Protein AF-A0A7K3Y3Z5-F1 (afdb_monomer)

Mean predicted aligned error: 15.61 Å

Radius of gyration: 26.0 Å; Cα contacts (8 Å, |Δi|>4): 1078; chains: 1; bounding box: 61×81×60 Å

Sequence (522 aa):
MKEMPNILWLEEIKKEDIISVGGKGASLGEMTSLGLPVPKAFVVTAQAFRKFLIEKGIEDTVFRRLERLDVDDNDALESVSREVQDIVLSVDIPDHIKEDIIDAYARMGANGEVVAVRSSATAEDLPEASFAGQQETFLNVLGDDDLLEAVHRCWASLYGARAIYYRAKQGFDDRGVNIAVVVQDLIRSEKSGVLFTSHPVTGEPLTIVEGSWGLGEAVVSGSVSPDNYVFDLRSGRVVDRLIAEKEIMIVPEGERGVKTVNLSSEERIAPVLSDDEVARLATFGEIAEEHYGVPQDIEWAIVGDEIFILQSRPITTIRQPDIPRAGAKPESTLGEVLLEGQGASPGIASGRVVIVRDVRDTSTIKEGDILVTRMTNPDMVPAMRRVRAIVTDEGGMTCHAAIVSRELGTPAVVGTKKATKTLQDGQVISVDGEKGIIYEGAVETPAPAAQATTVAAAAPIITGTLVKVNVSLPEAAKRAADTGADGVGLLRIEHLILGLAKTPGWYVEHGEEETFINELYT

Secondary structure (DSSP, 8-state):
-PPPPSEEEGGG--GGGHHHHHHHHHHHHHHHHTT--PPPEEEE-HHHHHHHHHHTT-HHHHHHHHTT--TT-HHHHHHHHHHHHHHHHTSPPPHHHHHHHHHHHHHHSSS---EEEEEEETTTT-TT---TT-S-EEEEE-SHHHHHHHHHHHHHHTT-HHHHHHHHHTT--TTT--EEEEEEE----SEEEEEESS-TTT--S-EEEEEEEB-THHHHTTSS--EEEEEETTTTEEEEEE-----EEEEE-TTSSEEEEEPPTTGGGS-S--HHHHHHHHHHHHHHHHHHSS-EEEEEEEETTEEEEEEEEE-TT-PPP----S----------EEEE-EEEE--EEEEEEEEESSGGGGGG--TT-EEEESS--GGGHHHHTT-SEEEESS--TTSHHHHHHHHTT--EEE--SSHHHHS-TT-EEEEETTTTEEEES----------------PPP---SS---EEE-STTHHHHHHHTT-SSEEEE-THHHHHTSSS-HHHHHHTT-HHHHHHHHH-

pLDDT: mean 82.13, std 15.96, range [25.42, 97.12]

Nearest PDB structures (foldseek):
  5hv3-assembly1_A  TM=8.903E-01  e=6.003E-35  Listeria monocytogenes
  5hv1-assembly1_A  TM=6.778E-01  e=1.125E-35  Listeria monocytogenes
  5hv6-assembly1_A  TM=9.388E-01  e=3.485E-28  Listeria monocytogenes
  5hv6-assembly2_B  TM=9.452E-01  e=1.467E-26  Listeria monocytogenes
  2e28-assembly1_A  TM=6.508E-01  e=7.944E-11  Geobacillus stearothermophilus

Foldseek 3Di:
DPDDDQKDWLCRAECVCCLWQADFSNQSSVCVVLVAFAFTKMKRTLVLLVCQCVVQVPVVVLQVLLVPDDLVPPVSLQVSLVVSLCSLLVDDRPPVSLVVQVVVVCVSDNFDFFKKKWKHKSCCFDLLHPCQPQFDIWGLAGDSVSVRNSQSNRQSSCSHSVNSSVCVVVVHRSSSMTMMMMIGGHDQFQKWEKWWCADLAARHRKIKTWMDGTDHCCALQLVFRTKIWIADPVVLWTPDIDFAQGQWYWGDDDNGGIDIDGDDPDRRRDHRDDGVRVSVVSVSQVSVCVVVVAIKMWIWGDDPHDIHTHGIDHSSLHDPDPDDDDDDDPPFPFAAWQFFAALQAADKAKAFEDEDEDLVSLVVAAAAHEYEYQADDPSCLVSLLRYQEYEHCTHDNNHPRSVSCSSSNHTYAYNRNDCSPRDDGGFMWMGGSNRRTIHHHDRDDPDPPPPPPPPPDPDPPDDPDFFADEAEDPVCVVVRVVVVGPYHPHYHLVSLQVPDPDHPVVCVVVVNNVVVVVSSVD

Solvent-accessible surface area (backbone atoms only — not comparable to full-atom values): 28387 Å² total; per-residue (Å²): 128,83,82,78,61,49,62,47,43,34,91,73,45,42,82,85,40,26,76,37,28,3,41,58,40,24,41,51,4,49,42,43,74,73,67,48,51,48,62,62,42,38,24,41,15,18,58,39,50,50,49,44,32,56,81,69,65,44,47,70,61,47,52,59,54,57,79,70,56,56,63,88,39,63,69,59,29,47,51,52,20,50,53,44,26,49,55,53,66,73,50,79,76,51,66,73,59,50,50,53,50,48,56,50,51,45,67,77,40,75,85,81,59,41,24,27,40,33,57,10,37,46,67,44,68,46,98,90,39,84,63,79,90,70,66,55,68,46,52,39,33,48,59,68,67,50,43,53,50,48,52,49,48,35,61,26,39,64,41,33,44,70,50,46,39,50,35,58,76,73,68,50,57,75,90,77,60,47,46,8,36,33,42,27,54,49,74,84,20,57,31,15,26,42,34,26,42,25,34,62,64,76,50,45,82,33,27,37,38,36,33,37,52,18,37,40,63,35,44,62,66,20,79,30,38,43,26,38,36,34,32,34,74,90,78,71,42,74,78,46,75,46,77,33,72,28,63,57,29,29,40,78,30,92,71,57,35,69,41,81,43,76,47,51,84,64,63,18,65,44,71,78,71,54,71,65,58,52,50,55,52,46,53,55,36,49,56,51,24,66,71,70,72,46,48,31,40,31,34,36,33,27,48,92,93,47,66,34,47,76,46,65,44,74,55,81,62,44,56,85,70,80,81,78,76,90,85,77,86,78,87,67,85,68,47,61,77,73,48,57,35,45,41,34,11,56,47,75,31,50,28,35,30,42,71,37,90,48,76,80,50,47,75,74,66,50,78,48,22,22,43,30,21,54,65,68,58,79,86,43,48,77,48,59,74,40,32,41,27,41,39,22,17,43,17,44,78,66,6,58,53,20,50,54,24,46,77,69,64,27,13,16,28,25,37,37,70,43,47,70,77,72,57,52,73,67,39,49,28,21,39,30,4,57,80,7,39,30,25,48,36,70,57,78,72,74,71,81,71,81,73,78,80,77,70,76,76,67,77,79,83,82,64,98,59,86,54,54,40,79,44,48,52,78,84,51,49,62,63,53,58,73,69,70,45,79,44,78,70,42,76,45,62,66,55,47,55,69,70,46,98,60,57,74,68,58,30,59,78,69,74,36,54,68,57,54,55,51,64,68,75,108

Structure (mmCIF, N/CA/C/O backbone):
data_AF-A0A7K3Y3Z5-F1
#
_entry.id   AF-A0A7K3Y3Z5-F1
#
loop_
_atom_site.group_PDB
_atom_site.id
_atom_site.type_symbol
_atom_site.label_atom_id
_atom_site.label_alt_id
_atom_site.label_comp_id
_atom_site.label_asym_id
_atom_site.label_entity_id
_atom_site.label_seq_id
_atom_site.pdbx_PDB_ins_code
_atom_site.Cartn_x
_atom_site.Cartn_y
_atom_site.Cartn_z
_atom_site.occupancy
_atom_site.B_iso_or_equiv
_atom_site.auth_seq_id
_atom_site.auth_comp_id
_atom_site.auth_asym_id
_atom_site.auth_atom_id
_atom_site.pdbx_PDB_model_num
ATOM 1 N N . MET A 1 1 ? 32.419 -0.011 -11.436 1.00 40.53 1 MET A N 1
ATOM 2 C CA . MET A 1 1 ? 31.194 -0.361 -10.689 1.00 40.53 1 MET A CA 1
ATOM 3 C C . MET A 1 1 ? 30.955 -1.836 -10.928 1.00 40.53 1 MET A C 1
ATOM 5 O O . MET A 1 1 ? 31.061 -2.236 -12.080 1.00 40.53 1 MET A O 1
ATOM 9 N N . LYS A 1 2 ? 30.769 -2.654 -9.881 1.00 46.44 2 LYS A N 1
ATOM 10 C CA . LYS A 1 2 ? 30.321 -4.039 -10.091 1.00 46.44 2 LYS A CA 1
ATOM 11 C C . LYS A 1 2 ? 29.000 -3.969 -10.853 1.00 46.44 2 LYS A C 1
ATOM 13 O O . LYS A 1 2 ? 28.164 -3.134 -10.522 1.00 46.44 2 LYS A O 1
ATOM 18 N N . GLU A 1 3 ? 28.880 -4.767 -11.901 1.00 69.50 3 GLU A N 1
ATOM 19 C CA . GLU A 1 3 ? 27.640 -4.895 -12.652 1.00 69.50 3 GLU A CA 1
ATOM 20 C C . GLU A 1 3 ? 26.548 -5.363 -11.685 1.00 69.50 3 GLU A C 1
ATOM 22 O O . GLU A 1 3 ? 26.745 -6.333 -10.950 1.00 69.50 3 GLU A O 1
ATOM 27 N N . MET A 1 4 ? 25.463 -4.600 -11.592 1.00 79.62 4 MET A N 1
ATOM 28 C CA . MET A 1 4 ? 24.382 -4.895 -10.659 1.00 79.62 4 MET A CA 1
ATOM 29 C C . MET A 1 4 ? 23.554 -6.060 -11.216 1.00 79.62 4 MET A C 1
ATOM 31 O O . MET A 1 4 ? 23.251 -6.045 -12.417 1.00 79.62 4 MET A O 1
ATOM 35 N N . PRO A 1 5 ? 23.229 -7.077 -10.399 1.00 91.06 5 PRO A N 1
ATOM 36 C CA . PRO A 1 5 ? 22.509 -8.247 -10.881 1.00 91.06 5 PRO A CA 1
ATOM 37 C C . PRO A 1 5 ? 21.067 -7.894 -11.263 1.00 91.06 5 PRO A C 1
ATOM 39 O O . PRO A 1 5 ? 20.498 -6.897 -10.806 1.00 91.06 5 PRO A O 1
ATOM 42 N N . ASN A 1 6 ? 20.472 -8.727 -12.116 1.00 93.88 6 ASN A N 1
ATOM 43 C CA . ASN A 1 6 ? 19.072 -8.580 -12.510 1.00 93.88 6 ASN A CA 1
ATOM 44 C C . ASN A 1 6 ? 18.117 -8.957 -11.365 1.00 93.88 6 ASN A C 1
ATOM 46 O O . ASN A 1 6 ? 17.006 -8.437 -11.311 1.00 93.88 6 ASN A O 1
ATOM 50 N N . ILE A 1 7 ? 18.578 -9.809 -10.442 1.00 96.38 7 ILE A N 1
ATOM 51 C CA . ILE A 1 7 ? 17.827 -10.326 -9.298 1.00 96.38 7 ILE A CA 1
ATOM 52 C C . ILE A 1 7 ? 18.596 -10.064 -8.001 1.00 96.38 7 ILE A C 1
ATOM 54 O O . ILE A 1 7 ? 19.816 -10.231 -7.964 1.00 96.38 7 ILE A O 1
ATOM 58 N N . LEU A 1 8 ? 17.874 -9.693 -6.944 1.00 95.38 8 LEU A N 1
ATOM 59 C CA . LEU A 1 8 ? 18.365 -9.642 -5.565 1.00 95.38 8 LEU A CA 1
ATOM 60 C C . LEU A 1 8 ? 17.370 -10.328 -4.628 1.00 95.38 8 LEU A C 1
ATOM 62 O O . LEU A 1 8 ? 16.170 -10.074 -4.720 1.00 95.38 8 LEU A O 1
ATOM 66 N N . TRP A 1 9 ? 17.857 -11.172 -3.723 1.00 95.31 9 TRP A N 1
ATOM 67 C CA . TRP A 1 9 ? 17.035 -11.783 -2.674 1.00 95.31 9 TRP A CA 1
ATOM 68 C C . TRP A 1 9 ? 16.887 -10.851 -1.469 1.00 95.31 9 TRP A C 1
ATOM 70 O O . TRP A 1 9 ? 17.751 -10.003 -1.238 1.00 95.31 9 TRP A O 1
ATOM 80 N N . LEU A 1 10 ? 15.812 -10.999 -0.684 1.00 92.62 10 LEU A N 1
ATOM 81 C CA . LEU A 1 10 ? 15.581 -10.143 0.491 1.00 92.62 10 LEU A CA 1
ATOM 82 C C . LEU A 1 10 ? 16.759 -10.161 1.473 1.00 92.62 10 LEU A C 1
ATOM 84 O O . LEU A 1 10 ? 17.111 -9.123 2.023 1.00 92.62 10 LEU A O 1
ATOM 88 N N . GLU A 1 11 ? 17.413 -11.309 1.641 1.00 90.25 11 GLU A N 1
ATOM 89 C CA . GLU A 1 11 ? 18.563 -11.486 2.530 1.00 90.25 11 GLU A CA 1
ATOM 90 C C . GLU A 1 11 ? 19.835 -10.779 2.029 1.00 90.25 11 GLU A C 1
ATOM 92 O O . GLU A 1 11 ? 20.787 -10.586 2.789 1.00 90.25 11 GLU A O 1
ATOM 97 N N . GLU A 1 12 ? 19.873 -10.409 0.748 1.00 89.94 12 GLU A N 1
ATOM 98 C CA . GLU A 1 12 ? 20.991 -9.706 0.114 1.00 89.94 12 GLU A CA 1
ATOM 99 C C . GLU A 1 12 ? 20.794 -8.184 0.098 1.00 89.94 12 GLU A C 1
ATOM 101 O O . GLU A 1 12 ? 21.771 -7.448 -0.071 1.00 89.94 12 GLU A O 1
ATOM 106 N N . ILE A 1 13 ? 19.552 -7.722 0.275 1.00 90.50 13 ILE A N 1
ATOM 107 C CA . ILE A 1 13 ? 19.155 -6.318 0.165 1.00 90.50 13 ILE A CA 1
ATOM 108 C C . ILE A 1 13 ? 19.544 -5.542 1.420 1.00 90.50 13 ILE A C 1
ATOM 110 O O . ILE A 1 13 ? 19.286 -5.952 2.553 1.00 90.50 13 ILE A O 1
ATOM 114 N N . LYS A 1 14 ? 20.133 -4.366 1.207 1.00 82.69 14 LYS A N 1
ATOM 115 C CA . LYS A 1 14 ? 20.442 -3.395 2.254 1.00 82.69 14 LYS A CA 1
ATOM 116 C C . LYS A 1 14 ? 19.724 -2.080 2.004 1.00 82.69 14 LYS A C 1
ATOM 118 O O . LYS A 1 14 ? 19.235 -1.799 0.912 1.00 82.69 14 LYS A O 1
ATOM 123 N N . LYS A 1 15 ? 19.735 -1.216 3.018 1.00 72.88 15 LYS A N 1
ATOM 124 C CA . LYS A 1 15 ? 19.145 0.126 2.954 1.00 72.88 15 LYS A CA 1
ATOM 125 C C . LYS A 1 15 ? 19.702 0.980 1.810 1.00 72.88 15 LYS A C 1
ATOM 127 O O . LYS A 1 15 ? 19.000 1.830 1.272 1.00 72.88 15 LYS A O 1
ATOM 132 N N . GLU A 1 16 ? 20.954 0.762 1.410 1.00 79.75 16 GLU A N 1
ATOM 133 C CA . GLU A 1 16 ? 21.573 1.504 0.306 1.00 79.75 16 GLU A CA 1
ATOM 134 C C . GLU A 1 16 ? 21.054 1.079 -1.080 1.00 79.75 16 GLU A C 1
ATOM 136 O O . GLU A 1 16 ? 21.259 1.804 -2.056 1.00 79.75 16 GLU A O 1
ATOM 141 N N . ASP A 1 17 ? 20.354 -0.055 -1.177 1.00 86.06 17 ASP A N 1
ATOM 142 C CA . ASP A 1 17 ? 19.892 -0.632 -2.440 1.00 86.06 17 ASP A CA 1
ATOM 143 C C . ASP A 1 17 ? 18.532 -0.083 -2.906 1.00 86.06 17 ASP A C 1
ATOM 145 O O . ASP A 1 17 ? 18.028 -0.526 -3.935 1.00 86.06 17 ASP A O 1
ATOM 149 N N . ILE A 1 18 ? 17.945 0.917 -2.227 1.00 84.62 18 ILE A N 1
ATOM 150 C CA . ILE A 1 18 ? 16.648 1.537 -2.594 1.00 84.62 18 ILE A CA 1
ATOM 151 C C . ILE A 1 18 ? 16.590 1.939 -4.078 1.00 84.62 18 ILE A C 1
ATOM 153 O O . ILE A 1 18 ? 15.575 1.745 -4.744 1.00 84.62 18 ILE A O 1
ATOM 157 N N . ILE A 1 19 ? 17.689 2.456 -4.635 1.00 86.00 19 ILE A N 1
ATOM 158 C CA . ILE A 1 19 ? 17.768 2.854 -6.055 1.00 86.00 19 ILE A CA 1
ATOM 159 C C . ILE A 1 19 ? 17.611 1.641 -6.993 1.00 86.00 19 ILE A C 1
ATOM 161 O O . ILE A 1 19 ? 17.181 1.776 -8.136 1.00 86.00 19 ILE A O 1
ATOM 165 N N . SER A 1 20 ? 17.951 0.451 -6.509 1.00 87.88 20 SER A N 1
ATOM 166 C CA . SER A 1 20 ? 17.990 -0.803 -7.256 1.00 87.88 20 SER A CA 1
ATOM 167 C C . SER A 1 20 ? 16.730 -1.639 -7.068 1.00 87.88 20 SER A C 1
ATOM 169 O O . SER A 1 20 ? 16.312 -2.310 -8.008 1.00 87.88 20 SER A O 1
ATOM 171 N N . VAL A 1 21 ? 16.133 -1.617 -5.874 1.00 90.12 21 VAL A N 1
ATOM 172 C CA . VAL A 1 21 ? 14.992 -2.478 -5.505 1.00 90.12 21 VAL A CA 1
ATOM 173 C C . VAL A 1 21 ? 13.699 -1.710 -5.235 1.00 90.12 21 VAL A C 1
ATOM 175 O O . VAL A 1 21 ? 12.656 -2.315 -4.981 1.00 90.12 21 VAL A O 1
ATOM 178 N N . GLY A 1 22 ? 13.744 -0.382 -5.331 1.00 87.56 22 GLY A N 1
ATOM 179 C CA . GLY A 1 22 ? 12.636 0.497 -4.988 1.00 87.56 22 GLY A CA 1
ATOM 180 C C . GLY A 1 22 ? 12.328 0.508 -3.493 1.00 87.56 22 GLY A C 1
ATOM 181 O O . GLY A 1 22 ? 12.960 -0.188 -2.694 1.00 87.56 22 GLY A O 1
ATOM 182 N N . GLY A 1 23 ? 11.341 1.321 -3.129 1.00 83.44 23 GLY A N 1
ATOM 183 C CA . GLY A 1 23 ? 10.942 1.523 -1.741 1.00 83.44 23 GLY A CA 1
ATOM 184 C C . GLY A 1 23 ? 10.484 0.246 -1.030 1.00 83.44 23 GLY A C 1
ATOM 185 O O . GLY A 1 23 ? 11.060 -0.176 -0.023 1.00 83.44 23 GLY A O 1
ATOM 186 N N . LYS A 1 24 ? 9.520 -0.464 -1.634 1.00 85.50 24 LYS A N 1
ATOM 187 C CA . LYS A 1 24 ? 8.970 -1.711 -1.077 1.00 85.50 24 LYS A CA 1
ATOM 188 C C . LYS A 1 24 ? 10.012 -2.816 -0.962 1.00 85.50 24 LYS A C 1
ATOM 190 O O . LYS A 1 24 ? 10.077 -3.487 0.063 1.00 85.50 24 LYS A O 1
ATOM 195 N N . GLY A 1 25 ? 10.824 -3.006 -2.003 1.00 89.38 25 GLY A N 1
ATOM 196 C CA . GLY A 1 25 ? 11.882 -4.017 -2.004 1.00 89.38 25 GLY A CA 1
ATOM 197 C C . GLY A 1 25 ? 12.906 -3.777 -0.893 1.00 89.38 25 GLY A C 1
ATOM 198 O O . GLY A 1 25 ? 13.289 -4.717 -0.200 1.00 89.38 25 GLY A O 1
A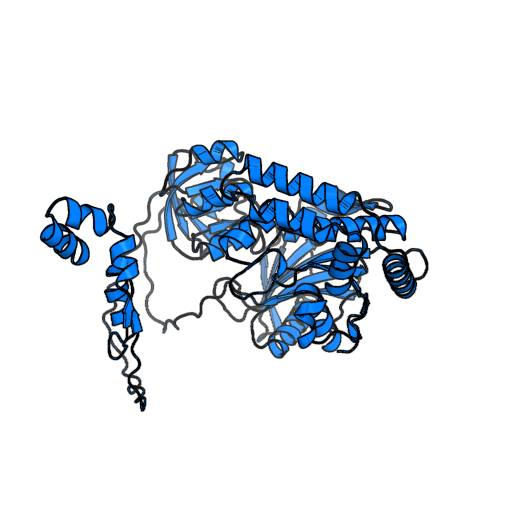TOM 199 N N . ALA A 1 26 ? 13.293 -2.516 -0.672 1.00 89.00 26 ALA A N 1
ATOM 200 C CA . ALA A 1 26 ? 14.202 -2.145 0.407 1.00 89.00 26 ALA A CA 1
ATOM 201 C C . ALA A 1 26 ? 13.580 -2.364 1.793 1.00 89.00 26 ALA A C 1
ATOM 203 O O . ALA A 1 26 ? 14.219 -2.975 2.646 1.00 89.00 26 ALA A O 1
ATOM 204 N N . SER A 1 27 ? 12.325 -1.941 1.990 1.00 87.81 27 SER A N 1
ATOM 205 C CA . SER A 1 27 ? 11.586 -2.165 3.241 1.00 87.81 27 SER A CA 1
ATOM 206 C C . SER A 1 27 ? 11.460 -3.659 3.572 1.00 87.81 27 SER A C 1
ATOM 208 O O . SER A 1 27 ? 11.724 -4.076 4.699 1.00 87.81 27 SER A O 1
ATOM 210 N N . LEU A 1 28 ? 11.143 -4.503 2.583 1.00 91.31 28 LEU A N 1
ATOM 211 C CA . LEU A 1 28 ? 11.063 -5.958 2.757 1.00 91.31 28 LEU A CA 1
ATOM 212 C C . LEU A 1 28 ? 12.411 -6.588 3.128 1.00 91.31 28 LEU A C 1
ATOM 214 O O . LEU A 1 28 ? 12.461 -7.438 4.021 1.00 91.31 28 LEU A O 1
ATOM 218 N N . GLY A 1 29 ? 13.498 -6.172 2.473 1.00 91.62 29 GLY A N 1
ATOM 219 C CA . GLY A 1 29 ? 14.848 -6.631 2.807 1.00 91.62 29 GLY A CA 1
ATOM 220 C C . GLY A 1 29 ? 15.256 -6.229 4.226 1.00 91.62 29 GLY A C 1
ATOM 221 O O . GLY A 1 29 ? 15.732 -7.057 5.003 1.00 91.62 29 GLY A O 1
ATOM 222 N N . GLU A 1 30 ? 14.974 -4.980 4.610 1.00 90.19 30 GLU A N 1
ATOM 223 C CA . GLU A 1 30 ? 15.243 -4.464 5.953 1.00 90.19 30 GLU A CA 1
ATOM 224 C C . GLU A 1 30 ? 14.453 -5.247 7.013 1.00 90.19 30 GLU A C 1
ATOM 226 O O . GLU A 1 30 ? 15.060 -5.788 7.935 1.00 90.19 30 GLU A O 1
ATOM 231 N N . MET A 1 31 ? 13.144 -5.451 6.831 1.00 91.00 31 MET A N 1
ATOM 232 C CA . MET A 1 31 ? 12.326 -6.282 7.730 1.00 91.00 31 MET A CA 1
ATOM 233 C C . MET A 1 31 ? 12.827 -7.729 7.842 1.00 91.00 31 MET A C 1
ATOM 235 O O . MET A 1 31 ? 12.863 -8.286 8.941 1.00 91.00 31 MET A O 1
ATOM 239 N N . THR A 1 32 ? 13.254 -8.331 6.729 1.00 91.56 32 THR A N 1
ATOM 240 C CA . THR A 1 32 ? 13.816 -9.692 6.719 1.00 91.56 32 THR A CA 1
ATOM 241 C C . THR A 1 32 ? 15.101 -9.754 7.543 1.00 91.56 32 THR A C 1
ATOM 243 O O . THR A 1 32 ? 15.286 -10.668 8.347 1.00 91.56 32 THR A O 1
ATOM 246 N N . SER A 1 33 ? 15.966 -8.744 7.418 1.00 89.19 33 SER A N 1
ATOM 247 C CA . SER A 1 33 ? 17.207 -8.650 8.196 1.00 89.19 33 SER A CA 1
ATOM 248 C C . SER A 1 33 ? 16.979 -8.488 9.707 1.00 89.19 33 SER A C 1
ATOM 250 O O . SER A 1 33 ? 17.830 -8.898 10.498 1.00 89.19 33 SER A O 1
ATOM 252 N N . LEU A 1 34 ? 15.817 -7.956 10.112 1.00 89.44 34 LEU A N 1
ATOM 253 C CA . LEU A 1 34 ? 15.389 -7.861 11.515 1.00 89.44 34 LEU A CA 1
ATOM 254 C C . LEU A 1 34 ? 14.869 -9.180 12.086 1.00 89.44 34 LEU A C 1
ATOM 256 O O . LEU A 1 34 ? 14.665 -9.284 13.295 1.00 89.44 34 LEU A O 1
ATOM 260 N N . GLY A 1 35 ? 14.646 -10.187 11.240 1.00 88.94 35 GLY A N 1
ATOM 261 C CA . GLY A 1 35 ? 14.027 -11.446 11.638 1.00 88.94 35 GLY A CA 1
ATOM 262 C C . GLY A 1 35 ? 12.509 -11.358 11.805 1.00 88.94 35 GLY A C 1
ATOM 263 O O . GLY A 1 35 ? 11.926 -12.229 12.452 1.00 88.94 35 GLY A O 1
ATOM 264 N N . LEU A 1 36 ? 11.859 -10.333 11.234 1.00 93.06 36 LEU A N 1
ATOM 265 C CA . LEU A 1 36 ? 10.403 -10.331 11.099 1.00 93.06 36 LEU A CA 1
ATOM 266 C C . LEU A 1 36 ? 9.977 -11.460 10.142 1.00 93.06 36 LEU A C 1
ATOM 268 O O . LEU A 1 36 ? 10.719 -11.778 9.209 1.00 93.06 36 LEU A O 1
ATOM 272 N N . PRO A 1 37 ? 8.797 -12.075 10.344 1.00 93.81 37 PRO A N 1
ATOM 273 C CA . PRO A 1 37 ? 8.328 -13.184 9.519 1.00 93.81 37 PRO A CA 1
ATOM 274 C C . PRO A 1 37 ? 7.830 -12.678 8.159 1.00 93.81 37 PRO A C 1
ATOM 276 O O . PRO A 1 37 ? 6.632 -12.591 7.898 1.00 93.81 37 PRO A O 1
ATOM 279 N N . VAL A 1 38 ? 8.757 -12.292 7.290 1.00 94.38 38 VAL A N 1
ATOM 280 C CA . VAL A 1 38 ? 8.464 -11.839 5.929 1.00 94.38 38 VAL A CA 1
ATOM 281 C C . VAL A 1 38 ? 8.408 -13.063 5.004 1.00 94.38 38 VAL A C 1
ATOM 283 O O . VAL A 1 38 ? 9.315 -13.898 5.059 1.00 94.38 38 VAL A O 1
ATOM 286 N N . PRO A 1 39 ? 7.369 -13.214 4.157 1.00 93.06 39 PRO A N 1
ATOM 287 C CA . PRO A 1 39 ? 7.334 -14.268 3.143 1.00 93.06 39 PRO A CA 1
ATOM 288 C C . PRO A 1 39 ? 8.540 -14.169 2.209 1.00 93.06 39 PRO A C 1
ATOM 290 O O . PRO A 1 39 ? 8.984 -13.056 1.906 1.00 93.06 39 PRO A O 1
ATOM 293 N N . LYS A 1 40 ? 9.049 -15.307 1.721 1.00 92.62 40 LYS A N 1
ATOM 294 C CA . LYS A 1 40 ? 10.221 -15.293 0.839 1.00 92.62 40 LYS A CA 1
ATOM 295 C C . LYS A 1 40 ? 9.918 -14.451 -0.390 1.00 92.62 40 LYS A C 1
ATOM 297 O O . LYS A 1 40 ? 8.814 -14.494 -0.936 1.00 92.62 40 LYS A O 1
ATOM 302 N N . ALA A 1 41 ? 10.910 -13.693 -0.831 1.00 94.31 41 ALA A N 1
ATOM 303 C CA . ALA A 1 41 ? 10.794 -12.903 -2.038 1.00 94.31 41 ALA A CA 1
ATOM 304 C C . ALA A 1 41 ? 12.151 -12.719 -2.709 1.00 94.31 41 ALA A C 1
ATOM 306 O O . ALA A 1 41 ? 13.207 -12.789 -2.076 1.00 94.31 41 ALA A O 1
ATOM 307 N N . PHE A 1 42 ? 12.097 -12.399 -3.993 1.00 95.62 42 PHE A N 1
ATOM 308 C CA . PHE A 1 42 ? 13.203 -11.790 -4.710 1.00 95.62 42 PHE A CA 1
ATOM 309 C C . PHE A 1 42 ? 12.714 -10.539 -5.435 1.00 95.62 42 PHE A C 1
ATOM 311 O O . PHE A 1 42 ? 11.519 -10.336 -5.658 1.00 95.62 42 PHE A O 1
ATOM 318 N N . VAL A 1 43 ? 13.651 -9.677 -5.806 1.00 96.44 43 VAL A N 1
ATOM 319 C CA . VAL A 1 43 ? 13.377 -8.434 -6.514 1.00 96.44 43 VAL A CA 1
ATOM 320 C C . VAL A 1 43 ? 14.043 -8.466 -7.878 1.00 96.44 43 VAL A C 1
ATOM 322 O O . VAL A 1 43 ? 15.263 -8.594 -7.980 1.00 96.44 43 VAL A O 1
ATOM 325 N N . VAL A 1 44 ? 13.240 -8.293 -8.925 1.00 97.06 44 VAL A N 1
ATOM 326 C CA . VAL A 1 44 ? 13.715 -7.936 -10.261 1.00 97.06 44 VAL A CA 1
ATOM 327 C C . VAL A 1 44 ? 14.115 -6.468 -10.226 1.00 97.06 44 VAL A C 1
ATOM 329 O O . VAL A 1 44 ? 13.280 -5.588 -10.005 1.00 97.06 44 VAL A O 1
ATOM 332 N N . THR A 1 45 ? 15.405 -6.197 -10.383 1.00 95.94 45 THR A N 1
ATOM 333 C CA . THR A 1 45 ? 15.964 -4.878 -10.084 1.00 95.94 45 THR A CA 1
ATOM 334 C C . THR A 1 45 ? 15.556 -3.823 -11.113 1.00 95.94 45 THR A C 1
ATOM 336 O O . THR A 1 45 ? 15.332 -4.103 -12.293 1.00 95.94 45 THR A O 1
ATOM 339 N N . ALA A 1 46 ? 15.561 -2.560 -10.690 1.00 92.88 46 ALA A N 1
ATOM 340 C CA . ALA A 1 46 ? 15.424 -1.395 -11.560 1.00 92.88 46 ALA A CA 1
ATOM 341 C C . ALA A 1 46 ? 16.472 -1.378 -12.692 1.00 92.88 46 ALA A C 1
ATOM 343 O O . ALA A 1 46 ? 16.223 -0.864 -13.783 1.00 92.88 46 ALA A O 1
ATOM 344 N N . GLN A 1 47 ? 17.643 -1.984 -12.463 1.00 91.75 47 GLN A N 1
ATOM 345 C CA . GLN A 1 47 ? 18.664 -2.148 -13.494 1.00 91.75 47 GLN A CA 1
ATOM 346 C C . GLN A 1 47 ? 18.246 -3.157 -14.572 1.00 91.75 47 GLN A C 1
ATOM 348 O O . GLN A 1 47 ? 18.573 -2.945 -15.741 1.00 91.75 47 GLN A O 1
ATOM 353 N N . ALA A 1 48 ? 17.525 -4.223 -14.213 1.00 94.94 48 ALA A N 1
ATOM 354 C CA . ALA A 1 48 ? 16.987 -5.179 -15.179 1.00 94.94 48 ALA A CA 1
ATOM 355 C C . ALA A 1 48 ? 15.972 -4.495 -16.110 1.00 94.94 48 ALA A C 1
ATOM 357 O O . ALA A 1 48 ? 16.057 -4.637 -17.330 1.00 94.94 48 ALA A O 1
ATOM 358 N N . PHE A 1 49 ? 15.096 -3.652 -15.550 1.00 94.56 49 PHE A N 1
ATOM 359 C CA . PHE A 1 49 ? 14.176 -2.814 -16.326 1.00 94.56 49 PHE A CA 1
ATOM 360 C C . PHE A 1 49 ? 14.918 -1.864 -17.284 1.00 94.56 49 PHE A C 1
ATOM 362 O O . PHE A 1 49 ? 14.576 -1.754 -18.462 1.00 94.56 49 PHE A O 1
ATOM 369 N N . ARG A 1 50 ? 15.9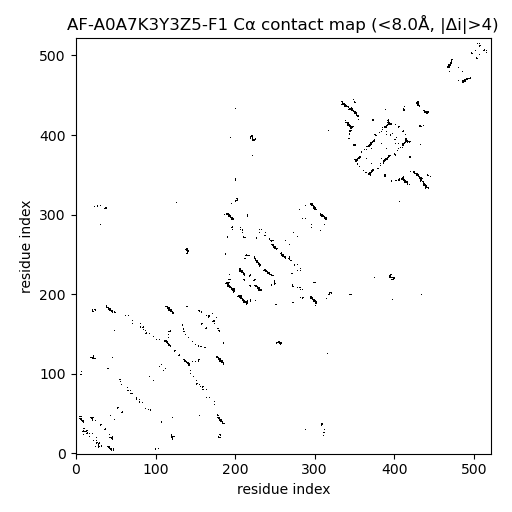97 -1.221 -16.823 1.00 91.88 50 ARG A N 1
ATOM 370 C CA . ARG A 1 50 ? 16.839 -0.369 -17.680 1.00 91.88 50 ARG A CA 1
ATOM 371 C C . ARG A 1 50 ? 17.488 -1.125 -18.830 1.00 91.88 50 ARG A C 1
ATOM 373 O O . ARG A 1 50 ? 17.454 -0.649 -19.963 1.00 91.88 50 ARG A O 1
ATOM 380 N N . LYS A 1 51 ? 18.069 -2.295 -18.552 1.00 93.31 51 LYS A N 1
ATOM 381 C CA . LYS A 1 51 ? 18.647 -3.167 -19.585 1.00 93.31 51 LYS A CA 1
ATOM 382 C C . LYS A 1 51 ? 17.591 -3.550 -20.618 1.00 93.31 51 LYS A C 1
ATOM 384 O O . LYS A 1 51 ? 17.852 -3.422 -21.809 1.00 93.31 51 LYS A O 1
ATOM 389 N N . PHE A 1 52 ? 16.385 -3.906 -20.170 1.00 95.31 52 PHE A N 1
ATOM 390 C CA . PHE A 1 52 ? 15.246 -4.180 -21.044 1.00 95.31 52 PHE A CA 1
ATOM 391 C C . PHE A 1 52 ? 14.958 -3.015 -22.009 1.00 95.31 52 PHE A C 1
ATOM 393 O O . PHE A 1 52 ? 14.943 -3.235 -23.220 1.00 95.31 52 PHE A O 1
ATOM 400 N N . LEU A 1 53 ? 14.815 -1.776 -21.516 1.00 93.56 53 LEU A N 1
ATOM 401 C CA . LEU A 1 53 ? 14.536 -0.612 -22.372 1.00 93.56 53 LEU A CA 1
ATOM 402 C C . LEU A 1 53 ? 15.637 -0.355 -23.419 1.00 93.56 53 LEU A C 1
ATOM 404 O O . LEU A 1 53 ? 15.331 -0.018 -24.569 1.00 93.56 53 LEU A O 1
ATOM 408 N N . ILE A 1 54 ? 16.905 -0.511 -23.019 1.00 92.75 54 ILE A N 1
ATOM 409 C CA . ILE A 1 54 ? 18.085 -0.228 -23.850 1.00 92.75 54 ILE A CA 1
ATOM 410 C C . ILE A 1 54 ? 18.302 -1.325 -24.897 1.00 92.75 54 ILE A C 1
ATOM 412 O O . ILE A 1 54 ? 18.403 -1.027 -26.086 1.00 92.75 54 ILE A O 1
ATOM 416 N N . GLU A 1 55 ? 18.356 -2.594 -24.487 1.00 94.62 55 GLU A N 1
ATOM 417 C CA . GLU A 1 55 ? 18.635 -3.731 -25.379 1.00 94.62 55 GLU A CA 1
ATOM 418 C C . GLU A 1 55 ? 17.547 -3.921 -26.433 1.00 94.62 55 GLU A C 1
ATOM 420 O O . GLU A 1 55 ? 17.818 -4.357 -27.553 1.00 94.62 55 GLU A O 1
ATOM 425 N N . LYS A 1 56 ? 16.311 -3.560 -26.084 1.00 95.38 56 LYS A N 1
ATOM 426 C CA . LYS A 1 56 ? 15.169 -3.598 -26.994 1.00 95.38 56 LYS A CA 1
ATOM 427 C C . LYS A 1 56 ? 14.976 -2.310 -27.792 1.00 95.38 56 LYS A C 1
ATOM 429 O O . LYS A 1 56 ? 14.121 -2.272 -28.672 1.00 95.38 56 LYS A O 1
ATOM 434 N N . GLY A 1 57 ? 15.786 -1.279 -27.541 1.00 92.94 57 GLY A N 1
ATOM 435 C CA . GLY A 1 57 ? 15.797 -0.039 -28.319 1.00 92.94 57 GLY A CA 1
ATOM 436 C C . GLY A 1 57 ? 14.519 0.795 -28.202 1.00 92.94 57 GLY A C 1
ATOM 437 O O . GLY A 1 57 ? 14.219 1.586 -29.098 1.00 92.94 57 GLY A O 1
ATOM 438 N N . ILE A 1 58 ? 13.752 0.620 -27.122 1.00 93.62 58 ILE A N 1
ATOM 439 C CA . ILE A 1 58 ? 12.485 1.334 -26.903 1.00 93.62 58 ILE A CA 1
ATOM 440 C C . ILE A 1 58 ? 12.642 2.590 -26.041 1.00 93.62 58 ILE A C 1
ATOM 442 O O . ILE A 1 58 ? 11.768 3.454 -26.086 1.00 93.62 58 ILE A O 1
ATOM 446 N N . GLU A 1 59 ? 13.768 2.735 -25.334 1.00 91.69 59 GLU A N 1
ATOM 447 C CA . GLU A 1 59 ? 14.041 3.838 -24.403 1.00 91.69 59 GLU A CA 1
ATOM 448 C C . GLU A 1 59 ? 13.749 5.230 -25.004 1.00 91.69 59 GLU A C 1
ATOM 450 O O . GLU A 1 59 ? 12.877 5.960 -24.529 1.00 91.69 59 GLU A O 1
ATOM 455 N N . ASP A 1 60 ? 14.415 5.579 -26.108 1.00 90.88 60 ASP A N 1
ATOM 456 C CA . ASP A 1 60 ? 14.257 6.887 -26.761 1.00 90.88 60 ASP A CA 1
ATOM 457 C C . ASP A 1 60 ? 12.847 7.119 -27.321 1.00 90.88 60 ASP A C 1
ATOM 459 O O . ASP A 1 60 ? 12.393 8.262 -27.432 1.00 90.88 60 ASP A O 1
ATOM 463 N N . THR A 1 61 ? 12.161 6.049 -27.725 1.00 90.75 61 THR A N 1
ATOM 464 C CA . THR A 1 61 ? 10.810 6.139 -28.292 1.00 90.75 61 THR A CA 1
ATOM 465 C C . THR A 1 61 ? 9.802 6.480 -27.203 1.00 90.75 61 THR A C 1
ATOM 467 O O . THR A 1 61 ? 8.985 7.382 -27.401 1.00 90.75 61 THR A O 1
ATOM 470 N N . VAL A 1 62 ? 9.907 5.807 -26.053 1.00 90.81 62 VAL A N 1
ATOM 471 C CA . VAL A 1 62 ? 9.076 6.047 -24.870 1.00 90.81 62 VAL A CA 1
ATOM 472 C C . VAL A 1 62 ? 9.280 7.471 -24.355 1.00 90.81 62 VAL A C 1
ATOM 474 O O . VAL A 1 62 ? 8.325 8.244 -24.289 1.00 90.81 62 VAL A O 1
ATOM 477 N N . PHE A 1 63 ? 10.522 7.878 -24.079 1.00 89.94 63 PHE A N 1
ATOM 478 C CA . PHE A 1 63 ? 10.770 9.191 -23.474 1.00 89.94 63 PHE A CA 1
ATOM 479 C C . PHE A 1 63 ? 10.412 10.362 -24.391 1.00 89.94 63 PHE A C 1
ATOM 481 O O . PHE A 1 63 ? 9.879 11.364 -23.926 1.00 89.94 63 PHE A O 1
ATOM 488 N N . ARG A 1 64 ? 10.584 10.230 -25.712 1.00 89.88 64 ARG A N 1
ATOM 489 C CA . ARG A 1 64 ? 10.172 11.278 -26.662 1.00 89.88 64 ARG A CA 1
ATOM 490 C C . ARG A 1 64 ? 8.657 11.503 -26.691 1.00 89.88 64 ARG A C 1
ATOM 492 O O . ARG A 1 64 ? 8.216 12.593 -27.057 1.00 89.88 64 ARG A O 1
ATOM 499 N N . ARG A 1 65 ? 7.859 10.472 -26.392 1.00 89.38 65 ARG A N 1
ATOM 500 C CA . ARG A 1 65 ? 6.398 10.601 -26.274 1.00 89.38 65 ARG A CA 1
ATOM 501 C C . ARG A 1 65 ? 6.022 11.362 -25.005 1.00 89.38 65 ARG A C 1
ATOM 503 O O . ARG A 1 65 ? 5.191 12.258 -25.088 1.00 89.38 65 ARG A O 1
ATOM 510 N N . LEU A 1 66 ? 6.691 11.067 -23.892 1.00 88.38 66 LEU A N 1
ATOM 511 C CA . LEU A 1 66 ? 6.458 11.721 -22.602 1.00 88.38 66 LEU A CA 1
ATOM 512 C C . LEU A 1 66 ? 6.918 13.191 -22.590 1.00 88.38 66 LEU A C 1
ATOM 514 O O . LEU A 1 66 ? 6.175 14.052 -22.145 1.00 88.38 66 LEU A O 1
ATOM 518 N N . GLU A 1 67 ? 8.076 13.517 -23.179 1.00 86.31 67 GLU A N 1
ATOM 519 C CA . GLU A 1 67 ? 8.619 14.894 -23.229 1.00 86.31 67 GLU A CA 1
ATOM 520 C C . GLU A 1 67 ? 7.695 15.915 -23.923 1.00 86.31 67 GLU A C 1
ATOM 522 O O . GLU A 1 67 ? 7.832 17.121 -23.727 1.00 86.31 67 GLU A O 1
ATOM 527 N N . ARG A 1 68 ? 6.788 15.451 -24.789 1.00 78.31 68 ARG A N 1
ATOM 528 C CA . ARG A 1 68 ? 5.877 16.302 -25.577 1.00 78.31 68 ARG A CA 1
ATOM 529 C C . ARG A 1 68 ? 4.464 16.357 -25.012 1.00 78.31 68 ARG A C 1
ATOM 531 O O . ARG A 1 68 ? 3.608 16.999 -25.618 1.00 78.31 68 ARG A O 1
ATOM 538 N N . LEU A 1 69 ? 4.217 15.637 -23.926 1.00 86.88 69 LEU A N 1
ATOM 539 C CA . LEU A 1 69 ? 2.896 15.480 -23.361 1.00 86.88 69 LEU A CA 1
ATOM 540 C C . LEU A 1 69 ? 2.547 16.686 -22.489 1.00 86.88 69 LEU A C 1
ATOM 542 O O . LEU A 1 69 ? 3.267 17.010 -21.546 1.00 86.88 69 LEU A O 1
ATOM 546 N N . ASP A 1 70 ? 1.412 17.314 -22.784 1.00 86.50 70 ASP A N 1
ATOM 547 C CA . ASP A 1 70 ? 0.746 18.179 -21.819 1.00 86.50 70 ASP A CA 1
ATOM 548 C C . ASP A 1 70 ? -0.041 17.297 -20.846 1.00 86.50 70 ASP A C 1
ATOM 550 O O . ASP A 1 70 ? -1.034 16.675 -21.216 1.00 86.50 70 ASP A O 1
ATOM 554 N N . VAL A 1 71 ? 0.437 17.202 -19.608 1.00 85.75 71 VAL A N 1
ATOM 555 C CA . VAL A 1 71 ? -0.183 16.356 -18.580 1.00 85.75 71 VAL A CA 1
ATOM 556 C C . VAL A 1 71 ? -1.493 16.926 -18.037 1.00 85.75 71 VAL A C 1
ATOM 558 O O . VAL A 1 71 ? -2.212 16.202 -17.357 1.00 85.75 71 VAL A O 1
ATOM 561 N N . ASP A 1 72 ? -1.816 18.192 -18.317 1.00 82.75 72 ASP A N 1
ATOM 562 C CA . ASP A 1 72 ? -3.106 18.789 -17.946 1.00 82.75 72 ASP A CA 1
ATOM 563 C C . ASP A 1 72 ? -4.216 18.499 -18.975 1.00 82.75 72 ASP A C 1
ATOM 565 O O . ASP A 1 72 ? -5.395 18.737 -18.696 1.00 82.75 72 ASP A O 1
ATOM 569 N N . ASP A 1 73 ? -3.866 17.938 -20.137 1.00 86.44 73 ASP A N 1
ATOM 570 C CA . ASP A 1 73 ? -4.815 17.388 -21.103 1.00 86.44 73 ASP A CA 1
ATOM 571 C C . ASP A 1 73 ? -5.061 15.900 -20.807 1.00 86.44 73 ASP A C 1
ATOM 573 O O . ASP A 1 73 ? -4.253 15.028 -21.133 1.00 86.44 73 ASP A O 1
ATOM 577 N N . ASN A 1 74 ? -6.209 15.606 -20.189 1.00 82.06 74 ASN A N 1
ATOM 578 C CA . ASN A 1 74 ? -6.586 14.246 -19.801 1.00 82.06 74 ASN A CA 1
ATOM 579 C C . ASN A 1 74 ? -6.661 13.274 -20.990 1.00 82.06 74 ASN A C 1
ATOM 581 O O . ASN A 1 74 ? -6.262 12.118 -20.848 1.00 82.06 74 ASN A O 1
ATOM 585 N N . ASP A 1 75 ? -7.160 13.716 -22.149 1.00 84.94 75 ASP A N 1
ATOM 586 C CA . ASP A 1 75 ? -7.319 12.839 -23.313 1.00 84.94 75 ASP A CA 1
ATOM 587 C C . ASP A 1 75 ? -5.949 12.519 -23.926 1.00 84.94 75 ASP A C 1
ATOM 589 O O . ASP A 1 75 ? -5.665 11.367 -24.277 1.00 84.94 75 ASP A O 1
ATOM 593 N N . ALA A 1 76 ? -5.066 13.520 -24.005 1.00 87.00 76 ALA A N 1
ATOM 594 C CA . ALA A 1 76 ? -3.690 13.326 -24.451 1.00 87.00 76 ALA A CA 1
ATOM 595 C C . ALA A 1 76 ? -2.898 12.430 -23.487 1.00 87.00 76 ALA A C 1
ATOM 597 O O . ALA A 1 76 ? -2.183 11.531 -23.936 1.00 87.00 76 ALA A O 1
ATOM 598 N N . LEU A 1 77 ? -3.050 12.637 -22.175 1.00 86.19 77 LEU A N 1
ATOM 599 C CA . LEU A 1 77 ? -2.396 11.850 -21.129 1.00 86.19 77 LEU A CA 1
ATOM 600 C C . LEU A 1 77 ? -2.796 10.376 -21.196 1.00 86.19 77 LEU A C 1
ATOM 602 O O . LEU A 1 77 ? -1.924 9.507 -21.208 1.00 86.19 77 LEU A O 1
ATOM 606 N N . GLU A 1 78 ? -4.094 10.090 -21.280 1.00 87.75 78 GLU A N 1
ATOM 607 C CA . GLU A 1 78 ? -4.616 8.728 -21.420 1.00 87.75 78 GLU A CA 1
ATOM 608 C C . GLU A 1 78 ? -4.128 8.062 -22.711 1.00 87.75 78 GLU A C 1
ATOM 610 O O . GLU A 1 78 ? -3.680 6.914 -22.691 1.00 87.75 78 GLU A O 1
ATOM 615 N N . SER A 1 79 ? -4.169 8.782 -23.837 1.00 91.25 79 SER A N 1
ATOM 616 C CA . SER A 1 79 ? -3.716 8.251 -25.126 1.00 91.25 79 SER A CA 1
ATOM 617 C C . SER A 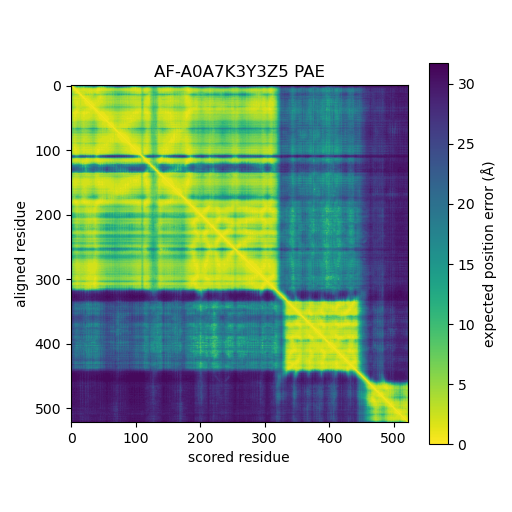1 79 ? -2.223 7.925 -25.111 1.00 91.25 79 SER A C 1
ATOM 619 O O . SER A 1 79 ? -1.830 6.819 -25.478 1.00 91.25 79 SER A O 1
ATOM 621 N N . VAL A 1 80 ? -1.382 8.862 -24.661 1.00 93.00 80 VAL A N 1
ATOM 622 C CA . VAL A 1 80 ? 0.074 8.670 -24.612 1.00 93.00 80 VAL A CA 1
ATOM 623 C C . VAL A 1 80 ? 0.455 7.603 -23.591 1.00 93.00 80 VAL A C 1
ATOM 625 O O . VAL A 1 80 ? 1.343 6.800 -23.869 1.00 93.00 80 VAL A O 1
ATOM 628 N N . SER A 1 81 ? -0.227 7.550 -22.443 1.00 91.75 81 SER A N 1
ATOM 629 C CA . SER A 1 81 ? -0.039 6.487 -21.454 1.00 91.75 81 SER A CA 1
ATOM 630 C C . SER A 1 81 ? -0.255 5.110 -22.081 1.00 91.75 81 SER A C 1
ATOM 632 O O . SER A 1 81 ? 0.654 4.282 -22.034 1.00 91.75 81 SER A O 1
ATOM 634 N N . ARG A 1 82 ? -1.390 4.892 -22.760 1.00 93.31 82 ARG A N 1
ATOM 635 C CA . ARG A 1 82 ? -1.683 3.615 -23.433 1.00 93.31 82 ARG A CA 1
ATOM 636 C C . ARG A 1 82 ? -0.672 3.289 -24.523 1.00 93.31 82 ARG A C 1
ATOM 638 O O . ARG A 1 82 ? -0.164 2.177 -24.549 1.00 93.31 82 ARG A O 1
ATOM 645 N N . GLU A 1 83 ? -0.320 4.258 -25.369 1.00 94.19 83 GLU A N 1
ATOM 646 C CA . GLU A 1 83 ? 0.699 4.058 -26.408 1.00 94.19 83 GLU A CA 1
ATOM 647 C C . GLU A 1 83 ? 2.039 3.598 -25.819 1.00 94.19 83 GLU A C 1
ATOM 649 O O . GLU A 1 83 ? 2.672 2.684 -26.344 1.00 94.19 83 GLU A O 1
ATOM 654 N N . VAL A 1 84 ? 2.488 4.227 -24.731 1.00 93.88 84 VAL A N 1
ATOM 655 C CA . VAL A 1 84 ? 3.753 3.876 -24.077 1.00 93.88 84 VAL A CA 1
ATOM 656 C C . VAL A 1 84 ? 3.670 2.500 -23.416 1.00 93.88 84 VAL A C 1
ATOM 658 O O . VAL A 1 84 ? 4.608 1.712 -23.544 1.00 93.88 84 VAL A O 1
ATOM 661 N N . GLN A 1 85 ? 2.559 2.188 -22.748 1.00 93.94 85 GLN A N 1
ATOM 662 C CA . GLN A 1 85 ? 2.330 0.867 -22.162 1.00 93.94 85 GLN A CA 1
ATOM 663 C C . GLN A 1 85 ? 2.327 -0.228 -23.233 1.00 93.94 85 GLN A C 1
ATOM 665 O O . GLN A 1 85 ? 3.015 -1.235 -23.069 1.00 93.94 85 GLN A O 1
ATOM 670 N N . ASP A 1 86 ? 1.652 0.001 -24.359 1.00 95.06 86 ASP A N 1
ATOM 671 C CA . ASP A 1 86 ? 1.621 -0.922 -25.495 1.00 95.06 86 ASP A CA 1
ATOM 672 C C . ASP A 1 86 ? 3.016 -1.125 -26.096 1.00 95.06 86 ASP A C 1
ATOM 674 O O . ASP A 1 86 ? 3.392 -2.254 -26.407 1.00 95.06 86 ASP A O 1
ATOM 678 N N . ILE A 1 87 ? 3.827 -0.064 -26.217 1.00 94.88 87 ILE A N 1
ATOM 679 C CA . ILE A 1 87 ? 5.224 -0.182 -26.666 1.00 94.88 87 ILE A CA 1
ATOM 680 C C . ILE A 1 87 ? 6.003 -1.104 -25.730 1.00 94.88 87 ILE A C 1
ATOM 682 O O . ILE A 1 87 ? 6.666 -2.024 -26.208 1.00 94.88 87 ILE A O 1
ATOM 686 N N . VAL A 1 88 ? 5.910 -0.882 -24.416 1.00 94.31 88 VAL A N 1
ATOM 687 C CA . VAL A 1 88 ? 6.602 -1.705 -23.416 1.00 94.31 88 VAL A CA 1
ATOM 688 C C . VAL A 1 88 ? 6.151 -3.161 -23.517 1.00 94.31 88 VAL A C 1
ATOM 690 O O . VAL A 1 88 ? 7.007 -4.037 -23.602 1.00 94.31 88 VAL A O 1
ATOM 693 N N . LEU A 1 89 ? 4.844 -3.422 -23.577 1.00 94.75 89 LEU A N 1
ATOM 694 C CA . LEU A 1 89 ? 4.270 -4.771 -23.645 1.00 94.75 89 LEU A CA 1
ATOM 695 C C . LEU A 1 89 ? 4.521 -5.481 -24.984 1.00 94.75 89 LEU A C 1
ATOM 697 O O . LEU A 1 89 ? 4.571 -6.706 -25.031 1.00 94.75 89 LEU A O 1
ATOM 701 N N . SER A 1 90 ? 4.709 -4.736 -26.076 1.00 94.25 90 SER A N 1
ATOM 702 C CA . SER A 1 90 ? 4.915 -5.307 -27.415 1.00 94.25 90 SER A CA 1
ATOM 703 C C . SER A 1 90 ? 6.282 -5.958 -27.622 1.00 94.25 90 SER A C 1
ATOM 705 O O . SER A 1 90 ? 6.481 -6.645 -28.627 1.00 94.25 90 SER A O 1
ATOM 707 N N . VAL A 1 91 ? 7.234 -5.731 -26.710 1.00 94.50 91 VAL A N 1
ATOM 708 C CA . VAL A 1 91 ? 8.598 -6.234 -26.852 1.00 94.50 91 VAL A CA 1
ATOM 709 C C . VAL A 1 91 ? 8.931 -7.267 -25.790 1.00 94.50 91 VAL A C 1
ATOM 711 O O . VAL A 1 91 ? 8.774 -7.025 -24.599 1.00 94.50 91 VAL A O 1
ATOM 714 N N . ASP A 1 92 ? 9.468 -8.403 -26.228 1.00 93.94 92 ASP A N 1
ATOM 715 C CA . ASP A 1 92 ? 9.864 -9.488 -25.337 1.00 93.94 92 ASP A CA 1
ATOM 716 C C . ASP A 1 92 ? 10.962 -9.075 -24.355 1.00 93.94 92 ASP A C 1
ATOM 718 O O . ASP A 1 92 ? 11.947 -8.440 -24.744 1.00 93.94 92 ASP A O 1
ATOM 722 N N . ILE A 1 93 ? 10.872 -9.561 -23.117 1.00 94.62 93 ILE A N 1
ATOM 723 C CA . ILE A 1 93 ? 11.967 -9.499 -22.140 1.00 94.62 93 ILE A CA 1
ATOM 724 C C . ILE A 1 93 ? 13.212 -10.227 -22.713 1.00 94.62 93 ILE A C 1
ATOM 726 O O . ILE A 1 93 ? 13.058 -11.315 -23.275 1.00 94.62 93 ILE A O 1
ATOM 730 N N . PRO A 1 94 ? 14.436 -9.658 -22.641 1.00 96.25 94 PRO A N 1
ATOM 731 C CA . PRO A 1 94 ? 15.667 -10.340 -23.042 1.00 96.25 94 PRO A CA 1
ATOM 732 C C . PRO A 1 94 ? 15.835 -11.713 -22.382 1.00 96.25 94 PRO A C 1
ATOM 734 O O . PRO A 1 94 ? 15.629 -11.834 -21.175 1.00 96.25 94 PRO A O 1
ATOM 737 N N . ASP A 1 95 ? 16.281 -12.714 -23.146 1.00 95.12 95 ASP A N 1
ATOM 738 C CA . ASP A 1 95 ? 16.332 -14.118 -22.702 1.00 95.12 95 ASP A CA 1
ATOM 739 C C . ASP A 1 95 ? 17.124 -14.298 -21.403 1.00 95.12 95 ASP A C 1
ATOM 741 O O . ASP A 1 95 ? 16.634 -14.930 -20.479 1.00 95.12 95 ASP A O 1
ATOM 745 N N . HIS A 1 96 ? 18.271 -13.629 -21.260 1.00 94.62 96 HIS A N 1
ATOM 746 C CA . HIS A 1 96 ? 19.068 -13.702 -20.030 1.00 94.62 96 HIS A CA 1
ATOM 747 C C . HIS A 1 96 ? 18.345 -13.170 -18.772 1.00 94.62 96 HIS A C 1
ATOM 749 O O . HIS A 1 96 ? 18.570 -13.674 -17.680 1.00 94.62 96 HIS A O 1
ATOM 755 N N . ILE A 1 97 ? 17.448 -12.180 -18.905 1.00 96.00 97 ILE A N 1
ATOM 756 C CA . ILE A 1 97 ? 16.651 -11.667 -17.779 1.00 96.00 97 ILE A CA 1
ATOM 757 C C . ILE A 1 97 ? 15.502 -12.636 -17.493 1.00 96.00 97 ILE A C 1
ATOM 759 O O . ILE A 1 97 ? 15.188 -12.868 -16.330 1.00 96.00 97 ILE A O 1
ATOM 763 N N . LYS A 1 98 ? 14.887 -13.221 -18.534 1.00 95.69 98 LYS A N 1
ATOM 764 C CA . LYS A 1 98 ? 13.863 -14.264 -18.366 1.00 95.69 98 LYS A CA 1
ATOM 765 C C . LYS A 1 98 ? 14.430 -15.470 -17.619 1.00 95.69 98 LYS A C 1
ATOM 767 O O . LYS A 1 98 ? 13.816 -15.920 -16.661 1.00 95.69 98 LYS A O 1
ATOM 772 N N . GLU A 1 99 ? 15.601 -15.950 -18.036 1.00 95.38 99 GLU A N 1
ATOM 773 C CA . GLU A 1 99 ? 16.316 -17.056 -17.394 1.00 95.38 99 GLU A CA 1
ATOM 774 C C . GLU A 1 99 ? 16.616 -16.739 -15.925 1.00 95.38 99 GLU A C 1
ATOM 776 O O . GLU A 1 99 ? 16.264 -17.534 -15.061 1.00 95.38 99 GLU A O 1
ATOM 781 N N . ASP A 1 100 ? 17.151 -15.550 -15.623 1.00 96.12 100 ASP A N 1
ATOM 782 C CA . ASP A 1 100 ? 17.411 -15.129 -14.240 1.00 96.12 100 ASP A CA 1
ATOM 783 C C . ASP A 1 100 ? 16.131 -15.111 -13.372 1.00 96.12 100 ASP A C 1
ATOM 785 O O . ASP A 1 100 ? 16.168 -15.524 -12.211 1.00 96.12 100 ASP A O 1
ATOM 789 N N . ILE A 1 101 ? 14.997 -14.644 -13.917 1.00 95.38 101 ILE A N 1
ATOM 790 C CA . ILE A 1 101 ? 13.701 -14.613 -13.212 1.00 95.38 101 ILE A CA 1
ATOM 791 C C . ILE A 1 101 ? 13.181 -16.033 -12.962 1.00 95.38 101 ILE A C 1
ATOM 793 O O . ILE A 1 101 ? 12.765 -16.336 -11.844 1.00 95.38 101 ILE A O 1
ATOM 797 N N . ILE A 1 102 ? 13.209 -16.902 -13.976 1.00 94.38 102 ILE A N 1
ATOM 798 C CA . ILE A 1 102 ? 12.737 -18.292 -13.869 1.00 94.38 102 ILE A CA 1
ATOM 799 C C . ILE A 1 102 ? 13.610 -19.075 -12.885 1.00 94.38 102 ILE A C 1
ATOM 801 O O . ILE A 1 102 ? 13.089 -19.771 -12.015 1.00 94.38 102 ILE A O 1
ATOM 805 N N . ASP A 1 103 ? 14.932 -18.916 -12.957 1.00 93.62 103 ASP A N 1
ATOM 806 C CA . ASP A 1 103 ? 15.864 -19.557 -12.030 1.00 93.62 103 ASP A CA 1
ATOM 807 C C . ASP A 1 103 ? 15.637 -19.090 -10.587 1.00 93.62 103 ASP A C 1
ATOM 809 O O . ASP A 1 103 ? 15.746 -19.889 -9.653 1.00 93.62 103 ASP A O 1
ATOM 813 N N . ALA A 1 104 ? 15.326 -17.806 -10.379 1.00 93.94 104 ALA A N 1
ATOM 814 C CA . ALA A 1 104 ? 14.987 -17.280 -9.062 1.00 93.94 104 ALA A CA 1
ATOM 815 C C . ALA A 1 104 ? 13.647 -17.834 -8.555 1.00 93.94 104 ALA A C 1
ATOM 817 O O . ALA A 1 104 ? 13.571 -18.299 -7.418 1.00 93.94 104 ALA A O 1
ATOM 818 N N . TYR A 1 105 ? 12.625 -17.872 -9.409 1.00 92.81 105 TYR A N 1
ATOM 819 C CA . TYR A 1 105 ? 11.314 -18.429 -9.084 1.00 92.81 105 TYR A CA 1
ATOM 820 C C . TYR A 1 105 ? 11.387 -19.919 -8.732 1.00 92.81 105 TYR A C 1
ATOM 822 O O . TYR A 1 105 ? 10.888 -20.337 -7.689 1.00 92.81 105 TYR A O 1
ATOM 830 N N . ALA A 1 106 ? 12.127 -20.713 -9.509 1.00 90.50 106 ALA A N 1
ATOM 831 C CA . ALA A 1 106 ? 12.343 -22.130 -9.229 1.00 90.50 106 ALA A CA 1
ATOM 832 C C . ALA A 1 106 ? 13.054 -22.381 -7.883 1.00 90.50 106 ALA A C 1
ATOM 834 O O . ALA A 1 106 ? 12.861 -23.434 -7.266 1.00 90.50 106 ALA A O 1
ATOM 835 N N . ARG A 1 107 ? 13.878 -21.432 -7.411 1.00 89.88 107 ARG A N 1
ATOM 836 C CA . ARG A 1 107 ? 14.529 -21.496 -6.089 1.00 89.88 107 ARG A CA 1
ATOM 837 C C . ARG A 1 107 ? 13.588 -21.166 -4.931 1.00 89.88 107 ARG A C 1
ATOM 839 O O . ARG A 1 107 ? 13.879 -21.616 -3.823 1.00 89.88 107 ARG A O 1
ATOM 846 N N . MET A 1 108 ? 12.507 -20.412 -5.155 1.00 86.00 108 MET A N 1
ATOM 847 C CA . MET A 1 108 ? 11.489 -20.161 -4.121 1.00 86.00 108 MET A CA 1
ATOM 848 C C . MET A 1 108 ? 10.806 -21.478 -3.734 1.00 86.00 108 MET A C 1
ATOM 850 O O . MET A 1 108 ? 10.824 -21.861 -2.557 1.00 86.00 108 MET A O 1
ATOM 854 N N . GLY A 1 109 ? 10.408 -22.238 -4.760 1.00 75.00 109 GLY A N 1
ATOM 855 C CA . GLY A 1 109 ? 9.880 -23.592 -4.664 1.00 75.00 109 GLY A CA 1
ATOM 856 C C . GLY A 1 109 ? 9.705 -24.201 -6.057 1.00 75.00 109 GLY A C 1
ATOM 857 O O . GLY A 1 109 ? 9.212 -23.557 -6.979 1.00 75.00 109 GLY A O 1
ATOM 858 N N . ALA A 1 110 ? 10.125 -25.455 -6.244 1.00 48.75 110 ALA A N 1
ATOM 859 C CA . ALA A 1 110 ? 10.066 -26.106 -7.552 1.00 48.75 110 ALA A CA 1
ATOM 860 C C . ALA A 1 110 ? 8.605 -26.322 -8.004 1.00 48.75 110 ALA A C 1
ATOM 862 O O . ALA A 1 110 ? 7.911 -27.165 -7.439 1.00 48.75 110 ALA A O 1
ATOM 863 N N . ASN A 1 111 ? 8.178 -25.599 -9.047 1.00 51.56 111 ASN A N 1
ATOM 864 C CA . ASN A 1 111 ? 6.944 -25.787 -9.824 1.00 51.56 111 ASN A CA 1
ATOM 865 C C . ASN A 1 111 ? 5.662 -25.968 -8.988 1.00 51.56 111 ASN A C 1
ATOM 867 O O . ASN A 1 111 ? 5.147 -27.082 -8.859 1.00 51.56 111 ASN A O 1
ATOM 871 N N . GLY A 1 112 ? 5.108 -24.869 -8.470 1.00 59.16 112 GLY A N 1
ATOM 872 C CA . GLY A 1 112 ? 3.794 -24.892 -7.812 1.00 59.16 112 GLY A CA 1
ATOM 873 C C . GLY A 1 112 ? 3.549 -23.802 -6.771 1.00 59.16 112 GLY A C 1
ATOM 874 O O . GLY A 1 112 ? 2.460 -23.759 -6.194 1.00 59.16 112 GLY A O 1
ATOM 875 N N . GLU A 1 113 ? 4.542 -22.954 -6.499 1.00 74.12 113 GLU A N 1
ATOM 876 C CA . GLU A 1 113 ? 4.411 -21.886 -5.514 1.00 74.12 113 GLU A CA 1
ATOM 877 C C . GLU A 1 113 ? 3.709 -20.682 -6.133 1.00 74.12 113 GLU A C 1
ATOM 879 O O . GLU A 1 113 ? 4.106 -20.151 -7.170 1.00 74.12 113 GLU A O 1
ATOM 884 N N . VAL A 1 114 ? 2.603 -20.296 -5.514 1.00 86.38 114 VAL A N 1
ATOM 885 C CA . VAL A 1 114 ? 1.815 -19.158 -5.956 1.00 86.38 114 VAL A CA 1
ATOM 886 C C . VAL A 1 114 ? 2.443 -17.900 -5.385 1.00 86.38 114 VAL A C 1
ATOM 888 O O . VAL A 1 114 ? 2.649 -17.815 -4.177 1.00 86.38 114 VAL A O 1
ATOM 891 N N . VAL A 1 115 ? 2.692 -16.914 -6.241 1.00 91.00 115 VAL A N 1
ATOM 892 C CA . VAL A 1 115 ? 3.354 -15.663 -5.862 1.00 91.00 115 VAL A CA 1
ATOM 893 C C . VAL A 1 115 ? 2.450 -14.449 -6.063 1.00 91.00 115 VAL A C 1
ATOM 895 O O . VAL A 1 115 ? 1.481 -14.465 -6.827 1.00 91.00 115 VAL A O 1
ATOM 898 N N . ALA A 1 116 ? 2.765 -13.391 -5.328 1.00 90.81 116 ALA A N 1
ATOM 899 C CA . ALA A 1 116 ? 2.326 -12.032 -5.566 1.00 90.81 116 ALA A CA 1
ATOM 900 C C . ALA A 1 116 ? 3.447 -11.266 -6.279 1.00 90.81 116 ALA A C 1
ATOM 902 O O . ALA A 1 116 ? 4.600 -11.281 -5.845 1.00 90.81 116 ALA A O 1
ATOM 903 N N . VAL A 1 117 ? 3.100 -10.564 -7.354 1.00 92.81 117 VAL A N 1
ATOM 904 C CA . VAL A 1 117 ? 4.024 -9.724 -8.120 1.00 92.81 117 VAL A CA 1
ATOM 905 C C . VAL A 1 117 ? 3.628 -8.271 -7.889 1.00 92.81 117 VAL A C 1
ATOM 907 O O . VAL A 1 117 ? 2.533 -7.847 -8.262 1.00 92.81 117 VAL A O 1
ATOM 910 N N . ARG A 1 118 ? 4.491 -7.521 -7.201 1.00 90.88 118 ARG A N 1
ATOM 911 C CA . ARG A 1 118 ? 4.224 -6.160 -6.719 1.00 90.88 118 ARG A CA 1
ATOM 912 C C . ARG A 1 118 ? 5.239 -5.201 -7.320 1.00 90.88 118 ARG A C 1
ATOM 914 O O . ARG A 1 118 ? 6.447 -5.415 -7.234 1.00 90.88 118 ARG A O 1
ATOM 921 N N . SER A 1 119 ? 4.767 -4.107 -7.892 1.00 89.00 119 SER A N 1
ATOM 922 C CA . SER A 1 119 ? 5.641 -3.022 -8.325 1.00 89.00 119 SER A CA 1
ATOM 923 C C . SER A 1 119 ? 6.288 -2.300 -7.132 1.00 89.00 119 SER A C 1
ATOM 925 O O . SER A 1 119 ? 5.661 -2.086 -6.088 1.00 89.00 119 SER A O 1
ATOM 927 N N . SER A 1 120 ? 7.551 -1.914 -7.299 1.00 87.06 120 SER A N 1
ATOM 928 C CA . SER A 1 120 ? 8.356 -1.192 -6.312 1.00 87.06 120 SER A CA 1
ATOM 929 C C . SER A 1 120 ? 9.122 -0.080 -7.025 1.00 87.06 120 SER A C 1
ATOM 931 O O . SER A 1 120 ? 10.192 -0.303 -7.599 1.00 87.06 120 SER A O 1
ATOM 933 N N . ALA A 1 121 ? 8.552 1.125 -7.070 1.00 81.38 121 ALA A N 1
ATOM 934 C CA . ALA A 1 121 ? 9.180 2.228 -7.797 1.00 81.38 121 ALA A CA 1
ATOM 935 C C . ALA A 1 121 ? 10.310 2.868 -6.976 1.00 81.38 121 ALA A C 1
ATOM 937 O O . ALA A 1 121 ? 10.253 2.961 -5.750 1.00 81.38 121 ALA A O 1
ATOM 938 N N . THR A 1 122 ? 11.346 3.372 -7.653 1.00 74.31 122 THR A N 1
ATOM 939 C CA . THR A 1 122 ? 12.513 3.986 -6.987 1.00 74.31 122 THR A CA 1
ATOM 940 C C . THR A 1 122 ? 12.226 5.361 -6.384 1.00 74.31 122 THR A C 1
ATOM 942 O O . THR A 1 122 ? 13.044 5.881 -5.633 1.00 74.31 122 THR A O 1
ATOM 945 N N . ALA A 1 123 ? 11.085 5.961 -6.724 1.00 64.25 123 ALA A N 1
ATOM 946 C CA . ALA A 1 123 ? 10.642 7.264 -6.225 1.00 64.25 123 ALA A CA 1
ATOM 947 C C . ALA A 1 123 ? 9.452 7.164 -5.247 1.00 64.25 123 ALA A C 1
ATOM 949 O O . ALA A 1 123 ? 8.908 8.194 -4.865 1.00 64.25 123 ALA A O 1
ATOM 950 N N . GLU A 1 124 ? 9.041 5.945 -4.870 1.00 54.06 124 GLU A N 1
ATOM 951 C CA . GLU A 1 124 ? 7.797 5.654 -4.136 1.00 54.06 124 GLU A CA 1
ATOM 952 C C . GLU A 1 124 ? 7.781 6.150 -2.683 1.00 54.06 124 GLU A C 1
ATOM 954 O O . GLU A 1 124 ? 6.718 6.506 -2.189 1.00 54.06 124 GLU A O 1
ATOM 959 N N . ASP A 1 125 ? 8.951 6.221 -2.039 1.00 49.34 125 ASP A N 1
ATOM 960 C CA . ASP A 1 125 ? 9.093 6.484 -0.598 1.00 49.34 125 ASP A CA 1
ATOM 961 C C . ASP A 1 125 ? 9.733 7.847 -0.286 1.00 49.34 125 ASP A C 1
ATOM 963 O O . ASP A 1 125 ? 10.334 8.050 0.774 1.00 49.34 125 ASP A O 1
ATOM 967 N N . LEU A 1 126 ? 9.649 8.814 -1.206 1.00 49.62 126 LEU A N 1
ATOM 968 C CA . LEU A 1 126 ? 10.058 10.175 -0.860 1.00 49.62 126 LEU A CA 1
ATOM 969 C C . LEU A 1 126 ? 9.101 10.727 0.218 1.00 49.62 126 LEU A C 1
ATOM 971 O O . LEU A 1 126 ? 7.892 10.568 0.073 1.00 49.62 126 LEU A O 1
ATOM 975 N N . PRO A 1 127 ? 9.598 11.405 1.277 1.00 39.28 127 PRO A N 1
ATOM 976 C CA . PRO A 1 127 ? 8.786 11.848 2.423 1.00 39.28 127 PRO A CA 1
ATOM 977 C C . PRO A 1 127 ? 7.544 12.689 2.081 1.00 39.28 127 PRO A C 1
ATOM 979 O O . PRO A 1 127 ? 6.634 12.805 2.897 1.00 39.28 127 PRO A O 1
ATOM 982 N N . GLU A 1 128 ? 7.509 13.283 0.887 1.00 35.34 128 GLU A N 1
ATOM 983 C CA . GLU A 1 128 ? 6.427 14.134 0.381 1.00 35.34 128 GLU A CA 1
ATOM 984 C C . GLU A 1 128 ? 5.528 13.428 -0.662 1.00 35.34 128 GLU A C 1
ATOM 986 O O . GLU A 1 128 ? 4.589 14.033 -1.183 1.00 35.34 128 GLU A O 1
ATOM 991 N N . ALA A 1 129 ? 5.793 12.154 -0.983 1.00 43.69 129 ALA A N 1
ATOM 992 C CA . ALA A 1 129 ? 5.173 11.430 -2.087 1.00 43.69 129 ALA A CA 1
ATOM 993 C C . ALA A 1 129 ? 4.584 10.079 -1.657 1.00 43.69 129 ALA A C 1
ATOM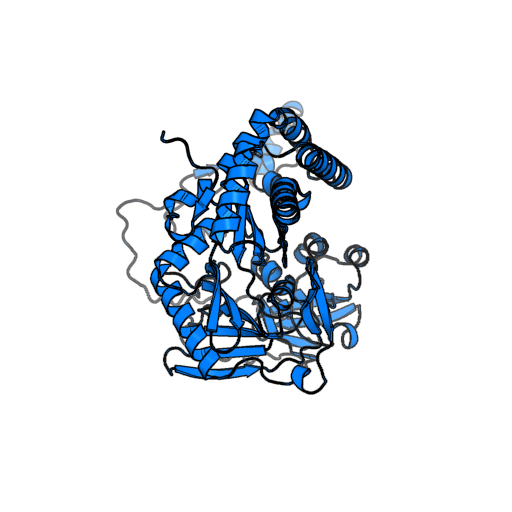 995 O O . ALA A 1 129 ? 5.230 9.046 -1.745 1.00 43.69 129 ALA A O 1
ATOM 996 N N . SER A 1 130 ? 3.320 10.069 -1.234 1.00 42.25 130 SER A N 1
ATOM 997 C CA . SER A 1 130 ? 2.568 8.832 -1.002 1.00 42.25 130 SER A CA 1
ATOM 998 C C . SER A 1 130 ? 1.925 8.372 -2.317 1.00 42.25 130 SER A C 1
ATOM 1000 O O . SER A 1 130 ? 0.898 8.895 -2.748 1.00 42.25 130 SER A O 1
ATOM 1002 N N . PHE A 1 131 ? 2.521 7.386 -2.994 1.00 50.66 131 PHE A N 1
ATOM 1003 C CA . PHE A 1 131 ? 1.954 6.758 -4.203 1.00 50.66 131 PHE A CA 1
ATOM 1004 C C . PHE A 1 131 ? 0.873 5.708 -3.876 1.00 50.66 131 PHE A C 1
ATOM 1006 O O . PHE A 1 131 ? 0.730 4.701 -4.578 1.00 50.66 131 PHE A O 1
ATOM 1013 N N . ALA A 1 132 ? 0.098 5.914 -2.807 1.00 42.03 132 ALA A N 1
ATOM 1014 C CA . ALA A 1 132 ? -0.878 4.937 -2.338 1.00 42.03 132 ALA A CA 1
ATOM 1015 C C . ALA A 1 132 ? -1.884 4.555 -3.446 1.00 42.03 132 ALA A C 1
ATOM 1017 O O . ALA A 1 132 ? -2.586 5.402 -4.008 1.00 42.03 132 ALA A O 1
ATOM 1018 N N . GLY A 1 133 ? -1.940 3.256 -3.763 1.00 48.03 133 GLY A N 1
ATOM 1019 C CA . GLY A 1 133 ? -2.923 2.669 -4.678 1.00 48.03 133 GLY A CA 1
ATOM 1020 C C . GLY A 1 133 ? -2.769 3.043 -6.157 1.00 48.03 133 GLY A C 1
ATOM 1021 O O . GLY A 1 133 ? -3.749 2.962 -6.892 1.00 48.03 133 GLY A O 1
ATOM 1022 N N . GLN A 1 134 ? -1.592 3.503 -6.605 1.00 51.12 134 GLN A N 1
ATOM 1023 C CA . GLN A 1 134 ? -1.380 3.876 -8.015 1.00 51.12 134 GLN A CA 1
ATOM 1024 C C . GLN A 1 134 ? -0.761 2.786 -8.893 1.00 51.12 134 GLN A C 1
ATOM 1026 O O . GLN A 1 134 ? -0.783 2.934 -10.112 1.00 51.12 134 GLN A O 1
ATOM 1031 N N . GLN A 1 135 ? -0.192 1.728 -8.315 1.00 59.47 135 GLN A N 1
ATOM 1032 C CA . GLN A 1 135 ? 0.574 0.744 -9.078 1.00 59.47 135 GLN A CA 1
ATOM 1033 C C . GLN A 1 135 ? -0.033 -0.661 -9.011 1.00 59.47 135 GLN A C 1
ATOM 1035 O O . GLN A 1 135 ? -0.686 -1.022 -8.029 1.00 59.47 135 GLN A O 1
ATOM 1040 N N . GLU A 1 136 ? 0.181 -1.438 -10.076 1.00 70.56 136 GLU A N 1
ATOM 1041 C CA . GLU A 1 136 ? -0.407 -2.766 -10.245 1.00 70.56 136 GLU A CA 1
ATOM 1042 C C . GLU A 1 136 ? 0.237 -3.789 -9.297 1.00 70.56 136 GLU A C 1
ATOM 1044 O O . GLU A 1 136 ? 1.458 -3.941 -9.223 1.00 70.56 136 GLU A O 1
ATOM 1049 N N . THR A 1 137 ? -0.616 -4.517 -8.581 1.00 80.50 137 THR A N 1
ATOM 1050 C CA . THR A 1 137 ? -0.257 -5.726 -7.841 1.00 80.50 137 THR A CA 1
ATOM 1051 C C . THR A 1 137 ? -1.010 -6.892 -8.457 1.00 80.50 137 THR A C 1
ATOM 1053 O O . THR A 1 137 ? -2.226 -6.829 -8.623 1.00 80.50 137 THR A O 1
ATOM 1056 N N . PHE A 1 138 ? -0.290 -7.958 -8.783 1.00 85.06 138 PHE A N 1
ATOM 1057 C CA . PHE A 1 138 ? -0.863 -9.192 -9.298 1.00 85.06 138 PHE A CA 1
ATOM 1058 C C . PHE A 1 138 ? -0.798 -10.252 -8.215 1.00 85.06 138 PHE A C 1
ATOM 1060 O O . PHE A 1 138 ? 0.285 -10.645 -7.786 1.00 85.06 138 PHE A O 1
ATOM 1067 N N . LEU A 1 139 ? -1.963 -10.696 -7.757 1.00 85.81 139 LEU A N 1
ATOM 1068 C CA . LEU A 1 139 ? -2.079 -11.769 -6.779 1.00 85.81 139 LEU A CA 1
ATOM 1069 C C . LEU A 1 139 ? -2.381 -13.093 -7.477 1.00 85.81 139 LEU A C 1
ATOM 1071 O O . LEU A 1 139 ? -3.000 -13.126 -8.541 1.00 85.81 139 LEU A O 1
ATOM 1075 N N . ASN A 1 140 ? -2.001 -14.183 -6.813 1.00 85.94 140 ASN A N 1
ATOM 1076 C CA . ASN A 1 140 ? -2.268 -15.549 -7.251 1.00 85.94 140 ASN A CA 1
ATOM 1077 C C . ASN A 1 140 ? -1.687 -15.838 -8.644 1.00 85.94 140 ASN A C 1
ATOM 1079 O O . ASN A 1 140 ? -2.417 -16.217 -9.551 1.00 85.94 140 ASN A O 1
ATOM 1083 N N . VAL A 1 141 ? -0.385 -15.593 -8.814 1.00 87.19 141 VAL A N 1
ATOM 1084 C CA . VAL A 1 141 ? 0.365 -15.858 -10.051 1.00 87.19 141 VAL A CA 1
ATOM 1085 C C . VAL A 1 141 ? 1.053 -17.218 -9.938 1.00 87.19 141 VAL A C 1
ATOM 1087 O O . VAL A 1 141 ? 1.715 -17.484 -8.933 1.00 87.19 141 VAL A O 1
ATOM 1090 N N . LEU A 1 142 ? 0.890 -18.078 -10.947 1.00 89.81 142 LEU A N 1
ATOM 1091 C CA . LEU A 1 142 ? 1.403 -19.448 -10.946 1.00 89.81 142 LEU A CA 1
ATOM 1092 C C . LEU A 1 142 ? 2.083 -19.793 -12.275 1.00 89.81 142 LEU A C 1
ATOM 1094 O O . LEU A 1 142 ? 1.453 -19.754 -13.326 1.00 89.81 142 LEU A O 1
ATOM 1098 N N . GLY A 1 143 ? 3.335 -20.243 -12.205 1.00 89.38 143 GLY A N 1
ATOM 1099 C CA . GLY A 1 143 ? 4.084 -20.715 -13.368 1.00 89.38 143 GLY A CA 1
ATOM 1100 C C . GLY A 1 143 ? 4.846 -19.614 -14.107 1.00 89.38 143 GLY A C 1
ATOM 1101 O O . GLY A 1 143 ? 4.575 -18.423 -13.961 1.00 89.38 143 GLY A O 1
ATOM 1102 N N . ASP A 1 144 ? 5.825 -20.046 -14.899 1.00 91.94 144 ASP A N 1
ATOM 1103 C CA . ASP A 1 144 ? 6.834 -19.174 -15.510 1.00 91.94 144 ASP A CA 1
ATOM 1104 C C . ASP A 1 144 ? 6.223 -18.136 -16.462 1.00 91.94 144 ASP A C 1
ATOM 1106 O O . ASP A 1 144 ? 6.559 -16.955 -16.388 1.00 91.94 144 ASP A O 1
ATOM 1110 N N . ASP A 1 145 ? 5.296 -18.556 -17.329 1.00 90.94 145 ASP A N 1
ATOM 1111 C CA . ASP A 1 145 ? 4.673 -17.674 -18.324 1.00 90.94 145 ASP A CA 1
ATOM 1112 C C . ASP A 1 145 ? 3.842 -16.566 -17.656 1.00 90.94 145 ASP A C 1
ATOM 1114 O O . ASP A 1 145 ? 3.988 -15.386 -17.986 1.00 90.94 145 ASP A O 1
ATOM 1118 N N . ASP A 1 146 ? 3.018 -16.929 -16.669 1.00 90.25 146 ASP A N 1
ATOM 1119 C CA . ASP A 1 146 ? 2.179 -15.982 -15.930 1.00 90.25 146 ASP A CA 1
ATOM 1120 C C . ASP A 1 146 ? 3.024 -15.027 -15.073 1.00 90.25 146 ASP A C 1
ATOM 1122 O O . ASP A 1 146 ? 2.674 -13.850 -14.939 1.00 90.25 146 ASP A O 1
ATOM 1126 N N . LEU A 1 147 ? 4.139 -15.511 -14.511 1.00 92.88 147 LEU A N 1
ATOM 1127 C CA . LEU A 1 147 ? 5.104 -14.691 -13.780 1.00 92.88 147 LEU A CA 1
ATOM 1128 C C . LEU A 1 147 ? 5.763 -13.657 -14.695 1.00 92.88 147 LEU A C 1
ATOM 1130 O O . LEU A 1 147 ? 5.805 -12.474 -14.352 1.00 92.88 147 LEU A O 1
ATOM 1134 N N . LEU A 1 148 ? 6.261 -14.083 -15.856 1.00 94.69 148 LEU A N 1
ATOM 1135 C CA . LEU A 1 148 ? 6.881 -13.178 -16.821 1.00 94.69 148 LEU A CA 1
ATOM 1136 C C . LEU A 1 148 ? 5.881 -12.134 -17.325 1.00 94.69 148 LEU A C 1
ATOM 1138 O O . LEU A 1 148 ? 6.234 -10.957 -17.402 1.00 94.69 148 LEU A O 1
ATOM 1142 N N . GLU A 1 149 ? 4.633 -12.530 -17.597 1.00 93.69 149 GLU A N 1
ATOM 1143 C CA . GLU A 1 149 ? 3.561 -11.599 -17.964 1.00 93.69 149 GLU A CA 1
ATOM 1144 C C . GLU A 1 149 ? 3.317 -10.566 -16.851 1.00 93.69 149 GLU A C 1
ATOM 1146 O O . GLU A 1 149 ? 3.269 -9.364 -17.118 1.00 93.69 149 GLU A O 1
ATOM 1151 N N . ALA A 1 150 ? 3.215 -11.005 -15.592 1.00 93.50 150 ALA A N 1
ATOM 1152 C CA . ALA A 1 150 ? 2.992 -10.113 -14.456 1.00 93.50 150 ALA A CA 1
ATOM 1153 C C . ALA A 1 150 ? 4.156 -9.126 -14.250 1.00 93.50 150 ALA A C 1
ATOM 1155 O O . ALA A 1 150 ? 3.917 -7.934 -14.054 1.00 93.50 150 ALA A O 1
ATOM 1156 N N . VAL A 1 151 ? 5.412 -9.581 -14.359 1.00 95.12 151 VAL A N 1
ATOM 1157 C CA . VAL A 1 151 ? 6.598 -8.704 -14.290 1.00 95.12 151 VAL A CA 1
ATOM 1158 C C . VAL A 1 151 ? 6.573 -7.667 -15.413 1.00 95.12 151 VAL A C 1
ATOM 1160 O O . VAL A 1 151 ? 6.813 -6.481 -15.174 1.00 95.12 151 VAL A O 1
ATOM 1163 N N . HIS A 1 152 ? 6.234 -8.091 -16.631 1.00 94.62 152 HIS A N 1
ATOM 1164 C CA . HIS A 1 152 ? 6.164 -7.217 -17.800 1.00 94.62 152 HIS A CA 1
ATOM 1165 C C . HIS A 1 152 ? 5.083 -6.142 -17.650 1.00 94.62 152 HIS A C 1
ATOM 1167 O O . HIS A 1 152 ? 5.320 -4.968 -17.948 1.00 94.62 152 HIS A O 1
ATOM 1173 N N . ARG A 1 153 ? 3.919 -6.518 -17.112 1.00 93.50 153 ARG A N 1
ATOM 1174 C CA . ARG A 1 153 ? 2.841 -5.583 -16.777 1.00 93.50 153 ARG A CA 1
ATOM 1175 C C . ARG A 1 153 ? 3.229 -4.628 -15.654 1.00 93.50 153 ARG A C 1
ATOM 1177 O O . ARG A 1 153 ? 3.018 -3.428 -15.802 1.00 93.50 153 ARG A O 1
ATOM 1184 N N . CYS A 1 154 ? 3.902 -5.099 -14.601 1.00 93.06 154 CYS A N 1
ATOM 1185 C CA . CYS A 1 154 ? 4.457 -4.211 -13.577 1.00 93.06 154 CYS A CA 1
ATOM 1186 C C . CYS A 1 154 ? 5.407 -3.170 -14.189 1.00 93.06 154 CYS A C 1
ATOM 1188 O O . CYS A 1 154 ? 5.312 -1.996 -13.834 1.00 93.06 154 CYS A O 1
ATOM 1190 N N . TRP A 1 155 ? 6.259 -3.538 -15.151 1.00 94.00 155 TRP A N 1
ATOM 1191 C CA . TRP A 1 155 ? 7.092 -2.562 -15.866 1.00 94.00 155 TRP A CA 1
ATOM 1192 C C . TRP A 1 155 ? 6.274 -1.549 -16.668 1.00 94.00 155 TRP A C 1
ATOM 1194 O O . TRP A 1 155 ? 6.554 -0.352 -16.606 1.00 94.00 155 TRP A O 1
ATOM 1204 N N . ALA A 1 156 ? 5.232 -1.995 -17.370 1.00 92.25 156 ALA A N 1
ATOM 1205 C CA . ALA A 1 156 ? 4.325 -1.099 -18.083 1.00 92.25 156 ALA A CA 1
ATOM 1206 C C . ALA A 1 156 ? 3.547 -0.170 -17.131 1.00 92.25 156 ALA A C 1
ATOM 1208 O O . ALA A 1 156 ? 3.277 0.982 -17.474 1.00 92.25 156 ALA A O 1
ATOM 1209 N N . SER A 1 157 ? 3.221 -0.619 -15.915 1.00 89.56 157 SER A N 1
ATOM 1210 C CA . SER A 1 157 ? 2.461 0.173 -14.939 1.00 89.56 157 SER A CA 1
ATOM 1211 C C . SER A 1 157 ? 3.161 1.476 -14.516 1.00 89.56 157 SER A C 1
ATOM 1213 O O . SER A 1 157 ? 2.487 2.442 -14.154 1.00 89.56 157 SER A O 1
ATOM 1215 N N . LEU A 1 158 ? 4.495 1.567 -14.657 1.00 88.69 158 LEU A N 1
ATOM 1216 C CA . LEU A 1 158 ? 5.247 2.813 -14.450 1.00 88.69 158 LEU A CA 1
ATOM 1217 C C . LEU A 1 158 ? 4.738 3.959 -15.346 1.00 88.69 158 LEU A C 1
ATOM 1219 O O . LEU A 1 158 ? 4.825 5.133 -14.973 1.00 88.69 158 LEU A O 1
ATOM 1223 N N . TYR A 1 159 ? 4.191 3.630 -16.515 1.00 90.25 159 TYR A N 1
ATOM 1224 C CA . TYR A 1 159 ? 3.688 4.580 -17.506 1.00 90.25 159 TYR A CA 1
ATOM 1225 C C . TYR A 1 159 ? 2.161 4.713 -17.500 1.00 90.25 159 TYR A C 1
ATOM 1227 O O . TYR A 1 159 ? 1.581 5.196 -18.470 1.00 90.25 159 TYR A O 1
ATOM 1235 N N . GLY A 1 160 ? 1.493 4.317 -16.413 1.00 87.75 160 GLY A N 1
ATOM 1236 C CA . GLY A 1 160 ? 0.078 4.625 -16.217 1.00 87.75 160 GLY A CA 1
ATOM 1237 C C . GLY A 1 160 ? -0.168 6.139 -16.139 1.00 87.75 160 GLY A C 1
ATOM 1238 O O . GLY A 1 160 ? 0.650 6.876 -15.581 1.00 87.75 160 GLY A O 1
ATOM 1239 N N . ALA A 1 161 ? -1.306 6.604 -16.663 1.00 84.44 161 ALA A N 1
ATOM 1240 C CA . ALA A 1 161 ? -1.664 8.023 -16.769 1.00 84.44 161 ALA A CA 1
ATOM 1241 C C . ALA A 1 161 ? -1.477 8.780 -15.445 1.00 84.44 161 ALA A C 1
ATOM 1243 O O . ALA A 1 161 ? -0.837 9.830 -15.390 1.00 84.44 161 ALA A O 1
ATOM 1244 N N . ARG A 1 162 ? -1.946 8.189 -14.341 1.00 77.19 162 ARG A N 1
ATOM 1245 C CA . ARG A 1 162 ? -1.828 8.764 -12.996 1.00 77.19 162 ARG A CA 1
ATOM 1246 C C . ARG A 1 162 ? -0.373 8.910 -12.538 1.00 77.19 162 ARG A C 1
ATOM 1248 O O . ARG A 1 162 ? -0.017 9.937 -11.962 1.00 77.19 162 ARG A O 1
ATOM 1255 N N . ALA A 1 163 ? 0.463 7.914 -12.830 1.00 79.44 163 ALA A N 1
ATOM 1256 C CA . ALA A 1 163 ? 1.877 7.919 -12.471 1.00 79.44 163 ALA A CA 1
ATOM 1257 C C . ALA A 1 163 ? 2.658 8.966 -13.286 1.00 79.44 163 ALA A C 1
ATOM 1259 O O . ALA A 1 163 ? 3.472 9.693 -12.718 1.00 79.44 163 ALA A O 1
ATOM 1260 N N . ILE A 1 164 ? 2.368 9.088 -14.589 1.00 84.44 164 ILE A N 1
ATOM 1261 C CA . ILE A 1 164 ? 2.941 10.123 -15.469 1.00 84.44 164 ILE A CA 1
ATOM 1262 C C . ILE A 1 164 ? 2.550 11.520 -14.976 1.00 84.44 164 ILE A C 1
ATOM 1264 O O . ILE A 1 164 ? 3.422 12.354 -14.734 1.00 84.44 164 ILE A O 1
ATOM 1268 N N . TYR A 1 165 ? 1.251 11.761 -14.767 1.00 82.38 165 TYR A N 1
ATOM 1269 C CA . TYR A 1 165 ? 0.744 13.042 -14.274 1.00 82.38 165 TYR A CA 1
ATOM 1270 C C . TYR A 1 165 ? 1.423 13.451 -12.968 1.00 82.38 165 TYR A C 1
ATOM 1272 O O . TYR A 1 165 ? 1.908 14.574 -12.828 1.00 82.38 165 TYR A O 1
ATOM 1280 N N . TYR A 1 166 ? 1.494 12.521 -12.015 1.00 74.56 166 TYR A N 1
ATOM 1281 C CA . TYR A 1 166 ? 2.105 12.779 -10.723 1.00 74.56 166 TYR A CA 1
ATOM 1282 C C . TYR A 1 166 ? 3.583 13.168 -10.854 1.00 74.56 166 TYR A C 1
ATOM 1284 O O . TYR A 1 166 ? 4.000 14.179 -10.286 1.00 74.56 166 TYR A O 1
ATOM 1292 N N . ARG A 1 167 ? 4.368 12.409 -11.633 1.00 81.50 167 ARG A N 1
ATOM 1293 C CA . ARG A 1 167 ? 5.791 12.709 -11.850 1.00 81.50 167 ARG A CA 1
ATOM 1294 C C . ARG A 1 167 ? 5.996 14.084 -12.466 1.00 81.50 167 ARG A C 1
ATOM 1296 O O . ARG A 1 167 ? 6.805 14.855 -11.952 1.00 81.50 167 ARG A O 1
ATOM 1303 N N . ALA A 1 168 ? 5.214 14.415 -13.489 1.00 81.81 168 ALA A N 1
ATOM 1304 C CA . ALA A 1 168 ? 5.289 15.715 -14.136 1.00 81.81 168 ALA A CA 1
ATOM 1305 C C . ALA A 1 168 ? 4.940 16.862 -13.172 1.00 81.81 168 ALA A C 1
ATOM 1307 O O . ALA A 1 168 ? 5.647 17.868 -13.134 1.00 81.81 168 ALA A O 1
ATOM 1308 N N . LYS A 1 169 ? 3.903 16.706 -12.334 1.00 79.38 169 LYS A N 1
ATOM 1309 C CA . LYS A 1 169 ? 3.512 17.727 -11.344 1.00 79.38 169 LYS A CA 1
ATOM 1310 C C . LYS A 1 169 ? 4.534 17.936 -10.231 1.00 79.38 169 LYS A C 1
ATOM 1312 O O . LYS A 1 169 ? 4.648 19.055 -9.741 1.00 79.38 169 LYS A O 1
ATOM 1317 N N . GLN A 1 170 ? 5.277 16.898 -9.858 1.00 73.69 170 GLN A N 1
ATOM 1318 C CA . GLN A 1 170 ? 6.364 16.998 -8.881 1.00 73.69 170 GLN A CA 1
ATOM 1319 C C . GLN A 1 170 ? 7.706 17.412 -9.504 1.00 73.69 170 GLN A C 1
ATOM 1321 O O . GLN A 1 170 ? 8.691 17.590 -8.791 1.00 73.69 170 GLN A O 1
ATOM 1326 N N . GLY A 1 171 ? 7.767 17.574 -10.830 1.00 76.44 171 GLY A N 1
ATOM 1327 C CA . GLY A 1 171 ? 8.997 17.928 -11.537 1.00 76.44 171 GLY A CA 1
ATOM 1328 C C . GLY A 1 171 ? 10.037 16.804 -11.573 1.00 76.44 171 GLY A C 1
ATOM 1329 O O . GLY A 1 171 ? 11.227 17.088 -11.716 1.00 76.44 171 GLY A O 1
ATOM 1330 N N . PHE A 1 172 ? 9.618 15.541 -11.437 1.00 78.44 172 PHE A N 1
ATOM 1331 C CA . PHE A 1 172 ? 10.506 14.399 -11.646 1.00 78.44 172 PHE A CA 1
ATOM 1332 C C . PHE A 1 172 ? 10.772 14.197 -13.138 1.00 78.44 172 PHE A C 1
ATOM 1334 O O . PHE A 1 172 ? 9.848 14.196 -13.948 1.00 78.44 172 PHE A O 1
ATOM 1341 N N . ASP A 1 173 ? 12.036 13.969 -13.491 1.00 78.62 173 ASP A N 1
ATOM 1342 C CA . ASP A 1 173 ? 12.416 13.535 -14.835 1.00 78.62 173 ASP A CA 1
ATOM 1343 C C . ASP A 1 173 ? 11.994 12.073 -15.042 1.00 78.62 173 ASP A C 1
ATOM 1345 O O . ASP A 1 173 ? 12.446 11.188 -14.307 1.00 78.62 173 ASP A O 1
ATOM 1349 N N . ASP A 1 174 ? 11.165 11.801 -16.054 1.00 77.50 174 ASP A N 1
ATOM 1350 C CA . ASP A 1 174 ? 10.753 10.441 -16.421 1.00 77.50 174 ASP A CA 1
ATOM 1351 C C . ASP A 1 174 ? 11.957 9.538 -16.705 1.00 77.50 174 ASP A C 1
ATOM 1353 O O . ASP A 1 174 ? 11.912 8.345 -16.406 1.00 77.50 174 ASP A O 1
ATOM 1357 N N . ARG A 1 175 ? 13.068 10.090 -17.215 1.00 80.56 175 ARG A N 1
ATOM 1358 C CA . ARG A 1 175 ? 14.301 9.320 -17.427 1.00 80.56 175 ARG A CA 1
ATOM 1359 C C . ARG A 1 175 ? 14.986 8.949 -16.124 1.00 80.56 175 ARG A C 1
ATOM 1361 O O . ARG A 1 175 ? 15.808 8.043 -16.141 1.00 80.56 175 ARG A O 1
ATOM 1368 N N . GLY A 1 176 ? 14.724 9.637 -15.018 1.00 76.38 176 GLY A N 1
ATOM 1369 C CA . GLY A 1 176 ? 15.337 9.366 -13.718 1.00 76.38 176 GLY A CA 1
ATOM 1370 C C . GLY A 1 176 ? 14.615 8.286 -12.914 1.00 76.38 176 GLY A C 1
ATOM 1371 O O . GLY A 1 176 ? 15.225 7.671 -12.038 1.00 76.38 176 GLY A O 1
ATOM 1372 N N . VAL A 1 177 ? 13.340 8.029 -13.215 1.00 81.44 177 VAL A N 1
ATOM 1373 C CA . VAL A 1 177 ? 12.503 7.105 -12.443 1.00 81.44 177 VAL A CA 1
ATOM 1374 C C . VAL A 1 177 ? 12.548 5.709 -13.046 1.00 81.44 177 VAL A C 1
ATOM 1376 O O . VAL A 1 177 ? 12.335 5.517 -14.238 1.00 81.44 177 VAL A O 1
ATOM 1379 N N . ASN A 1 178 ? 12.818 4.721 -12.198 1.00 87.31 178 ASN A N 1
ATOM 1380 C CA . ASN A 1 178 ? 12.832 3.319 -12.578 1.00 87.31 178 ASN A CA 1
ATOM 1381 C C . ASN A 1 178 ? 11.881 2.529 -11.684 1.00 87.31 178 ASN A C 1
ATOM 1383 O O . ASN A 1 178 ? 11.406 3.010 -10.651 1.00 87.31 178 ASN A O 1
ATOM 1387 N N . ILE A 1 179 ? 11.611 1.298 -12.097 1.00 90.62 179 ILE A N 1
ATOM 1388 C CA . ILE A 1 179 ? 10.726 0.390 -11.387 1.00 90.62 179 ILE A CA 1
ATOM 1389 C C . ILE A 1 179 ? 11.435 -0.940 -11.173 1.00 90.62 179 ILE A C 1
ATOM 1391 O O . ILE A 1 179 ? 11.977 -1.534 -12.105 1.00 90.62 179 ILE A O 1
ATOM 1395 N N . ALA A 1 180 ? 11.454 -1.376 -9.923 1.00 93.19 180 ALA A N 1
ATOM 1396 C CA . ALA A 1 180 ? 11.758 -2.741 -9.552 1.00 93.19 180 ALA A CA 1
ATOM 1397 C C . ALA A 1 180 ? 10.445 -3.520 -9.388 1.00 93.19 180 ALA A C 1
ATOM 1399 O O . ALA A 1 180 ? 9.367 -2.934 -9.244 1.00 93.19 180 ALA A O 1
ATOM 1400 N N . VAL A 1 181 ? 10.532 -4.845 -9.409 1.00 95.31 181 VAL A N 1
ATOM 1401 C CA . VAL A 1 181 ? 9.375 -5.726 -9.228 1.00 95.31 181 VAL A CA 1
ATOM 1402 C C . VAL A 1 181 ? 9.696 -6.737 -8.144 1.00 95.31 181 VAL A C 1
ATOM 1404 O O . VAL A 1 181 ? 10.646 -7.502 -8.267 1.00 95.31 181 VAL A O 1
ATOM 1407 N N . VAL A 1 182 ? 8.912 -6.724 -7.074 1.00 94.56 182 VAL A N 1
ATOM 1408 C CA . VAL A 1 182 ? 8.997 -7.688 -5.980 1.00 94.56 182 VAL A CA 1
ATOM 1409 C C . VAL A 1 182 ? 8.154 -8.902 -6.353 1.00 94.56 182 VAL A C 1
ATOM 1411 O O . VAL A 1 182 ? 6.957 -8.768 -6.605 1.00 94.56 182 VAL A O 1
ATOM 1414 N N . VAL A 1 183 ? 8.768 -10.080 -6.363 1.00 95.19 183 VAL A N 1
ATOM 1415 C CA . VAL A 1 183 ? 8.097 -11.374 -6.519 1.00 95.19 183 VAL A CA 1
ATOM 1416 C C . VAL A 1 183 ? 8.163 -12.075 -5.171 1.00 95.19 183 VAL A C 1
ATOM 1418 O O . VAL A 1 183 ? 9.247 -12.423 -4.711 1.00 95.19 183 VAL A O 1
ATOM 1421 N N . GLN A 1 184 ? 7.016 -12.220 -4.515 1.00 93.62 184 GLN A N 1
ATOM 1422 C CA . GLN A 1 184 ? 6.903 -12.669 -3.127 1.00 93.62 184 GLN A CA 1
ATOM 1423 C C . GLN A 1 184 ? 5.940 -13.850 -3.017 1.00 93.62 184 GLN A C 1
ATOM 1425 O O . GLN A 1 184 ? 4.925 -13.864 -3.705 1.00 93.62 184 GLN A O 1
ATOM 1430 N N . ASP A 1 185 ? 6.208 -14.805 -2.128 1.00 91.94 185 ASP A N 1
ATOM 1431 C CA . ASP A 1 185 ? 5.275 -15.898 -1.831 1.00 91.94 185 ASP A CA 1
ATOM 1432 C C . ASP A 1 185 ? 3.891 -15.347 -1.459 1.00 91.94 185 ASP A C 1
ATOM 1434 O O . ASP A 1 185 ? 3.751 -14.495 -0.573 1.00 91.94 185 ASP A O 1
ATOM 1438 N N . LEU A 1 186 ? 2.842 -15.839 -2.125 1.00 89.31 186 LEU A N 1
ATOM 1439 C CA . LEU A 1 186 ? 1.477 -15.463 -1.788 1.00 89.31 186 LEU A CA 1
ATOM 1440 C C . LEU A 1 186 ? 1.024 -16.248 -0.560 1.00 89.31 186 LEU A C 1
ATOM 1442 O O . LEU A 1 186 ? 0.656 -17.424 -0.634 1.00 89.31 186 LEU A O 1
ATOM 1446 N N . ILE A 1 187 ? 0.926 -15.547 0.561 1.00 89.56 187 ILE A N 1
ATOM 1447 C CA . ILE A 1 187 ? 0.278 -16.078 1.753 1.00 89.56 187 ILE A CA 1
ATOM 1448 C C . ILE A 1 187 ? -1.226 -16.186 1.487 1.00 89.56 187 ILE A C 1
ATOM 1450 O O . ILE A 1 187 ? -1.922 -15.181 1.340 1.00 89.56 187 ILE A O 1
ATOM 1454 N N . ARG A 1 188 ? -1.743 -17.421 1.431 1.00 88.25 188 ARG A N 1
ATOM 1455 C CA . ARG A 1 188 ? -3.183 -17.714 1.318 1.00 88.25 188 ARG A CA 1
ATOM 1456 C C . ARG A 1 188 ? -3.883 -17.459 2.652 1.00 88.25 188 ARG A C 1
ATOM 1458 O O . ARG A 1 188 ? -4.335 -18.390 3.311 1.00 88.25 188 ARG A O 1
ATOM 1465 N N . SER A 1 189 ? -3.904 -16.196 3.055 1.00 90.69 189 SER A N 1
ATOM 1466 C CA . SER A 1 189 ? -4.309 -15.770 4.385 1.00 90.69 189 SER A CA 1
ATOM 1467 C C . SER A 1 189 ? -5.769 -16.084 4.687 1.00 90.69 189 SER A C 1
ATOM 1469 O O . SER A 1 189 ? -6.667 -15.821 3.885 1.00 90.69 189 SER A O 1
ATOM 1471 N N . GLU A 1 190 ? -6.000 -16.613 5.884 1.00 93.94 190 GLU A N 1
ATOM 1472 C CA . GLU A 1 190 ? -7.336 -16.770 6.462 1.00 93.94 190 GLU A CA 1
ATOM 1473 C C . GLU A 1 190 ? -7.807 -15.438 7.051 1.00 93.94 190 GLU A C 1
ATOM 1475 O O . GLU A 1 190 ? -8.987 -15.092 6.971 1.00 93.94 190 GLU A O 1
ATOM 1480 N N . LYS A 1 191 ? -6.858 -14.673 7.601 1.00 95.25 191 LYS A N 1
ATOM 1481 C CA . LYS A 1 191 ? -7.061 -13.352 8.192 1.00 95.25 191 LYS A CA 1
ATOM 1482 C C . LYS A 1 191 ? -5.961 -12.425 7.709 1.00 95.25 191 LYS A C 1
ATOM 1484 O O . LYS A 1 191 ? -4.808 -12.835 7.598 1.00 95.25 191 LYS A O 1
ATOM 1489 N N . SER A 1 192 ? -6.290 -11.175 7.456 1.00 95.75 192 SER A N 1
ATOM 1490 C CA . SER A 1 192 ? -5.307 -10.180 7.040 1.00 95.75 192 SER A CA 1
ATOM 1491 C C . SER A 1 192 ? -5.762 -8.787 7.421 1.00 95.75 192 SER A C 1
ATOM 1493 O O . SER A 1 192 ? -6.936 -8.556 7.727 1.00 95.75 192 SER A O 1
ATOM 1495 N N . GLY A 1 193 ? -4.831 -7.846 7.389 1.00 94.00 193 GLY A N 1
ATOM 1496 C CA . GLY A 1 193 ? -5.164 -6.461 7.632 1.00 94.00 193 GLY A CA 1
ATOM 1497 C C . GLY A 1 193 ? -3.943 -5.589 7.820 1.00 94.00 193 GLY A C 1
ATOM 1498 O O . GLY A 1 193 ? -2.884 -5.839 7.242 1.00 94.00 193 GLY A O 1
ATOM 1499 N N . VAL A 1 194 ? -4.134 -4.536 8.603 1.00 93.75 194 VAL A N 1
ATOM 1500 C CA . VAL A 1 194 ? -3.157 -3.469 8.791 1.00 93.75 194 VAL A CA 1
ATOM 1501 C C . VAL A 1 194 ? -2.956 -3.219 10.280 1.00 93.75 194 VAL A C 1
ATOM 1503 O O . VAL A 1 194 ? -3.878 -3.373 11.078 1.00 93.75 194 VAL A O 1
ATOM 1506 N N . LEU A 1 195 ? -1.740 -2.875 10.675 1.00 95.06 195 LEU A N 1
ATOM 1507 C CA . LEU A 1 195 ? -1.367 -2.500 12.028 1.00 95.06 195 LEU A CA 1
ATOM 1508 C C . LEU A 1 195 ? -0.683 -1.139 11.995 1.00 95.06 195 LEU A C 1
ATOM 1510 O O . LEU A 1 195 ? 0.267 -0.934 11.250 1.00 95.06 195 LEU A O 1
ATOM 1514 N N . PHE A 1 196 ? -1.125 -0.234 12.857 1.00 93.44 196 PHE A N 1
ATOM 1515 C CA . PHE A 1 196 ? -0.450 1.024 13.133 1.00 93.44 196 PHE A CA 1
ATOM 1516 C C . PHE A 1 196 ? 0.177 0.955 14.516 1.00 93.44 196 PHE A C 1
ATOM 1518 O O . PHE A 1 196 ? -0.514 0.672 15.495 1.00 93.44 196 PHE A O 1
ATOM 1525 N N . THR A 1 197 ? 1.474 1.223 14.619 1.00 93.00 197 THR A N 1
ATOM 1526 C CA . THR A 1 197 ? 2.184 1.136 15.905 1.00 93.00 197 THR A CA 1
ATOM 1527 C C . THR A 1 197 ? 1.858 2.308 16.839 1.00 93.00 197 THR A C 1
ATOM 1529 O O . THR A 1 197 ? 1.940 2.174 18.057 1.00 93.00 197 THR A O 1
ATOM 1532 N N . SER A 1 198 ? 1.380 3.418 16.271 1.00 87.88 198 SER A N 1
ATOM 1533 C CA . SER A 1 198 ? 0.773 4.553 16.971 1.00 87.88 198 SER A CA 1
ATOM 1534 C C . SER A 1 198 ? -0.541 4.952 16.303 1.00 87.88 198 SER A C 1
ATOM 1536 O O . SER A 1 198 ? -0.759 4.677 15.122 1.00 87.88 198 SER A O 1
ATOM 1538 N N . HIS A 1 199 ? -1.401 5.675 17.019 1.00 82.75 199 HIS A N 1
ATOM 1539 C CA . HIS A 1 199 ? -2.647 6.178 16.457 1.00 82.75 199 HIS A CA 1
ATOM 1540 C C . HIS A 1 199 ? -2.345 7.107 15.261 1.00 82.75 199 HIS A C 1
ATOM 1542 O O . HIS A 1 199 ? -1.753 8.173 15.449 1.00 82.75 199 HIS A O 1
ATOM 1548 N N . PRO A 1 200 ? -2.788 6.789 14.028 1.00 72.25 200 PRO A N 1
ATOM 1549 C CA . PRO A 1 200 ? -2.291 7.449 12.817 1.00 72.25 200 PRO A CA 1
ATOM 1550 C C . PRO A 1 200 ? -2.761 8.905 12.663 1.00 72.25 200 PRO A C 1
ATOM 1552 O O . PRO A 1 200 ? -2.202 9.656 11.865 1.00 72.25 200 PRO A O 1
ATOM 1555 N N . VAL A 1 201 ? -3.793 9.304 13.419 1.00 69.50 201 VAL A N 1
ATOM 1556 C CA . VAL A 1 201 ? -4.292 10.691 13.507 1.00 69.50 201 VAL A CA 1
ATOM 1557 C C . VAL A 1 201 ? -3.713 11.459 14.699 1.00 69.50 201 VAL A C 1
ATOM 1559 O O . VAL A 1 201 ? -3.100 12.502 14.502 1.00 69.50 201 VAL A O 1
ATOM 1562 N N . THR A 1 202 ? -3.918 10.978 15.929 1.00 71.19 202 THR A N 1
ATOM 1563 C CA . THR A 1 202 ? -3.541 11.710 17.150 1.00 71.19 202 THR A CA 1
ATOM 1564 C C . THR A 1 202 ? -2.064 11.563 17.520 1.00 71.19 202 THR A C 1
ATOM 1566 O O . THR A 1 202 ? -1.544 12.377 18.279 1.00 71.19 202 THR A O 1
ATOM 1569 N N . GLY A 1 203 ? -1.379 10.534 17.010 1.00 74.81 203 GLY A N 1
ATOM 1570 C CA . GLY A 1 203 ? -0.020 10.182 17.418 1.00 74.81 203 GLY A CA 1
ATOM 1571 C C . GLY A 1 203 ? 0.068 9.576 18.819 1.00 74.81 203 GLY A C 1
ATOM 1572 O O . GLY A 1 203 ? 1.167 9.450 19.355 1.00 74.81 203 GLY A O 1
ATOM 1573 N N . GLU A 1 204 ? -1.061 9.225 19.443 1.00 79.44 204 GLU A N 1
ATOM 1574 C CA . GLU A 1 204 ? -1.040 8.524 20.725 1.00 79.44 204 GLU A CA 1
ATOM 1575 C C . GLU A 1 204 ? -0.312 7.176 20.587 1.00 79.44 204 GLU A C 1
ATOM 1577 O O . GLU A 1 204 ? -0.512 6.484 19.585 1.00 79.44 204 GLU A O 1
ATOM 1582 N N . PRO A 1 205 ? 0.498 6.769 21.584 1.00 81.69 205 PRO A N 1
ATOM 1583 C CA . PRO A 1 205 ? 1.260 5.520 21.559 1.00 81.69 205 PRO A CA 1
ATOM 1584 C C . PRO A 1 205 ? 0.353 4.317 21.877 1.00 81.69 205 PRO A C 1
ATOM 1586 O O . PRO A 1 205 ? 0.561 3.596 22.853 1.00 81.69 205 PRO A O 1
ATOM 1589 N N . LEU A 1 206 ? -0.709 4.166 21.090 1.00 85.44 206 LEU A N 1
ATOM 1590 C CA . LEU A 1 206 ? -1.650 3.057 21.103 1.00 85.44 206 LEU A CA 1
ATOM 1591 C C . LEU A 1 206 ? -1.518 2.319 19.777 1.00 85.44 206 LEU A C 1
ATOM 1593 O O . LEU A 1 206 ? -1.628 2.928 18.711 1.00 85.44 206 LEU A O 1
ATOM 1597 N N . THR A 1 207 ? -1.311 1.009 19.852 1.00 92.69 207 THR A N 1
ATOM 1598 C CA . THR A 1 207 ? -1.247 0.164 18.665 1.00 92.69 207 THR A CA 1
ATOM 1599 C C . THR A 1 207 ? -2.664 -0.121 18.190 1.00 92.69 207 THR A C 1
ATOM 1601 O O . THR A 1 207 ? -3.499 -0.602 18.956 1.00 92.69 207 THR A O 1
ATOM 1604 N N . ILE A 1 208 ? -2.948 0.173 16.927 1.00 93.56 208 ILE A N 1
ATOM 1605 C CA . ILE A 1 208 ? -4.251 -0.077 16.309 1.00 93.56 208 ILE A CA 1
ATOM 1606 C C . ILE A 1 208 ? -4.091 -1.216 15.319 1.00 93.56 208 ILE A C 1
ATOM 1608 O O . ILE A 1 208 ? -3.286 -1.121 14.399 1.00 93.56 208 ILE A O 1
ATOM 1612 N N . VAL A 1 209 ? -4.874 -2.274 15.487 1.00 95.69 209 VAL A N 1
ATOM 1613 C CA . VAL A 1 209 ? -4.884 -3.424 14.583 1.00 95.69 209 VAL A CA 1
ATOM 1614 C C . VAL A 1 209 ? -6.237 -3.485 13.893 1.00 95.69 209 VAL A C 1
ATOM 1616 O O . VAL A 1 209 ? -7.269 -3.598 14.551 1.00 95.69 209 VAL A O 1
ATOM 1619 N N . GLU A 1 210 ? -6.234 -3.402 12.568 1.00 94.38 210 GLU A N 1
ATOM 1620 C CA . GLU A 1 210 ? -7.406 -3.600 11.721 1.00 94.38 210 GLU A CA 1
ATOM 1621 C C . GLU A 1 210 ? -7.327 -4.963 11.033 1.00 94.38 210 GLU A C 1
ATOM 1623 O O . GLU A 1 210 ? -6.284 -5.297 10.478 1.00 94.38 210 GLU A O 1
ATOM 1628 N N . GLY A 1 211 ? -8.410 -5.748 11.047 1.00 94.12 211 GLY A N 1
ATOM 1629 C CA . GLY A 1 211 ? -8.427 -7.099 10.473 1.00 94.12 211 GLY A CA 1
ATOM 1630 C C . GLY A 1 211 ? -9.721 -7.461 9.742 1.00 94.12 211 GLY A C 1
ATOM 1631 O O . GLY A 1 211 ? -10.817 -7.089 10.160 1.00 94.12 211 GLY A O 1
ATOM 1632 N N . SER A 1 212 ? -9.599 -8.229 8.660 1.00 94.81 212 SER A N 1
ATOM 1633 C CA . SER A 1 212 ? -10.708 -8.852 7.930 1.00 94.81 212 SER A CA 1
ATOM 1634 C C . SER A 1 212 ? -10.377 -10.298 7.535 1.00 94.81 212 SER A C 1
ATOM 1636 O O . SER A 1 212 ? -9.243 -10.759 7.680 1.00 94.81 212 SER A O 1
ATOM 1638 N N . TRP A 1 213 ? -11.381 -11.025 7.046 1.00 95.12 213 TRP A N 1
ATOM 1639 C CA . TRP A 1 213 ? -11.236 -12.388 6.536 1.00 95.12 213 TRP A CA 1
ATOM 1640 C C . TRP A 1 213 ? -10.650 -12.402 5.115 1.00 95.12 213 TRP A C 1
ATOM 1642 O O . TRP A 1 213 ? -10.968 -11.542 4.291 1.00 95.12 213 TRP A O 1
ATOM 1652 N N . GLY A 1 214 ? -9.855 -13.427 4.804 1.00 93.06 214 GLY A N 1
ATOM 1653 C CA . GLY A 1 214 ? -9.259 -13.644 3.483 1.00 93.06 214 GLY A CA 1
ATOM 1654 C C . GLY A 1 214 ? -7.998 -12.814 3.225 1.00 93.06 214 GLY A C 1
ATOM 1655 O O . GLY A 1 214 ? -7.229 -12.521 4.145 1.00 93.06 214 GLY A O 1
ATOM 1656 N N . LEU A 1 215 ? -7.765 -12.468 1.956 1.00 90.56 215 LEU A N 1
ATOM 1657 C CA . LEU A 1 215 ? -6.617 -11.683 1.487 1.00 90.56 215 LEU A CA 1
ATOM 1658 C C . LEU A 1 215 ? -6.740 -10.191 1.842 1.00 90.56 215 LEU A C 1
ATOM 1660 O O . LEU A 1 215 ? -7.832 -9.618 1.804 1.00 90.56 215 LEU A O 1
ATOM 1664 N N . GLY A 1 216 ? -5.595 -9.545 2.095 1.00 84.75 216 GLY A N 1
ATOM 1665 C CA . GLY A 1 216 ? -5.519 -8.157 2.589 1.00 84.75 216 GLY A CA 1
ATOM 1666 C C . GLY A 1 216 ? -6.051 -7.097 1.626 1.00 84.75 216 GLY A C 1
ATOM 1667 O O . GLY A 1 216 ? -6.372 -5.985 2.043 1.00 84.75 216 GLY A O 1
ATOM 1668 N N . GLU A 1 217 ? -6.223 -7.448 0.350 1.00 81.38 217 GLU A N 1
ATOM 1669 C CA . GLU A 1 217 ? -6.746 -6.560 -0.691 1.00 81.38 217 GLU A CA 1
ATOM 1670 C C . GLU A 1 217 ? -8.111 -5.958 -0.326 1.00 81.38 217 GLU A C 1
ATOM 1672 O O . GLU A 1 217 ? -8.375 -4.795 -0.635 1.00 81.38 217 GLU A O 1
ATOM 1677 N N . ALA A 1 218 ? -8.964 -6.694 0.396 1.00 79.75 218 ALA A N 1
ATOM 1678 C CA . ALA A 1 218 ? -10.273 -6.193 0.814 1.00 79.75 218 ALA A CA 1
ATOM 1679 C C . ALA A 1 218 ? -10.156 -5.005 1.786 1.00 79.75 218 ALA A C 1
ATOM 1681 O O . ALA A 1 218 ? -10.932 -4.053 1.690 1.00 79.75 218 ALA A O 1
ATOM 1682 N N . VAL A 1 219 ? -9.174 -5.053 2.693 1.00 78.81 219 VAL A N 1
ATOM 1683 C CA . VAL A 1 219 ? -8.910 -4.004 3.689 1.00 78.81 219 VAL A CA 1
ATOM 1684 C C . VAL A 1 219 ? -8.227 -2.814 3.023 1.00 78.81 219 VAL A C 1
ATOM 1686 O O . VAL A 1 219 ? -8.704 -1.689 3.140 1.00 78.81 219 VAL A O 1
ATOM 1689 N N . VAL A 1 220 ? -7.167 -3.066 2.248 1.00 71.94 220 VAL A N 1
ATOM 1690 C CA . VAL A 1 220 ? -6.369 -2.012 1.598 1.00 71.94 220 VAL A CA 1
ATOM 1691 C C . VAL A 1 220 ? -7.188 -1.228 0.566 1.00 71.94 220 VAL A C 1
ATOM 1693 O O . VAL A 1 220 ? -7.063 -0.008 0.470 1.00 71.94 220 VAL A O 1
ATOM 1696 N N . SER A 1 221 ? -8.076 -1.894 -0.179 1.00 66.19 221 SER A N 1
ATOM 1697 C CA . SER A 1 221 ? -8.987 -1.221 -1.120 1.00 66.19 221 SER A CA 1
ATOM 1698 C C . SER A 1 221 ? -10.133 -0.465 -0.435 1.00 66.19 221 SER A C 1
ATOM 1700 O O . SER A 1 221 ? -10.805 0.335 -1.083 1.00 66.19 221 SER A O 1
ATOM 1702 N N . GLY A 1 222 ? -10.377 -0.707 0.858 1.00 67.56 222 GLY A N 1
ATOM 1703 C CA . GLY A 1 222 ? -11.533 -0.180 1.584 1.00 67.56 222 GLY A CA 1
ATOM 1704 C C . GLY A 1 222 ? -12.864 -0.843 1.218 1.00 67.56 222 GLY A C 1
ATOM 1705 O O . GLY A 1 222 ? -13.909 -0.358 1.643 1.00 67.56 222 GLY A O 1
ATOM 1706 N N . SER A 1 223 ? -12.838 -1.953 0.469 1.00 71.75 223 SER A N 1
ATOM 1707 C CA . SER A 1 223 ? -14.040 -2.690 0.041 1.00 71.75 223 SER A CA 1
ATOM 1708 C C . SER A 1 223 ? -14.779 -3.372 1.199 1.00 71.75 223 SER A C 1
ATOM 1710 O O . SER A 1 223 ? -15.905 -3.837 1.031 1.00 71.75 223 SER A O 1
ATOM 1712 N N . VAL A 1 224 ? -14.144 -3.464 2.370 1.00 80.12 224 VAL A N 1
ATOM 1713 C CA . VAL A 1 224 ? -14.735 -3.984 3.604 1.00 80.12 224 VAL A CA 1
ATOM 1714 C C . VAL A 1 224 ? -14.434 -3.041 4.765 1.00 80.12 224 VAL A C 1
ATOM 1716 O O . VAL A 1 224 ? -13.364 -2.439 4.828 1.00 80.12 224 VAL A O 1
ATOM 1719 N N . SER A 1 225 ? -15.367 -2.928 5.710 1.00 81.00 225 SER A N 1
ATOM 1720 C CA . SER A 1 225 ? -15.086 -2.340 7.021 1.00 81.00 225 SER A CA 1
ATOM 1721 C C . SER A 1 225 ? -14.421 -3.405 7.902 1.00 81.00 225 SER A C 1
ATOM 1723 O O . SER A 1 225 ? -15.085 -4.395 8.218 1.00 81.00 225 SER A O 1
ATOM 1725 N N . PRO A 1 226 ? -13.136 -3.253 8.269 1.00 88.81 226 PRO A N 1
ATOM 1726 C CA . PRO A 1 226 ? -12.439 -4.234 9.093 1.00 88.81 226 PRO A CA 1
ATOM 1727 C C . PRO A 1 226 ? -12.864 -4.135 10.564 1.00 88.81 226 PRO A C 1
ATOM 1729 O O . PRO A 1 226 ? -13.381 -3.108 11.012 1.00 88.81 226 PRO A O 1
ATOM 1732 N N . ASP A 1 227 ? -12.606 -5.195 11.327 1.00 91.81 227 ASP A N 1
ATOM 1733 C CA . ASP A 1 227 ? -12.596 -5.102 12.788 1.00 91.81 227 ASP A CA 1
ATOM 1734 C C . ASP A 1 227 ? -11.450 -4.196 13.223 1.00 91.81 227 ASP A C 1
ATOM 1736 O O . ASP A 1 227 ? -10.394 -4.209 12.597 1.00 91.81 227 ASP A O 1
ATOM 1740 N N . ASN A 1 228 ? -11.642 -3.444 14.301 1.00 91.25 228 ASN A N 1
ATOM 1741 C CA . ASN A 1 228 ? -10.629 -2.570 14.875 1.00 91.25 228 ASN A CA 1
ATOM 1742 C C . ASN A 1 228 ? -10.353 -2.982 16.325 1.00 91.25 228 ASN A C 1
ATOM 1744 O O . ASN A 1 228 ? -11.282 -3.146 17.118 1.00 91.25 228 ASN A O 1
ATOM 1748 N N . TYR A 1 229 ? -9.081 -3.149 16.666 1.00 93.25 229 TYR A N 1
ATOM 1749 C CA . TYR A 1 229 ? -8.609 -3.510 17.996 1.00 93.25 229 TYR A CA 1
ATOM 1750 C C . TYR A 1 229 ? -7.584 -2.477 18.452 1.00 93.25 229 TYR A C 1
ATOM 1752 O O . TYR A 1 229 ? -6.611 -2.216 17.746 1.00 93.25 229 TYR A O 1
ATOM 1760 N N . VAL A 1 230 ? -7.773 -1.919 19.646 1.00 89.88 230 VAL A N 1
ATOM 1761 C CA . VAL A 1 230 ? -6.821 -0.981 20.249 1.00 89.88 230 VAL A CA 1
ATOM 1762 C C . VAL A 1 230 ? -6.044 -1.713 21.330 1.00 89.88 230 VAL A C 1
ATOM 1764 O O . VAL A 1 230 ? -6.621 -2.189 22.310 1.00 89.88 230 VAL A O 1
ATOM 1767 N N . PHE A 1 231 ? -4.734 -1.810 21.150 1.00 91.50 231 PHE A N 1
ATOM 1768 C CA . PHE A 1 231 ? -3.811 -2.470 22.059 1.00 91.50 231 PHE A CA 1
ATOM 1769 C C . PHE A 1 231 ? -2.929 -1.440 22.764 1.00 91.50 231 PHE A C 1
ATOM 1771 O O . PHE A 1 231 ? -2.280 -0.605 22.134 1.00 91.50 231 PHE A O 1
ATOM 1778 N N . ASP A 1 232 ? -2.902 -1.506 24.092 1.00 87.50 232 ASP A N 1
ATOM 1779 C CA . ASP A 1 232 ? -2.019 -0.680 24.910 1.00 87.50 232 ASP A CA 1
ATOM 1780 C C . ASP A 1 232 ? -0.768 -1.481 25.279 1.00 87.50 232 ASP A C 1
ATOM 1782 O O . ASP A 1 232 ? -0.819 -2.388 26.116 1.00 87.50 232 ASP A O 1
ATOM 1786 N N . LEU A 1 233 ? 0.366 -1.107 24.680 1.00 82.25 233 LEU A N 1
ATOM 1787 C CA . LEU A 1 233 ? 1.673 -1.726 24.919 1.00 82.25 233 LEU A CA 1
ATOM 1788 C C . LEU A 1 233 ? 2.069 -1.709 26.404 1.00 82.25 233 LEU A C 1
ATOM 1790 O O . LEU A 1 233 ? 2.730 -2.629 26.879 1.00 82.25 233 LEU A O 1
ATOM 1794 N N . ARG A 1 234 ? 1.640 -0.701 27.180 1.00 84.06 234 ARG A N 1
ATOM 1795 C CA . ARG A 1 234 ? 2.017 -0.583 28.600 1.00 84.06 234 ARG A CA 1
ATOM 1796 C C . ARG A 1 234 ? 1.298 -1.593 29.477 1.00 84.06 234 ARG A C 1
ATOM 1798 O O . ARG A 1 234 ? 1.887 -2.109 30.426 1.00 84.06 234 ARG A O 1
ATOM 1805 N N . SER A 1 235 ? 0.016 -1.826 29.209 1.00 87.00 235 SER A N 1
ATOM 1806 C CA . SER A 1 235 ? -0.774 -2.812 29.948 1.00 87.00 235 SER A CA 1
ATOM 1807 C C . SER A 1 235 ? -0.696 -4.212 29.342 1.00 87.00 235 SER A C 1
ATOM 1809 O O . SER A 1 235 ? -1.006 -5.177 30.043 1.00 87.00 235 SER A O 1
ATOM 1811 N N . GLY A 1 236 ? -0.262 -4.331 28.083 1.00 87.69 236 GLY A N 1
ATOM 1812 C CA . GLY A 1 236 ? -0.161 -5.589 27.345 1.00 87.69 236 GLY A CA 1
ATOM 1813 C C . GLY A 1 236 ? -1.526 -6.191 27.018 1.00 87.69 236 GLY A C 1
ATOM 1814 O O . GLY A 1 236 ? -1.676 -7.413 27.017 1.00 87.69 236 GLY A O 1
ATOM 1815 N N . ARG A 1 237 ? -2.560 -5.355 26.852 1.00 90.62 237 ARG A N 1
ATOM 1816 C CA . ARG A 1 237 ? -3.951 -5.800 26.687 1.00 90.62 237 ARG A CA 1
ATOM 1817 C C . ARG A 1 237 ? -4.669 -5.000 25.611 1.00 90.62 237 ARG A C 1
ATOM 1819 O O . ARG A 1 237 ? -4.391 -3.824 25.391 1.00 90.62 237 ARG A O 1
ATOM 1826 N N . VAL A 1 238 ? -5.665 -5.644 25.007 1.00 91.38 238 VAL A N 1
ATOM 1827 C CA . VAL A 1 238 ? -6.665 -4.976 24.172 1.00 91.38 238 VAL A CA 1
ATOM 1828 C C . VAL A 1 238 ? -7.559 -4.126 25.079 1.00 91.38 238 VAL A C 1
ATOM 1830 O O . VAL A 1 238 ? -8.242 -4.663 25.955 1.00 91.38 238 VAL A O 1
ATOM 1833 N N . VAL A 1 239 ? -7.525 -2.807 24.897 1.00 88.19 239 VAL A N 1
ATOM 1834 C CA . VAL A 1 239 ? -8.279 -1.828 25.699 1.00 88.19 239 VAL A CA 1
ATOM 1835 C C . VAL A 1 239 ? -9.603 -1.434 25.054 1.00 88.19 239 VAL A C 1
ATOM 1837 O O . VAL A 1 239 ? -10.526 -1.057 25.772 1.00 88.19 239 VAL A O 1
ATOM 1840 N N . ASP A 1 240 ? -9.714 -1.571 23.732 1.00 85.06 240 ASP A N 1
ATOM 1841 C CA . ASP A 1 240 ? -10.950 -1.327 22.991 1.00 85.06 240 ASP A CA 1
ATOM 1842 C C . ASP A 1 240 ? -11.070 -2.260 21.777 1.00 85.06 240 ASP A C 1
ATOM 1844 O O . ASP A 1 240 ? -10.064 -2.750 21.252 1.00 85.06 240 ASP A O 1
ATOM 1848 N N . ARG A 1 241 ? -12.308 -2.539 21.353 1.00 89.31 241 ARG A N 1
ATOM 1849 C CA . ARG A 1 241 ? -12.596 -3.292 20.128 1.00 89.31 241 ARG A CA 1
ATOM 1850 C C . ARG A 1 241 ? -13.892 -2.838 19.470 1.00 89.31 241 ARG A C 1
ATOM 1852 O O . ARG A 1 241 ? -14.926 -2.708 20.123 1.00 89.31 241 ARG A O 1
ATOM 1859 N N . LEU A 1 242 ? -13.861 -2.752 18.149 1.00 84.56 242 LEU A N 1
ATOM 1860 C CA . LEU A 1 242 ? -15.020 -2.560 17.294 1.00 84.56 242 LEU A CA 1
ATOM 1861 C C . LEU A 1 242 ? -15.098 -3.726 16.312 1.00 84.56 242 LEU A C 1
ATOM 1863 O O . LEU A 1 242 ? -14.225 -3.883 15.465 1.00 84.56 242 LEU A O 1
ATOM 1867 N N . ILE A 1 243 ? -16.156 -4.531 16.416 1.00 89.75 243 ILE A N 1
ATOM 1868 C CA . ILE A 1 243 ? -16.406 -5.619 15.465 1.00 89.75 243 ILE A CA 1
ATOM 1869 C C . ILE A 1 243 ? -17.317 -5.093 14.361 1.00 89.75 243 ILE A C 1
ATOM 1871 O O . ILE A 1 243 ? -18.470 -4.720 14.608 1.00 89.75 243 ILE A O 1
ATOM 1875 N N . ALA A 1 244 ? -16.778 -5.022 13.150 1.00 84.19 244 ALA A N 1
ATOM 1876 C CA . ALA A 1 244 ? -17.492 -4.572 11.973 1.00 84.19 244 ALA A CA 1
ATOM 1877 C C . ALA A 1 244 ? -18.210 -5.743 11.295 1.00 84.19 244 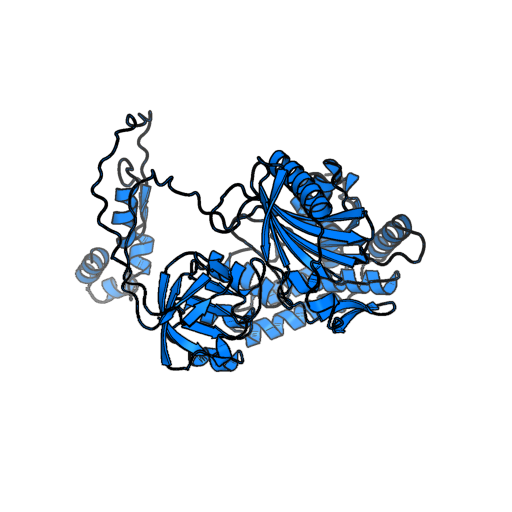ALA A C 1
ATOM 1879 O O . ALA A 1 244 ? -17.783 -6.899 11.358 1.00 84.19 244 ALA A O 1
ATOM 1880 N N . GLU A 1 245 ? -19.319 -5.430 10.623 1.00 84.75 245 GLU A N 1
ATOM 1881 C CA . GLU A 1 245 ? -20.013 -6.408 9.796 1.00 84.75 245 GLU A CA 1
ATOM 1882 C C . GLU A 1 245 ? -19.295 -6.519 8.446 1.00 84.75 245 GLU A C 1
ATOM 1884 O O . GLU A 1 245 ? -19.369 -5.614 7.616 1.00 84.75 245 GLU A O 1
ATOM 1889 N N . LYS A 1 246 ? -18.577 -7.622 8.244 1.00 89.50 246 LYS A N 1
ATOM 1890 C CA . LYS A 1 246 ? -17.756 -7.866 7.053 1.00 89.50 246 LYS A CA 1
ATOM 1891 C C . LYS A 1 246 ? -18.585 -8.652 6.049 1.00 89.50 246 LYS A C 1
ATOM 1893 O O . LYS A 1 246 ? -18.777 -9.841 6.245 1.00 89.50 246 LYS A O 1
ATOM 1898 N N . GLU A 1 247 ? -19.130 -8.022 5.008 1.00 85.44 247 GLU A N 1
ATOM 1899 C CA . GLU A 1 247 ? -20.048 -8.717 4.082 1.00 85.44 247 GLU A CA 1
ATOM 1900 C C . GLU A 1 247 ? -19.347 -9.726 3.163 1.00 85.44 247 GLU A C 1
ATOM 1902 O O . GLU A 1 247 ? -19.935 -10.739 2.773 1.00 85.44 247 GLU A O 1
ATOM 1907 N N . ILE A 1 248 ? -18.095 -9.434 2.812 1.00 89.38 248 ILE A N 1
ATOM 1908 C CA . ILE A 1 248 ? -17.322 -10.146 1.798 1.00 89.38 248 ILE A CA 1
ATOM 1909 C C . ILE A 1 248 ? -15.905 -10.453 2.285 1.00 89.38 248 ILE A C 1
ATOM 1911 O O . ILE A 1 248 ? -15.372 -9.769 3.157 1.00 89.38 248 ILE A O 1
ATOM 1915 N N . MET A 1 249 ? -15.282 -11.443 1.653 1.00 92.38 249 MET A N 1
ATOM 1916 C CA . MET A 1 249 ? -13.843 -11.704 1.706 1.00 92.38 249 MET A CA 1
ATOM 1917 C C . MET A 1 249 ? -13.297 -11.908 0.293 1.00 92.38 249 MET A C 1
ATOM 1919 O O . MET A 1 249 ? -14.022 -12.344 -0.607 1.00 92.38 249 MET A O 1
ATOM 1923 N N . ILE A 1 250 ? -12.014 -11.608 0.099 1.00 89.88 250 ILE A N 1
ATOM 1924 C CA . ILE A 1 250 ? -11.301 -11.891 -1.150 1.00 89.88 250 ILE A CA 1
ATOM 1925 C C . ILE A 1 250 ? -10.469 -13.155 -0.949 1.00 89.88 250 ILE A C 1
ATOM 1927 O O . ILE A 1 250 ? -9.741 -13.276 0.035 1.00 89.88 250 ILE A O 1
ATOM 1931 N N . VAL A 1 251 ? -10.585 -14.103 -1.878 1.00 90.00 251 VAL A N 1
ATOM 1932 C CA . VAL A 1 251 ? -9.830 -15.364 -1.866 1.00 90.00 251 VAL A CA 1
ATOM 1933 C C . VAL A 1 251 ? -9.152 -15.613 -3.207 1.00 90.00 251 VAL A C 1
ATOM 1935 O O . VAL A 1 251 ? -9.653 -15.139 -4.229 1.00 90.00 251 VAL A O 1
ATOM 1938 N N . PRO A 1 252 ? -8.069 -16.408 -3.241 1.00 84.94 252 PRO A N 1
ATOM 1939 C CA . PRO A 1 252 ? -7.509 -16.897 -4.495 1.00 84.94 252 PRO A CA 1
ATOM 1940 C C . PRO A 1 252 ? -8.566 -17.615 -5.353 1.00 84.94 252 PRO A C 1
ATOM 1942 O O . PRO A 1 252 ? -9.372 -18.405 -4.844 1.00 84.94 252 PRO A O 1
ATOM 1945 N N . GLU A 1 253 ? -8.563 -17.357 -6.660 1.00 83.62 253 GLU A N 1
ATOM 1946 C CA . GLU A 1 253 ? -9.423 -18.031 -7.632 1.00 83.62 253 GLU A CA 1
ATOM 1947 C C . GLU A 1 253 ? -8.619 -19.015 -8.487 1.00 83.62 253 GLU A C 1
ATOM 1949 O O . GLU A 1 253 ? -7.754 -18.620 -9.259 1.00 83.62 253 GLU A O 1
ATOM 1954 N N . GLY A 1 254 ? -8.914 -20.315 -8.360 1.00 77.94 254 GLY A N 1
ATOM 1955 C CA . GLY A 1 254 ? -8.259 -21.354 -9.160 1.00 77.94 254 GLY A CA 1
ATOM 1956 C C . GLY A 1 254 ? -6.731 -21.234 -9.134 1.00 77.94 254 GLY A C 1
ATOM 1957 O O . GLY A 1 254 ? -6.130 -21.149 -8.064 1.00 77.94 254 GLY A O 1
ATOM 1958 N N . GLU A 1 255 ? -6.133 -21.213 -10.323 1.00 70.06 255 GLU A N 1
ATOM 1959 C CA . GLU A 1 255 ? -4.690 -21.038 -10.530 1.00 70.06 255 GLU A CA 1
ATOM 1960 C C . GLU A 1 255 ? -4.289 -19.577 -10.807 1.00 70.06 255 GLU A C 1
ATOM 1962 O O . GLU A 1 255 ? -3.098 -19.286 -10.783 1.00 70.06 255 GLU A O 1
ATOM 1967 N N . ARG A 1 256 ? -5.250 -18.659 -11.038 1.00 71.31 256 ARG A N 1
ATOM 1968 C CA . ARG A 1 256 ? -4.957 -17.264 -11.401 1.00 71.31 256 ARG A CA 1
ATOM 1969 C C . ARG A 1 256 ? -5.955 -16.257 -10.834 1.00 71.31 256 ARG A C 1
ATOM 1971 O O . ARG A 1 256 ? -7.161 -16.395 -11.016 1.00 71.31 256 ARG A O 1
ATOM 1978 N N . GLY A 1 257 ? -5.440 -15.190 -10.224 1.00 79.06 257 GLY A N 1
ATOM 1979 C CA . GLY A 1 257 ? -6.238 -14.055 -9.752 1.00 79.06 257 GLY A CA 1
ATOM 1980 C C . GLY A 1 257 ? -7.045 -14.330 -8.479 1.00 79.06 257 GLY A C 1
ATOM 1981 O O . GLY A 1 257 ? -6.790 -15.281 -7.735 1.00 79.06 257 GLY A O 1
ATOM 1982 N N . VAL A 1 258 ? -8.014 -13.462 -8.201 1.00 87.19 258 VAL A N 1
ATOM 1983 C CA . VAL A 1 258 ? -8.802 -13.477 -6.964 1.00 87.19 258 VAL A CA 1
ATOM 1984 C C . VAL A 1 258 ? -10.290 -13.375 -7.259 1.00 87.19 258 VAL A C 1
ATOM 1986 O O . VAL A 1 258 ? -10.700 -12.819 -8.276 1.00 87.19 258 VAL A O 1
ATOM 1989 N N . LYS A 1 259 ? -11.108 -13.860 -6.327 1.00 90.25 259 LYS A N 1
ATOM 1990 C CA . LYS A 1 259 ? -12.563 -13.710 -6.367 1.00 90.25 259 LYS A CA 1
ATOM 1991 C C . LYS A 1 259 ? -13.109 -13.196 -5.047 1.00 90.25 259 LYS A C 1
ATOM 1993 O O . LYS A 1 259 ? -12.613 -13.526 -3.968 1.00 90.25 259 LYS A O 1
ATOM 1998 N N . THR A 1 260 ? -14.195 -12.443 -5.146 1.00 92.56 260 THR A N 1
ATOM 1999 C CA . THR A 1 260 ? -14.975 -11.988 -3.997 1.00 92.56 260 THR A CA 1
ATOM 2000 C C . THR A 1 260 ? -16.013 -13.038 -3.617 1.00 92.56 260 THR A C 1
ATOM 2002 O O . THR A 1 260 ? -16.781 -13.505 -4.460 1.00 92.56 260 THR A O 1
ATOM 2005 N N . VAL A 1 261 ? -16.063 -13.397 -2.337 1.00 92.75 261 VAL A N 1
ATOM 2006 C CA . VAL A 1 261 ? -17.020 -14.360 -1.781 1.00 92.75 261 VAL A CA 1
ATOM 2007 C C . VAL A 1 261 ? -17.799 -13.692 -0.653 1.00 92.75 261 VAL A C 1
ATOM 2009 O O . VAL A 1 261 ? -17.223 -12.970 0.156 1.00 92.75 261 VAL A O 1
ATOM 2012 N N . ASN A 1 262 ? -19.112 -13.926 -0.600 1.00 93.62 262 ASN A N 1
ATOM 2013 C CA . ASN A 1 262 ? -19.943 -13.461 0.510 1.00 93.62 262 ASN A CA 1
ATOM 2014 C C . ASN A 1 262 ? -19.688 -14.316 1.750 1.00 93.62 262 ASN A C 1
ATOM 2016 O O . ASN A 1 262 ? -19.734 -15.545 1.670 1.00 93.62 262 ASN A O 1
ATOM 2020 N N . LEU A 1 263 ? -19.483 -13.655 2.883 1.00 91.31 263 LEU A N 1
ATOM 2021 C CA . LEU A 1 263 ? -19.331 -14.309 4.176 1.00 91.31 263 LEU A CA 1
ATOM 2022 C C . LEU A 1 263 ? -20.681 -14.835 4.677 1.00 91.31 263 LEU A C 1
ATOM 2024 O O . LEU A 1 263 ? -21.741 -14.255 4.403 1.00 91.31 263 LEU A O 1
ATOM 2028 N N . SER A 1 264 ? -20.654 -15.939 5.424 1.00 92.00 264 SER A N 1
ATOM 2029 C CA . SER A 1 264 ? -21.853 -16.446 6.093 1.00 92.00 264 SER A CA 1
ATOM 2030 C C . SER A 1 264 ? -22.326 -15.477 7.180 1.00 92.00 264 SER A C 1
ATOM 2032 O O . SER A 1 264 ? -21.550 -14.694 7.724 1.00 92.00 264 SER A O 1
ATOM 2034 N N . SER A 1 265 ? -23.609 -15.536 7.548 1.00 88.12 265 SER A N 1
ATOM 2035 C CA . SER A 1 265 ? -24.179 -14.649 8.575 1.00 88.12 265 SER A CA 1
ATOM 2036 C C . SER A 1 265 ? -23.444 -14.704 9.920 1.00 88.12 265 SER A C 1
ATOM 2038 O O . SER A 1 265 ? -23.480 -13.729 10.662 1.00 88.12 265 SER A O 1
ATOM 2040 N N . GLU A 1 266 ? -22.800 -15.830 10.233 1.00 89.44 266 GLU A N 1
ATOM 2041 C CA . GLU A 1 266 ? -22.001 -16.009 11.446 1.00 89.44 266 GLU A CA 1
ATOM 2042 C C . GLU A 1 266 ? -20.620 -15.350 11.310 1.00 89.44 266 GLU A C 1
ATOM 2044 O O . GLU A 1 266 ? -20.236 -14.553 12.164 1.00 89.44 266 GLU A O 1
ATOM 2049 N N . GLU A 1 267 ? -19.910 -15.585 10.202 1.00 89.19 267 GLU A N 1
ATOM 2050 C CA . GLU A 1 267 ? -18.581 -15.000 9.954 1.00 89.19 267 GLU A CA 1
ATOM 2051 C C . GLU A 1 267 ? -18.618 -13.472 9.808 1.00 89.19 267 GLU A C 1
ATOM 2053 O O . GLU A 1 267 ? -17.678 -12.790 10.223 1.00 89.19 267 GLU A O 1
ATOM 2058 N N . ARG A 1 268 ? -19.715 -12.925 9.259 1.00 89.44 268 ARG A N 1
ATOM 2059 C CA . ARG A 1 268 ? -19.912 -11.476 9.067 1.00 89.44 268 ARG A CA 1
ATOM 2060 C C . ARG A 1 268 ? -19.759 -10.694 10.370 1.00 89.44 268 ARG A C 1
ATOM 2062 O O . ARG A 1 268 ? -19.237 -9.584 10.343 1.00 89.44 268 ARG A O 1
ATOM 2069 N N . ILE A 1 269 ? -20.210 -11.262 11.489 1.00 89.44 269 ILE A N 1
ATOM 2070 C CA . ILE A 1 269 ? -20.240 -10.610 12.809 1.00 89.44 269 ILE A CA 1
ATOM 2071 C C . ILE A 1 269 ? -19.235 -11.208 13.800 1.00 89.44 269 ILE A C 1
ATOM 2073 O O . ILE A 1 269 ? -19.155 -10.753 14.942 1.00 89.44 269 ILE A O 1
ATOM 2077 N N . ALA A 1 270 ? -18.494 -12.238 13.392 1.00 91.75 270 ALA A N 1
ATOM 2078 C CA . ALA A 1 270 ? -17.464 -12.837 14.219 1.00 91.75 270 ALA A CA 1
ATOM 2079 C C . ALA A 1 270 ? -16.246 -11.900 14.323 1.00 91.75 270 ALA A C 1
ATOM 2081 O O . ALA A 1 270 ? -15.898 -11.239 13.334 1.00 91.75 270 ALA A O 1
ATOM 2082 N N . PRO A 1 271 ? -15.585 -11.845 15.495 1.00 94.44 271 PRO A N 1
ATOM 2083 C CA . PRO A 1 271 ? -14.294 -11.186 15.620 1.00 94.44 271 PRO A CA 1
ATOM 2084 C C . PRO A 1 271 ? -13.240 -11.957 14.820 1.00 94.44 271 PRO A C 1
ATOM 2086 O O . PRO A 1 271 ? -13.112 -13.173 14.974 1.00 94.44 271 PRO A O 1
ATOM 2089 N N . VAL A 1 272 ? -12.475 -11.252 13.989 1.00 95.69 272 VAL A N 1
ATOM 2090 C CA . VAL A 1 272 ? -11.423 -11.855 13.151 1.00 95.69 272 VAL A CA 1
ATOM 2091 C C . VAL A 1 272 ? -10.241 -12.321 14.000 1.00 95.69 272 VAL A C 1
ATOM 2093 O O . VAL A 1 272 ? -9.729 -13.428 13.822 1.00 95.69 272 VAL A O 1
ATOM 2096 N N . LEU A 1 273 ? -9.819 -11.483 14.945 1.00 96.69 273 LEU A N 1
ATOM 2097 C CA . LEU A 1 273 ? -8.653 -11.712 15.790 1.00 96.69 273 LEU A CA 1
ATOM 2098 C C . LEU A 1 273 ? -9.037 -12.005 17.239 1.00 96.69 273 LEU A C 1
ATOM 2100 O O . LEU A 1 273 ? -9.959 -11.409 17.809 1.00 96.69 273 LEU A O 1
ATOM 2104 N N . SER A 1 274 ? -8.267 -12.906 17.835 1.00 96.06 274 SER A N 1
ATOM 2105 C CA . SER A 1 274 ? -8.178 -13.115 19.274 1.00 96.06 274 SER A CA 1
ATOM 2106 C C . SER A 1 274 ? -7.210 -12.121 19.921 1.00 96.06 274 SER A C 1
ATOM 2108 O O . SER A 1 274 ? -6.317 -11.577 19.274 1.00 96.06 274 SER A O 1
ATOM 2110 N N . ASP A 1 275 ? -7.350 -11.913 21.230 1.00 94.81 275 ASP A N 1
ATOM 2111 C CA . ASP A 1 275 ? -6.476 -11.014 21.992 1.00 94.81 275 ASP A CA 1
ATOM 2112 C C . ASP A 1 275 ? -4.997 -11.446 21.945 1.00 94.81 275 ASP A C 1
ATOM 2114 O O . ASP A 1 275 ? -4.115 -10.592 21.983 1.00 94.81 275 ASP A O 1
ATOM 2118 N N . ASP A 1 276 ? -4.725 -12.753 21.836 1.00 95.19 276 ASP A N 1
ATOM 2119 C CA . ASP A 1 276 ? -3.366 -13.294 21.696 1.00 95.19 276 ASP A CA 1
ATOM 2120 C C . ASP A 1 276 ? -2.757 -12.945 20.331 1.00 95.19 276 ASP A C 1
ATOM 2122 O O . ASP A 1 276 ? -1.629 -12.460 20.261 1.00 95.19 276 ASP A O 1
ATOM 2126 N N . GLU A 1 277 ? -3.527 -13.091 19.247 1.00 97.12 277 GLU A N 1
ATOM 2127 C CA . GLU A 1 277 ? -3.092 -12.680 17.906 1.00 97.12 277 GLU A CA 1
ATOM 2128 C C . GLU A 1 277 ? -2.819 -11.172 17.847 1.00 97.12 277 GLU A C 1
ATOM 2130 O O . GLU A 1 277 ? -1.794 -10.762 17.304 1.00 97.12 277 GLU A O 1
ATOM 2135 N N . VAL A 1 278 ? -3.680 -10.347 18.460 1.00 97.00 278 VAL A N 1
ATOM 2136 C CA . VAL A 1 278 ? -3.466 -8.891 18.552 1.00 97.00 278 VAL A CA 1
ATOM 2137 C C . VAL A 1 278 ? -2.179 -8.573 19.316 1.00 97.00 278 VAL A C 1
ATOM 2139 O O . VAL A 1 278 ? -1.395 -7.741 18.864 1.00 97.00 278 VAL A O 1
ATOM 2142 N N . ALA A 1 279 ? -1.924 -9.245 20.442 1.00 95.69 279 ALA A N 1
ATOM 2143 C CA . ALA A 1 279 ? -0.708 -9.036 21.224 1.00 95.69 279 ALA A CA 1
ATOM 2144 C C . ALA A 1 279 ? 0.557 -9.423 20.440 1.00 95.69 279 ALA A C 1
ATOM 2146 O O . ALA A 1 279 ? 1.531 -8.672 20.433 1.00 95.69 279 ALA A O 1
ATOM 2147 N N . ARG A 1 280 ? 0.534 -10.560 19.733 1.00 95.94 280 ARG A N 1
ATOM 2148 C CA . ARG A 1 280 ? 1.652 -11.013 18.889 1.00 95.94 280 ARG A CA 1
ATOM 2149 C C . ARG A 1 280 ? 1.922 -10.049 17.732 1.00 95.94 280 ARG A C 1
ATOM 2151 O O . ARG A 1 280 ? 3.080 -9.733 17.468 1.00 95.94 280 ARG A O 1
ATOM 2158 N N . LEU A 1 281 ? 0.873 -9.555 17.071 1.00 96.69 281 LEU A N 1
ATOM 2159 C CA . LEU A 1 281 ? 0.987 -8.525 16.034 1.00 96.69 281 LEU A CA 1
ATOM 2160 C C . LEU A 1 281 ? 1.591 -7.231 16.598 1.00 96.69 281 LEU A C 1
ATOM 2162 O O . LEU A 1 281 ? 2.519 -6.684 16.005 1.00 96.69 281 LEU A O 1
ATOM 2166 N N . ALA A 1 282 ? 1.127 -6.782 17.767 1.00 94.94 282 ALA A N 1
ATOM 2167 C CA . ALA A 1 282 ? 1.664 -5.599 18.435 1.00 94.94 282 ALA A CA 1
ATOM 2168 C C . ALA A 1 282 ? 3.158 -5.738 18.770 1.00 94.94 282 ALA A C 1
ATOM 2170 O O . ALA A 1 282 ? 3.903 -4.781 18.585 1.00 94.94 282 ALA A O 1
ATOM 2171 N N . THR A 1 283 ? 3.623 -6.929 19.170 1.00 94.00 283 THR A N 1
ATOM 2172 C CA . THR A 1 283 ? 5.058 -7.196 19.377 1.00 94.00 283 THR A CA 1
ATOM 2173 C C . THR A 1 283 ? 5.873 -7.027 18.092 1.00 94.00 283 THR A C 1
ATOM 2175 O O . THR A 1 283 ? 6.941 -6.423 18.125 1.00 94.00 283 THR A O 1
ATOM 2178 N N . PHE A 1 284 ? 5.388 -7.512 16.942 1.00 95.00 284 PHE A N 1
ATOM 2179 C CA . PHE A 1 284 ? 6.076 -7.274 15.665 1.00 95.00 284 PHE A CA 1
ATOM 2180 C C . PHE A 1 284 ? 6.080 -5.791 15.279 1.00 95.00 284 PHE A C 1
ATOM 2182 O O . PHE A 1 284 ? 7.085 -5.298 14.767 1.00 95.00 284 PHE A O 1
ATOM 2189 N N . GLY A 1 285 ? 4.987 -5.080 15.568 1.00 93.56 285 GLY A N 1
ATOM 2190 C CA . GLY A 1 285 ? 4.906 -3.632 15.402 1.00 93.56 285 GLY A CA 1
ATOM 2191 C C . GLY A 1 285 ? 5.934 -2.875 16.241 1.00 93.56 285 GLY A C 1
ATOM 2192 O O . GLY A 1 285 ? 6.622 -2.006 15.717 1.00 93.56 285 GLY A O 1
ATOM 2193 N N . GLU A 1 286 ? 6.093 -3.245 17.511 1.00 92.12 286 GLU A N 1
ATOM 2194 C CA . GLU A 1 286 ? 7.087 -2.655 18.414 1.00 92.12 286 GLU A CA 1
ATOM 2195 C C . GLU A 1 286 ? 8.521 -2.875 17.908 1.00 92.12 286 GLU A C 1
ATOM 2197 O O . GLU A 1 286 ? 9.296 -1.923 17.853 1.00 92.12 286 GLU A O 1
ATOM 2202 N N . ILE A 1 287 ? 8.850 -4.090 17.448 1.00 92.81 287 ILE A N 1
ATOM 2203 C CA . ILE A 1 287 ? 10.165 -4.400 16.856 1.00 92.81 287 ILE A CA 1
ATOM 2204 C C . ILE A 1 287 ? 10.437 -3.515 15.630 1.00 92.81 287 ILE A C 1
ATOM 2206 O O . ILE A 1 287 ? 11.541 -2.989 15.473 1.00 92.81 287 ILE A O 1
ATOM 2210 N N . ALA A 1 288 ? 9.441 -3.343 14.757 1.00 91.38 288 ALA A N 1
ATOM 2211 C CA . ALA A 1 288 ? 9.574 -2.492 13.580 1.00 91.38 288 ALA A CA 1
ATOM 2212 C C . ALA A 1 288 ? 9.745 -1.011 13.968 1.00 91.38 288 ALA A C 1
ATOM 2214 O O . ALA A 1 288 ? 10.661 -0.355 13.475 1.00 91.38 288 ALA A O 1
ATOM 2215 N N . GLU A 1 289 ? 8.911 -0.479 14.868 1.00 91.06 289 GLU A N 1
ATOM 2216 C CA . GLU A 1 289 ? 9.009 0.914 15.326 1.00 91.06 289 GLU A CA 1
ATOM 2217 C C . GLU A 1 289 ? 10.346 1.203 16.024 1.00 91.06 289 GLU A C 1
ATOM 2219 O O . GLU A 1 289 ? 10.958 2.235 15.742 1.00 91.06 289 GLU A O 1
ATOM 2224 N N . GLU A 1 290 ? 10.841 0.298 16.876 1.00 90.81 290 GLU A N 1
ATOM 2225 C CA . GLU A 1 290 ? 12.136 0.454 17.550 1.00 90.81 290 GLU A CA 1
ATOM 2226 C C . GLU A 1 290 ? 13.290 0.528 16.541 1.00 90.81 290 GLU A C 1
ATOM 2228 O O . GLU A 1 290 ? 14.181 1.371 16.675 1.00 90.81 290 GLU A O 1
ATOM 2233 N N . HIS A 1 291 ? 13.257 -0.308 15.499 1.00 88.81 291 HIS A N 1
ATOM 2234 C CA . HIS A 1 291 ? 14.284 -0.312 14.459 1.00 88.81 291 HIS A CA 1
ATOM 2235 C C . HIS A 1 291 ? 14.244 0.939 13.573 1.00 88.81 291 HIS A C 1
ATOM 2237 O O . HIS A 1 291 ? 15.274 1.577 13.341 1.00 88.81 291 HIS A O 1
ATOM 2243 N N . TYR A 1 292 ? 13.061 1.310 13.075 1.00 84.69 292 TYR A N 1
ATOM 2244 C CA . TYR A 1 292 ? 12.912 2.459 12.177 1.00 84.69 292 TYR A CA 1
ATOM 2245 C C . TYR A 1 292 ? 12.962 3.808 12.912 1.00 84.69 292 TYR A C 1
ATOM 2247 O O . TYR A 1 292 ? 13.207 4.841 12.284 1.00 84.69 292 TYR A O 1
ATOM 2255 N N . GLY A 1 293 ? 12.739 3.817 14.230 1.00 86.81 293 GLY A N 1
ATOM 2256 C CA . GLY A 1 293 ? 12.755 5.007 15.084 1.00 86.81 293 GLY A CA 1
ATOM 2257 C C . GLY A 1 293 ? 11.576 5.961 14.867 1.00 86.81 293 GLY A C 1
ATOM 2258 O O . GLY A 1 293 ? 11.594 7.082 15.379 1.00 86.81 293 GLY A O 1
ATOM 2259 N N . VAL A 1 294 ? 10.573 5.546 14.090 1.00 87.88 294 VAL A N 1
ATOM 2260 C CA . VAL A 1 294 ? 9.348 6.300 13.792 1.00 87.88 294 VAL A CA 1
ATOM 2261 C C . VAL A 1 294 ? 8.154 5.342 13.737 1.00 87.88 294 VAL A C 1
ATOM 2263 O O . VAL A 1 294 ? 8.349 4.185 13.347 1.00 87.88 294 VAL A O 1
ATOM 2266 N N . PRO A 1 295 ? 6.926 5.797 14.054 1.00 89.12 295 PRO A N 1
ATOM 2267 C CA . PRO A 1 295 ? 5.737 4.952 13.985 1.00 89.12 295 PRO A CA 1
ATOM 2268 C C . PRO A 1 295 ? 5.526 4.335 12.601 1.00 89.12 295 PRO A C 1
ATOM 2270 O O . PRO A 1 295 ? 5.759 4.996 11.585 1.00 89.12 295 PRO A O 1
ATOM 2273 N N . GLN A 1 296 ? 5.068 3.084 12.565 1.00 90.31 296 GLN A N 1
ATOM 2274 C CA . GLN A 1 296 ? 4.931 2.277 11.353 1.00 90.31 296 GLN A CA 1
ATOM 2275 C C . GLN A 1 296 ? 3.471 1.908 11.050 1.00 90.31 296 GLN A C 1
ATOM 2277 O O . GLN A 1 296 ? 2.674 1.650 11.951 1.00 90.31 296 GLN A O 1
ATOM 2282 N N . ASP A 1 297 ? 3.158 1.871 9.757 1.00 90.06 297 ASP A N 1
ATOM 2283 C CA . ASP A 1 297 ? 1.981 1.283 9.117 1.00 90.06 297 ASP A CA 1
ATOM 2284 C C . ASP A 1 297 ? 2.409 -0.051 8.480 1.00 90.06 297 ASP A C 1
ATOM 2286 O O . ASP A 1 297 ? 3.263 -0.069 7.587 1.00 90.06 297 ASP A O 1
ATOM 2290 N N . ILE A 1 298 ? 1.867 -1.160 8.983 1.00 92.50 298 ILE A N 1
ATOM 2291 C CA . ILE A 1 298 ? 2.316 -2.526 8.708 1.00 92.50 298 ILE A CA 1
ATOM 2292 C C . ILE A 1 298 ? 1.168 -3.358 8.140 1.00 92.50 298 ILE A C 1
ATOM 2294 O O . ILE A 1 298 ? 0.142 -3.536 8.789 1.00 92.50 298 ILE A O 1
ATOM 2298 N N . GLU A 1 299 ? 1.361 -3.947 6.962 1.00 93.75 299 GLU A N 1
ATOM 2299 C CA . GLU A 1 299 ? 0.436 -4.938 6.401 1.00 93.75 299 GLU A CA 1
ATOM 2300 C C . GLU A 1 299 ? 0.794 -6.335 6.917 1.00 93.75 299 GLU A C 1
ATOM 2302 O O . GLU A 1 299 ? 1.966 -6.722 6.917 1.00 93.75 299 GLU A O 1
ATOM 2307 N N . TRP A 1 300 ? -0.208 -7.117 7.319 1.00 96.25 300 TRP A N 1
ATOM 2308 C CA . TRP A 1 300 ? -0.004 -8.449 7.888 1.00 96.25 300 TRP A CA 1
ATOM 2309 C C . TRP A 1 300 ? -1.016 -9.477 7.370 1.00 96.25 300 TRP A C 1
ATOM 2311 O O . TRP A 1 300 ? -2.117 -9.151 6.916 1.00 96.25 300 TRP A O 1
ATOM 2321 N N . ALA A 1 301 ? -0.634 -10.748 7.464 1.00 95.94 301 ALA A N 1
ATOM 2322 C CA . ALA A 1 301 ? -1.460 -11.904 7.136 1.00 95.94 301 ALA A CA 1
ATOM 2323 C C . ALA A 1 301 ? -1.282 -13.020 8.170 1.00 95.94 301 ALA A C 1
ATOM 2325 O O . ALA A 1 301 ? -0.208 -13.170 8.747 1.00 95.94 301 ALA A O 1
ATOM 2326 N N . ILE A 1 302 ? -2.328 -13.819 8.380 1.00 96.50 302 ILE A N 1
ATOM 2327 C CA . ILE A 1 302 ? -2.324 -14.989 9.263 1.00 96.50 302 ILE A CA 1
ATOM 2328 C C . ILE A 1 302 ? -2.837 -16.212 8.503 1.00 96.50 302 ILE A C 1
ATOM 2330 O O . ILE A 1 302 ? -3.854 -16.144 7.802 1.00 96.50 302 ILE A O 1
ATOM 2334 N N . VAL A 1 303 ? -2.130 -17.331 8.668 1.00 93.94 303 VAL A N 1
ATOM 2335 C CA . VAL A 1 303 ? -2.537 -18.670 8.221 1.00 93.94 303 VAL A CA 1
ATOM 2336 C C . VAL A 1 303 ? -2.348 -19.628 9.391 1.00 93.94 303 VAL A C 1
ATOM 2338 O O . VAL A 1 303 ? -1.220 -19.835 9.842 1.00 93.94 303 VAL A O 1
ATOM 2341 N N . GLY A 1 304 ? -3.439 -20.204 9.905 1.00 91.94 304 GLY A N 1
ATOM 2342 C CA . GLY A 1 304 ? -3.379 -20.970 11.148 1.00 91.94 304 GLY A CA 1
ATOM 2343 C C . GLY A 1 304 ? -2.828 -20.114 12.294 1.00 91.94 304 GLY A C 1
ATOM 2344 O O . GLY A 1 304 ? -3.367 -19.051 12.585 1.00 91.94 304 GLY A O 1
ATOM 2345 N N . ASP A 1 305 ? -1.735 -20.559 12.917 1.00 89.94 305 ASP A N 1
ATOM 2346 C CA . ASP A 1 305 ? -1.078 -19.839 14.019 1.00 89.94 305 ASP A CA 1
ATOM 2347 C C . ASP A 1 305 ? 0.109 -18.965 13.564 1.00 89.94 305 ASP A C 1
ATOM 2349 O O . ASP A 1 305 ? 0.744 -18.300 14.393 1.00 89.94 305 ASP A O 1
ATOM 2353 N N . GLU A 1 306 ? 0.448 -18.967 12.272 1.00 95.00 306 GLU A N 1
ATOM 2354 C CA . GLU A 1 306 ? 1.598 -18.243 11.725 1.00 95.00 306 GLU A CA 1
ATOM 2355 C C . GLU A 1 306 ? 1.204 -16.834 11.274 1.00 95.00 306 GLU A C 1
ATOM 2357 O O . GLU A 1 306 ? 0.219 -16.646 10.561 1.00 95.00 306 GLU A O 1
ATOM 2362 N N . ILE A 1 307 ? 1.994 -15.841 11.694 1.00 96.56 307 ILE A N 1
ATOM 2363 C CA . ILE A 1 307 ? 1.840 -14.432 11.316 1.00 96.56 307 ILE A CA 1
ATOM 2364 C C . ILE A 1 307 ? 2.924 -14.102 10.299 1.00 96.56 307 ILE A C 1
ATOM 2366 O O . ILE A 1 307 ? 4.092 -14.401 10.537 1.00 96.56 307 ILE A O 1
ATOM 2370 N N . PHE A 1 308 ? 2.538 -13.424 9.226 1.00 96.12 308 PHE A N 1
ATOM 2371 C CA . PHE A 1 308 ? 3.429 -12.914 8.198 1.00 96.12 308 PHE A CA 1
ATOM 2372 C C . PHE A 1 308 ? 3.317 -11.394 8.102 1.00 96.12 308 PHE A C 1
ATOM 2374 O O . PHE A 1 308 ? 2.210 -10.851 8.097 1.00 96.12 308 PHE A O 1
ATOM 2381 N N . ILE A 1 309 ? 4.457 -10.713 7.987 1.00 95.69 309 ILE A N 1
ATOM 2382 C CA . ILE A 1 309 ? 4.527 -9.272 7.730 1.00 95.69 309 ILE A CA 1
ATOM 2383 C C . ILE A 1 309 ? 4.747 -9.052 6.233 1.00 95.69 309 ILE A C 1
ATOM 2385 O O . ILE A 1 309 ? 5.729 -9.522 5.661 1.00 95.69 309 ILE A O 1
ATOM 2389 N N . LEU A 1 310 ? 3.809 -8.358 5.591 1.00 91.25 310 LEU A N 1
ATOM 2390 C CA . LEU A 1 310 ? 3.749 -8.200 4.137 1.00 91.25 310 LEU A CA 1
ATOM 2391 C C . LEU A 1 310 ? 4.322 -6.865 3.654 1.00 91.25 310 LEU A C 1
ATOM 2393 O O . LEU A 1 310 ? 4.743 -6.768 2.503 1.00 91.25 310 LEU A O 1
ATOM 2397 N N . GLN A 1 311 ? 4.300 -5.832 4.497 1.00 88.94 311 GLN A N 1
ATOM 2398 C CA . GLN A 1 311 ? 4.836 -4.502 4.201 1.00 88.94 311 GLN A CA 1
ATOM 2399 C C . GLN A 1 311 ? 5.010 -3.713 5.506 1.00 88.94 311 GLN A C 1
ATOM 2401 O O . GLN A 1 311 ? 4.230 -3.908 6.432 1.00 88.94 311 GLN A O 1
ATOM 2406 N N . SER A 1 312 ? 5.967 -2.784 5.555 1.00 88.12 312 SER A N 1
ATOM 2407 C CA . SER A 1 312 ? 6.049 -1.740 6.586 1.00 88.12 312 SER A CA 1
ATOM 2408 C C . SER A 1 312 ? 6.434 -0.415 5.948 1.00 88.12 312 SER A C 1
ATOM 2410 O O . SER A 1 312 ? 7.263 -0.381 5.034 1.00 88.12 312 SER A O 1
ATOM 2412 N N . ARG A 1 313 ? 5.850 0.678 6.431 1.00 85.19 313 ARG A N 1
ATOM 2413 C CA . ARG A 1 313 ? 6.225 2.040 6.040 1.00 85.19 313 ARG A CA 1
ATOM 2414 C C . ARG A 1 313 ? 5.979 3.038 7.176 1.00 85.19 313 ARG A C 1
ATOM 2416 O O . ARG A 1 313 ? 5.104 2.795 8.004 1.00 85.19 313 ARG A O 1
ATOM 2423 N N . PRO A 1 314 ? 6.677 4.187 7.208 1.00 81.19 314 PRO A N 1
ATOM 2424 C CA . PRO A 1 314 ? 6.426 5.219 8.210 1.00 81.19 314 PRO A CA 1
ATOM 2425 C C . PRO A 1 314 ? 4.999 5.779 8.148 1.00 81.19 314 PRO A C 1
ATOM 2427 O O . PRO A 1 314 ? 4.476 6.054 7.066 1.00 81.19 314 PRO A O 1
ATOM 2430 N N . ILE A 1 315 ? 4.396 6.046 9.309 1.00 77.75 315 ILE A N 1
ATOM 2431 C CA . ILE A 1 315 ? 3.153 6.818 9.397 1.00 77.75 315 ILE A CA 1
ATOM 2432 C C . ILE A 1 315 ? 3.485 8.299 9.182 1.00 77.75 315 ILE A C 1
ATOM 2434 O O . ILE A 1 315 ? 3.970 8.986 10.080 1.00 77.75 315 ILE A O 1
ATOM 2438 N N . THR A 1 316 ? 3.189 8.820 7.995 1.00 66.75 316 THR A N 1
ATOM 2439 C CA . THR A 1 316 ? 3.453 10.226 7.633 1.00 66.75 316 THR A CA 1
ATOM 2440 C C . THR A 1 316 ? 2.351 11.192 8.078 1.00 66.75 316 THR A C 1
ATOM 2442 O O . THR A 1 316 ? 2.521 12.409 8.010 1.00 66.75 316 THR A O 1
ATOM 2445 N N . THR A 1 317 ? 1.215 10.674 8.551 1.00 61.84 317 THR A N 1
ATOM 2446 C CA . THR A 1 317 ? 0.025 11.470 8.885 1.00 61.84 317 THR A CA 1
ATOM 2447 C C . THR A 1 317 ? 0.030 12.047 10.298 1.00 61.84 317 THR A C 1
ATOM 2449 O O . THR A 1 317 ? -0.776 12.932 10.592 1.00 61.84 317 THR A O 1
ATOM 2452 N N . ILE A 1 318 ? 0.931 11.584 11.170 1.00 59.66 318 ILE A N 1
ATOM 2453 C CA . ILE A 1 318 ? 1.052 12.095 12.537 1.00 59.66 318 ILE A CA 1
ATOM 2454 C C . ILE A 1 318 ? 1.689 13.485 12.472 1.00 59.66 318 ILE A C 1
ATOM 2456 O O . ILE A 1 318 ? 2.897 13.639 12.287 1.00 59.66 318 ILE A O 1
ATOM 2460 N N . ARG A 1 319 ? 0.874 14.529 12.640 1.00 50.00 319 ARG A N 1
ATOM 2461 C CA . ARG A 1 319 ? 1.394 15.870 12.933 1.00 50.00 319 ARG A CA 1
ATOM 2462 C C . ARG A 1 319 ? 1.934 15.858 14.360 1.00 50.00 319 ARG A C 1
ATOM 2464 O O . ARG A 1 319 ? 1.248 15.367 15.250 1.00 50.00 319 ARG A O 1
ATOM 2471 N N . GLN A 1 320 ? 3.135 16.401 14.587 1.00 32.72 320 GLN A N 1
ATOM 2472 C CA . GLN A 1 320 ? 3.652 16.585 15.948 1.00 32.72 320 GLN A CA 1
ATOM 2473 C C . GLN A 1 320 ? 2.602 17.330 16.789 1.00 32.72 320 GLN A C 1
ATOM 2475 O O . GLN A 1 320 ? 2.226 18.445 16.419 1.00 32.72 320 GLN A O 1
ATOM 2480 N N . PRO A 1 321 ? 2.106 16.740 17.888 1.00 34.78 321 PRO A N 1
ATOM 2481 C CA . PRO A 1 321 ? 1.175 17.435 18.752 1.00 34.78 321 PRO A CA 1
ATOM 2482 C C . PRO A 1 321 ? 1.928 18.511 19.540 1.00 34.78 321 PRO A C 1
ATOM 2484 O O . PRO A 1 321 ? 2.857 18.213 20.295 1.00 34.78 321 PRO A O 1
ATOM 2487 N N . ASP A 1 322 ? 1.497 19.766 19.416 1.00 28.41 322 ASP A N 1
ATOM 2488 C CA . ASP A 1 322 ? 1.738 20.759 20.461 1.00 28.41 322 ASP A CA 1
ATOM 2489 C C . ASP A 1 322 ? 1.095 20.228 21.745 1.00 28.41 322 ASP A C 1
ATOM 2491 O O . ASP A 1 322 ? -0.123 20.085 21.816 1.00 28.41 322 ASP A O 1
ATOM 2495 N N . ILE A 1 323 ? 1.915 19.889 22.744 1.00 28.56 323 ILE A N 1
ATOM 2496 C CA . ILE A 1 323 ? 1.483 19.281 24.010 1.00 28.56 323 ILE A CA 1
ATOM 2497 C C . ILE A 1 323 ? 0.437 20.189 24.688 1.00 28.56 323 ILE A C 1
ATOM 2499 O O . ILE A 1 323 ? 0.814 21.230 25.243 1.00 28.56 323 ILE A O 1
ATOM 2503 N N . PRO A 1 324 ? -0.855 19.814 24.760 1.00 30.09 324 PRO A N 1
ATOM 2504 C CA . PRO A 1 324 ? -1.821 20.581 25.524 1.00 30.09 324 PRO A CA 1
ATOM 2505 C C . PRO A 1 324 ? -1.666 20.188 26.994 1.00 30.09 324 PRO A C 1
ATOM 2507 O O . PRO A 1 324 ? -1.950 19.061 27.403 1.00 30.09 324 PRO A O 1
ATOM 2510 N N . ARG A 1 325 ? -1.208 21.125 27.830 1.00 26.02 325 ARG A N 1
ATOM 2511 C CA . ARG A 1 325 ? -1.335 20.981 29.284 1.00 26.02 325 ARG A CA 1
ATOM 2512 C C . ARG A 1 325 ? -2.815 21.012 29.660 1.00 26.02 325 ARG A C 1
ATOM 2514 O O . ARG A 1 325 ? -3.556 21.887 29.226 1.00 26.02 325 ARG A O 1
ATOM 2521 N N . ALA A 1 326 ? -3.202 20.054 30.497 1.00 30.95 326 ALA A N 1
ATOM 2522 C CA . ALA A 1 326 ? -4.546 19.881 31.024 1.00 30.95 326 ALA A CA 1
ATOM 2523 C C . ALA A 1 326 ? -5.171 21.195 31.522 1.00 30.95 326 ALA A C 1
ATOM 2525 O O . ALA A 1 326 ? -4.592 21.885 32.363 1.00 30.95 326 ALA A O 1
ATOM 2526 N N . GLY A 1 327 ? -6.394 21.467 31.062 1.00 32.97 327 GLY A N 1
ATOM 2527 C CA . GLY A 1 327 ? -7.285 22.434 31.695 1.00 32.97 327 GLY A CA 1
ATOM 2528 C C . GLY A 1 327 ? -8.076 23.313 30.734 1.00 32.97 327 GLY A C 1
ATOM 2529 O O . GLY A 1 327 ? -7.799 24.499 30.651 1.00 32.97 327 GLY A O 1
ATOM 2530 N N . ALA A 1 328 ? -9.100 22.757 30.085 1.00 25.42 328 ALA A N 1
ATOM 2531 C CA . ALA A 1 328 ? -10.379 23.431 29.836 1.00 25.42 328 ALA A CA 1
ATOM 2532 C C . ALA A 1 328 ? -11.343 22.432 29.186 1.00 25.42 328 ALA A C 1
ATOM 2534 O O . ALA A 1 328 ? -11.030 21.859 28.149 1.00 25.42 328 ALA A O 1
ATOM 2535 N N . LYS A 1 329 ? -12.524 22.226 29.777 1.00 26.47 329 LYS A N 1
ATOM 2536 C CA . LYS A 1 329 ? -13.675 21.704 29.033 1.00 26.47 329 LYS A CA 1
ATOM 2537 C C . LYS A 1 329 ? -14.217 22.859 28.187 1.00 26.47 329 LYS A C 1
ATOM 2539 O O . LYS A 1 329 ? -14.655 23.837 28.793 1.00 26.47 329 LYS A O 1
ATOM 2544 N N . PRO A 1 330 ? -14.252 22.783 26.849 1.00 32.34 330 PRO A N 1
ATOM 2545 C CA . PRO A 1 330 ? -15.186 23.590 26.094 1.00 32.34 330 PRO A CA 1
ATOM 2546 C C . PRO A 1 330 ? -16.529 22.860 26.144 1.00 32.34 330 PRO A C 1
ATOM 2548 O O . PRO A 1 330 ? -16.729 21.850 25.470 1.00 32.34 330 PRO A O 1
ATOM 2551 N N . GLU A 1 331 ? -17.455 23.353 26.964 1.00 33.44 331 GLU A N 1
ATOM 2552 C CA . GLU A 1 331 ? -18.872 23.169 26.655 1.00 33.44 331 GLU A CA 1
ATOM 2553 C C . GLU A 1 331 ? -19.122 23.912 25.338 1.00 33.44 331 GLU A C 1
ATOM 2555 O O . GLU A 1 331 ? -19.256 25.132 25.309 1.00 33.44 331 GLU A O 1
ATOM 2560 N N . SER A 1 332 ? -19.088 23.175 24.230 1.00 39.78 332 SER A N 1
ATOM 2561 C CA . SER A 1 332 ? -19.630 23.643 22.961 1.00 39.78 332 SER A CA 1
ATOM 2562 C C . SER A 1 332 ? -21.061 23.135 22.872 1.00 39.78 332 SER A C 1
ATOM 2564 O O . SER A 1 332 ? -21.347 21.972 23.154 1.00 39.78 332 SER A O 1
ATOM 2566 N N . THR A 1 333 ? -21.975 24.025 22.507 1.00 45.47 333 THR A N 1
ATOM 2567 C CA . THR A 1 333 ? -23.332 23.689 22.074 1.00 45.47 333 THR A CA 1
ATOM 2568 C C . THR A 1 333 ? -23.242 22.980 20.725 1.00 45.47 333 THR A C 1
ATOM 2570 O O . THR A 1 333 ? -23.460 23.583 19.678 1.00 45.47 333 THR A O 1
ATOM 2573 N N . LEU A 1 334 ? -22.808 21.724 20.741 1.00 55.19 334 LEU A N 1
ATOM 2574 C CA . LEU A 1 334 ? -22.874 20.842 19.584 1.00 55.19 334 LEU A CA 1
ATOM 2575 C C . LEU A 1 334 ? -24.355 20.571 19.282 1.00 55.19 334 LEU A C 1
ATOM 2577 O O . LEU A 1 334 ? -25.145 20.370 20.207 1.00 55.19 334 LEU A O 1
ATOM 2581 N N . GLY A 1 335 ? -24.732 20.644 18.002 1.00 60.56 335 GLY A N 1
ATOM 2582 C CA . GLY A 1 335 ? -26.087 20.332 17.538 1.00 60.56 335 GLY A CA 1
ATOM 2583 C C . GLY A 1 335 ? -26.477 18.875 17.817 1.00 60.56 335 GLY A C 1
ATOM 2584 O O . GLY A 1 335 ? -25.690 18.100 18.360 1.00 60.56 335 GLY A O 1
ATOM 2585 N N . GLU A 1 336 ? -27.697 18.480 17.451 1.00 79.50 336 GLU A N 1
ATOM 2586 C CA . GLU A 1 336 ? -28.127 17.081 17.576 1.00 79.50 336 GLU A CA 1
ATOM 2587 C C . GLU A 1 336 ? -27.204 16.164 16.755 1.00 79.50 336 GLU A C 1
ATOM 2589 O O . GLU A 1 336 ? -26.870 16.474 15.610 1.00 79.50 336 GLU A O 1
ATOM 2594 N N . VAL A 1 337 ? -26.756 15.050 17.342 1.00 86.44 337 VAL A N 1
ATOM 2595 C CA . VAL A 1 337 ? -25.917 14.067 16.643 1.00 86.44 337 VAL A CA 1
ATOM 2596 C C . VAL A 1 337 ? -26.775 13.331 15.618 1.00 86.44 337 VAL A C 1
ATOM 2598 O O . VAL A 1 337 ? -27.711 12.622 15.979 1.00 86.44 337 VAL A O 1
ATOM 2601 N N . LEU A 1 338 ? -26.444 13.482 14.336 1.00 86.75 338 LEU A N 1
ATOM 2602 C CA . LEU A 1 338 ? -27.138 12.822 13.231 1.00 86.75 338 LEU A CA 1
ATOM 2603 C C . LEU A 1 338 ? -26.585 11.418 12.976 1.00 86.75 338 LEU A C 1
ATOM 2605 O O . LEU A 1 338 ? -27.342 10.477 12.728 1.00 86.75 338 LEU A O 1
ATOM 2609 N N . LEU A 1 339 ? -25.257 11.289 12.976 1.00 88.94 339 LEU A N 1
ATOM 2610 C CA . LEU A 1 339 ? -24.541 10.074 12.598 1.00 88.94 339 LEU A CA 1
ATOM 2611 C C . LEU A 1 339 ? -23.201 9.983 13.327 1.00 88.94 339 LEU A C 1
ATOM 2613 O O . LEU A 1 339 ? -22.593 10.995 13.676 1.00 88.94 339 LEU A O 1
ATOM 2617 N N . GLU A 1 340 ? -22.726 8.751 13.467 1.00 85.25 340 GLU A N 1
ATOM 2618 C CA . GLU A 1 340 ? -21.407 8.416 13.993 1.00 85.25 340 GLU A CA 1
ATOM 2619 C C . GLU A 1 340 ? -20.694 7.498 12.994 1.00 85.25 340 GLU A C 1
ATOM 2621 O O . GLU A 1 340 ? -21.324 6.696 12.295 1.00 85.25 340 GLU A O 1
ATOM 2626 N N . GLY A 1 341 ? -19.380 7.640 12.922 1.00 85.31 341 GLY A N 1
ATOM 2627 C CA . GLY A 1 341 ? -18.469 6.816 12.145 1.00 85.31 341 GLY A CA 1
ATOM 2628 C C . GLY A 1 341 ? -17.077 6.874 12.765 1.00 85.31 341 GLY A C 1
ATOM 2629 O O . GLY A 1 341 ? -16.911 7.249 13.923 1.00 85.31 341 GLY A O 1
ATOM 2630 N N . GLN A 1 342 ? -16.063 6.523 11.990 1.00 79.75 342 GLN A N 1
ATOM 2631 C CA . GLN A 1 342 ? -14.677 6.582 12.427 1.00 79.75 342 GLN A CA 1
ATOM 2632 C C . GLN A 1 342 ? -14.055 7.927 12.037 1.00 79.75 342 GLN A C 1
ATOM 2634 O O . GLN A 1 342 ? -14.125 8.338 10.876 1.00 79.75 342 GLN A O 1
ATOM 2639 N N . GLY A 1 343 ? -13.454 8.618 13.009 1.00 83.56 343 GLY A N 1
ATOM 2640 C CA . GLY A 1 343 ? -12.718 9.861 12.782 1.00 83.56 343 GLY A CA 1
ATOM 2641 C C . GLY A 1 343 ? -11.467 9.605 11.946 1.00 83.56 343 GLY A C 1
ATOM 2642 O O . GLY A 1 343 ? -10.483 9.051 12.430 1.00 83.56 343 GLY A O 1
ATOM 2643 N N . ALA A 1 344 ? -11.515 9.970 10.668 1.00 81.06 344 ALA A N 1
ATOM 2644 C CA . ALA A 1 344 ? -10.465 9.645 9.718 1.00 81.06 344 ALA A CA 1
ATOM 2645 C C . ALA A 1 344 ? -9.449 10.772 9.557 1.00 81.06 344 ALA A C 1
ATOM 2647 O O . ALA A 1 344 ? -8.270 10.486 9.386 1.00 81.06 344 ALA A O 1
ATOM 2648 N N . SER A 1 345 ? -9.873 12.034 9.604 1.00 83.25 345 SER A N 1
ATOM 2649 C CA . SER A 1 345 ? -8.995 13.198 9.451 1.00 83.25 345 SER A CA 1
ATOM 2650 C C . SER A 1 345 ? -9.475 14.320 10.371 1.00 83.25 345 SER A C 1
ATOM 2652 O O . SER A 1 345 ? -10.660 14.652 10.315 1.00 83.25 345 SER A O 1
ATOM 2654 N N . PRO A 1 346 ? -8.604 14.893 11.219 1.00 80.62 346 PRO A N 1
ATOM 2655 C CA . PRO A 1 346 ? -9.013 15.755 12.319 1.00 80.62 346 PRO A CA 1
ATOM 2656 C C . PRO A 1 346 ? -9.499 17.129 11.843 1.00 80.62 346 PRO A C 1
ATOM 2658 O O . PRO A 1 346 ? -9.154 17.607 10.762 1.00 80.62 346 PRO A O 1
ATOM 2661 N N . GLY A 1 347 ? -10.266 17.791 12.708 1.00 84.25 347 GLY A N 1
ATOM 2662 C CA . GLY A 1 347 ? -10.823 19.123 12.485 1.00 84.25 347 GLY A CA 1
ATOM 2663 C C . GLY A 1 347 ? -12.350 19.122 12.428 1.00 84.25 347 GLY A C 1
ATOM 2664 O O . GLY A 1 347 ? -12.989 18.079 12.296 1.00 84.25 347 GLY A O 1
ATOM 2665 N N . ILE A 1 348 ? -12.933 20.317 12.551 1.00 90.06 348 ILE A N 1
ATOM 2666 C CA . ILE A 1 348 ? -14.383 20.523 12.514 1.00 90.06 348 ILE A CA 1
ATOM 2667 C C . ILE A 1 348 ? -14.721 21.457 11.362 1.00 90.06 348 ILE A C 1
ATOM 2669 O O . ILE A 1 348 ? -14.196 22.570 11.282 1.00 90.06 348 ILE A O 1
ATOM 2673 N N . ALA A 1 349 ? -15.623 21.016 10.494 1.00 91.75 349 ALA A N 1
ATOM 2674 C CA . ALA A 1 349 ? -16.073 21.800 9.357 1.00 91.75 349 ALA A CA 1
ATOM 2675 C C . ALA A 1 349 ? -17.582 21.690 9.144 1.00 91.75 349 ALA A C 1
ATOM 2677 O O . ALA A 1 349 ? -18.175 20.626 9.300 1.00 91.75 349 ALA A O 1
ATOM 2678 N N . SER A 1 350 ? -18.182 22.812 8.750 1.00 93.44 350 SER A N 1
ATOM 2679 C CA . SER A 1 350 ? -19.616 22.943 8.491 1.00 93.44 350 SER A CA 1
ATOM 2680 C C . SER A 1 350 ? -19.851 23.343 7.040 1.00 93.44 350 SER A C 1
ATOM 2682 O O . SER A 1 350 ? -19.112 24.172 6.497 1.00 93.44 350 SER A O 1
ATOM 2684 N N . GLY A 1 351 ? -20.885 22.785 6.417 1.00 93.06 351 GLY A N 1
ATOM 2685 C CA . GLY A 1 351 ? -21.169 23.021 5.005 1.00 93.06 351 GLY A CA 1
ATOM 2686 C C . GLY A 1 351 ? -22.415 22.298 4.509 1.00 93.06 351 GLY A C 1
ATOM 2687 O O . GLY A 1 351 ? -23.090 21.586 5.253 1.00 93.06 351 GLY A O 1
ATOM 2688 N N . ARG A 1 352 ? -22.737 22.527 3.234 1.00 96.06 352 ARG A N 1
ATOM 2689 C CA . ARG A 1 352 ? -23.887 21.915 2.566 1.00 96.06 352 ARG A CA 1
ATOM 2690 C C . ARG A 1 352 ? -23.529 20.511 2.088 1.00 96.06 352 ARG A C 1
ATOM 2692 O O . ARG A 1 352 ? -22.559 20.354 1.355 1.00 96.06 352 ARG A O 1
ATOM 2699 N N . VAL A 1 353 ? -24.343 19.526 2.439 1.00 96.25 353 VAL A N 1
ATOM 2700 C CA . VAL A 1 353 ? -24.243 18.150 1.952 1.00 96.25 353 VAL A CA 1
ATOM 2701 C C . VAL A 1 353 ? -24.450 18.103 0.441 1.00 96.25 353 VAL A C 1
ATOM 2703 O O . VAL A 1 353 ? -25.437 18.633 -0.079 1.00 96.25 353 VAL A O 1
ATOM 2706 N N . VAL A 1 354 ? -23.523 17.434 -0.239 1.00 95.31 354 VAL A N 1
ATOM 2707 C CA . VAL A 1 354 ? -23.643 16.999 -1.631 1.00 95.31 354 VAL A CA 1
ATOM 2708 C C . VAL A 1 354 ? -23.378 15.497 -1.677 1.00 95.31 354 VAL A C 1
ATOM 2710 O O . VAL A 1 354 ? -22.263 15.047 -1.401 1.00 95.31 354 VAL A O 1
ATOM 2713 N N . ILE A 1 355 ? -24.413 14.723 -1.997 1.00 93.56 355 ILE A N 1
ATOM 2714 C CA . ILE A 1 355 ? -24.372 13.268 -2.096 1.00 93.56 355 ILE A CA 1
ATOM 2715 C C . ILE A 1 355 ? -23.902 12.884 -3.497 1.00 93.56 355 ILE A C 1
ATOM 2717 O O . ILE A 1 355 ? -24.625 13.021 -4.481 1.00 93.56 355 ILE A O 1
ATOM 2721 N N . VAL A 1 356 ? -22.693 12.344 -3.581 1.00 88.38 356 VAL A N 1
ATOM 2722 C CA . VAL A 1 356 ? -22.086 11.885 -4.832 1.00 88.38 356 VAL A CA 1
ATOM 2723 C C . VAL A 1 356 ? -22.224 10.376 -4.933 1.00 88.38 356 VAL A C 1
ATOM 2725 O O . VAL A 1 356 ? -21.724 9.646 -4.075 1.00 88.38 356 VAL A O 1
ATOM 2728 N N . ARG A 1 357 ? -22.898 9.894 -5.980 1.00 83.44 357 ARG A N 1
ATOM 2729 C CA . ARG A 1 357 ? -23.052 8.453 -6.241 1.00 83.44 357 ARG A CA 1
ATOM 2730 C C . ARG A 1 357 ? -22.090 7.964 -7.315 1.00 83.44 357 ARG A C 1
ATOM 2732 O O . ARG A 1 357 ? -21.726 6.793 -7.307 1.00 83.44 357 ARG A O 1
ATOM 2739 N N . ASP A 1 358 ? -21.697 8.855 -8.217 1.00 73.88 358 ASP A N 1
ATOM 2740 C CA . ASP A 1 358 ? -20.823 8.579 -9.351 1.00 73.88 358 ASP A CA 1
ATOM 2741 C C . ASP A 1 358 ? -19.892 9.778 -9.609 1.00 73.88 358 ASP A C 1
ATOM 2743 O O . ASP A 1 358 ? -20.229 10.918 -9.286 1.00 73.88 358 ASP A O 1
ATOM 2747 N N . VAL A 1 359 ? -18.729 9.542 -10.225 1.00 70.62 359 VAL A N 1
ATOM 2748 C CA . VAL A 1 359 ? -17.733 10.582 -10.549 1.00 70.62 359 VAL A CA 1
ATOM 2749 C C . VAL A 1 359 ? -18.354 11.733 -11.350 1.00 70.62 359 VAL A C 1
ATOM 2751 O O . VAL A 1 359 ? -17.970 12.886 -11.172 1.00 70.62 359 VAL A O 1
ATOM 2754 N N . ARG A 1 360 ? -19.379 11.475 -12.169 1.00 72.75 360 ARG A N 1
ATOM 2755 C CA . ARG A 1 360 ? -20.103 12.514 -12.929 1.00 72.75 360 ARG A CA 1
ATOM 2756 C C . ARG A 1 360 ? -20.800 13.552 -12.039 1.00 72.75 360 ARG A C 1
ATOM 2758 O O . ARG A 1 360 ? -20.887 14.726 -12.413 1.00 72.75 360 ARG A O 1
ATOM 2765 N N . ASP A 1 361 ? -21.228 13.150 -10.846 1.00 72.38 361 ASP A N 1
ATOM 2766 C CA . ASP A 1 361 ? -21.914 14.026 -9.893 1.00 72.38 361 ASP A CA 1
ATOM 2767 C C . ASP A 1 361 ? -20.934 14.990 -9.203 1.00 72.38 361 ASP A C 1
ATOM 2769 O O . ASP A 1 361 ? -21.353 16.005 -8.647 1.00 72.38 361 ASP A O 1
ATOM 2773 N N . THR A 1 362 ? -19.619 14.746 -9.287 1.00 74.62 362 THR A N 1
ATOM 2774 C CA . THR A 1 362 ? -18.591 15.621 -8.686 1.00 74.62 362 THR A CA 1
ATOM 2775 C C . THR A 1 362 ? -18.593 17.038 -9.265 1.00 74.62 362 THR A C 1
ATOM 2777 O O . THR A 1 362 ? -18.179 17.988 -8.600 1.00 74.62 362 THR A O 1
ATOM 2780 N N . SER A 1 363 ? -19.133 17.210 -10.474 1.00 76.56 363 SER A N 1
ATOM 2781 C CA . SER A 1 363 ? -19.334 18.515 -11.114 1.00 76.56 363 SER A CA 1
ATOM 2782 C C . SER A 1 363 ? -20.304 19.430 -10.349 1.00 76.56 363 SER A C 1
ATOM 2784 O O . SER A 1 363 ? -20.233 20.653 -10.479 1.00 76.56 363 SER A O 1
ATOM 2786 N N . THR A 1 364 ? -21.183 18.860 -9.518 1.00 79.56 364 THR A N 1
ATOM 2787 C CA . THR A 1 364 ? -22.167 19.604 -8.714 1.00 79.56 364 THR A CA 1
ATOM 2788 C C . THR A 1 364 ? -21.578 20.209 -7.438 1.00 79.56 364 THR A C 1
ATOM 2790 O O . THR A 1 364 ? -22.170 21.130 -6.867 1.00 79.56 364 THR A O 1
ATOM 2793 N N . ILE A 1 365 ? -20.397 19.739 -7.023 1.00 86.62 365 ILE A N 1
ATOM 2794 C CA . ILE A 1 365 ? -19.695 20.205 -5.827 1.00 86.62 365 ILE A CA 1
ATOM 2795 C C . ILE A 1 365 ? -19.231 21.643 -6.025 1.00 86.62 365 ILE A C 1
ATOM 2797 O O . ILE A 1 365 ? -18.631 21.997 -7.048 1.00 86.62 365 ILE A O 1
ATOM 2801 N N . LYS A 1 366 ? -19.472 22.470 -5.011 1.00 87.06 366 LYS A N 1
ATOM 2802 C CA . LYS A 1 366 ? -18.966 23.837 -4.906 1.00 87.06 366 LYS A CA 1
ATOM 2803 C C . LYS A 1 366 ? -17.992 23.950 -3.744 1.00 87.06 366 LYS A C 1
ATOM 2805 O O . LYS A 1 366 ? -17.956 23.118 -2.842 1.00 87.06 366 LYS A O 1
ATOM 2810 N N . GLU A 1 367 ? -17.193 25.005 -3.788 1.00 85.94 367 GLU A N 1
ATOM 2811 C CA . GLU A 1 367 ? -16.283 25.315 -2.696 1.00 85.94 367 GLU A CA 1
ATOM 2812 C C . GLU A 1 367 ? -17.072 25.570 -1.407 1.00 85.94 367 GLU A C 1
ATOM 2814 O O . GLU A 1 367 ? -18.050 26.322 -1.411 1.00 85.94 367 GLU A O 1
ATOM 2819 N N . GLY A 1 368 ? -16.677 24.912 -0.316 1.00 84.56 368 GLY A N 1
ATOM 2820 C CA . GLY A 1 368 ? -17.389 25.001 0.963 1.00 84.56 368 GLY A CA 1
ATOM 2821 C C . GLY A 1 368 ? -18.414 23.896 1.239 1.00 84.56 368 GLY A C 1
ATOM 2822 O O . GLY A 1 368 ? -18.947 23.850 2.348 1.00 84.56 368 GLY A O 1
ATOM 2823 N N . ASP A 1 369 ? -18.686 23.012 0.278 1.00 95.00 369 ASP A N 1
ATOM 2824 C CA . ASP A 1 369 ? -19.614 21.890 0.462 1.00 95.00 369 ASP A CA 1
ATOM 2825 C C . ASP A 1 369 ? -19.001 20.763 1.314 1.00 95.00 369 ASP A C 1
ATOM 2827 O O . ASP A 1 369 ? -17.795 20.734 1.571 1.00 95.00 369 ASP A O 1
ATOM 2831 N N . ILE A 1 370 ? -19.845 19.829 1.753 1.00 96.06 370 ILE A N 1
ATOM 2832 C CA . ILE A 1 370 ? -19.462 18.573 2.401 1.00 96.06 370 ILE A CA 1
ATOM 2833 C C . ILE A 1 370 ? -19.781 17.431 1.441 1.00 96.06 370 ILE A C 1
ATOM 2835 O O . ILE A 1 370 ? -20.938 17.225 1.070 1.00 96.06 370 ILE A O 1
ATOM 2839 N N . LEU A 1 371 ? -18.747 16.689 1.047 1.00 95.94 371 LEU A N 1
ATOM 2840 C CA . LEU A 1 371 ? -18.879 15.520 0.185 1.00 95.94 371 LEU A CA 1
ATOM 2841 C C . LEU A 1 371 ? -19.411 14.343 1.002 1.00 95.94 371 LEU A C 1
ATOM 2843 O O . LEU A 1 371 ? -18.740 13.896 1.927 1.00 95.94 371 LEU A O 1
ATOM 2847 N N . VAL A 1 372 ? -20.573 13.809 0.630 1.00 96.25 372 VAL A N 1
ATOM 2848 C CA . VAL A 1 372 ? -21.122 12.570 1.196 1.00 96.25 372 VAL A CA 1
ATOM 2849 C C . VAL A 1 372 ? -21.165 11.514 0.097 1.00 96.25 372 VAL A C 1
ATOM 2851 O O . VAL A 1 372 ? -21.729 11.748 -0.967 1.00 96.25 372 VAL A O 1
ATOM 2854 N N . THR A 1 373 ? -20.573 10.344 0.307 1.00 93.69 373 THR A N 1
ATOM 2855 C CA . THR A 1 373 ? -20.593 9.272 -0.702 1.00 93.69 373 THR A CA 1
ATOM 2856 C C . THR A 1 373 ? -20.548 7.890 -0.060 1.00 93.69 373 THR A C 1
ATOM 2858 O O . THR A 1 373 ? -20.344 7.766 1.143 1.00 93.69 373 THR A O 1
ATOM 2861 N N . ARG A 1 374 ? -20.757 6.828 -0.843 1.00 88.19 374 ARG A N 1
ATOM 2862 C CA . ARG A 1 374 ? -20.631 5.459 -0.329 1.00 88.19 374 ARG A CA 1
ATOM 2863 C C . ARG A 1 374 ? -19.166 5.143 -0.025 1.00 88.19 374 ARG A C 1
ATOM 2865 O O . ARG A 1 374 ? -18.834 4.807 1.105 1.00 88.19 374 ARG A O 1
ATOM 2872 N N . MET A 1 375 ? -18.309 5.343 -1.021 1.00 80.12 375 MET A N 1
ATOM 2873 C CA . MET A 1 375 ? -16.857 5.204 -0.951 1.00 80.12 375 MET A CA 1
ATOM 2874 C C . MET A 1 375 ? -16.235 6.213 -1.921 1.00 80.12 375 MET A C 1
ATOM 2876 O O . MET A 1 375 ? -16.814 6.487 -2.973 1.00 80.12 375 MET A O 1
ATOM 2880 N N . THR A 1 376 ? -15.083 6.790 -1.578 1.00 76.50 376 THR A N 1
ATOM 2881 C CA . THR A 1 376 ? -14.351 7.651 -2.518 1.00 76.50 376 THR A CA 1
ATOM 2882 C C . THR A 1 376 ? -13.456 6.813 -3.421 1.00 76.50 376 THR A C 1
ATOM 2884 O O . THR A 1 376 ? -12.985 5.746 -3.036 1.00 76.50 376 THR A O 1
ATOM 2887 N N . ASN A 1 377 ? -13.175 7.326 -4.613 1.00 71.19 377 ASN A N 1
ATOM 2888 C CA . ASN A 1 377 ? -12.201 6.751 -5.530 1.00 71.19 377 ASN A CA 1
ATOM 2889 C C . ASN A 1 377 ? -11.192 7.830 -5.983 1.00 71.19 377 ASN A C 1
ATOM 2891 O O . ASN A 1 377 ? -11.423 9.023 -5.750 1.00 71.19 377 ASN A O 1
ATOM 2895 N N . PRO A 1 378 ? -10.067 7.439 -6.605 1.00 63.47 378 PRO A N 1
ATOM 2896 C CA . PRO A 1 378 ? -9.048 8.370 -7.089 1.00 63.47 378 PRO A CA 1
ATOM 2897 C C . PRO A 1 378 ? -9.547 9.508 -7.983 1.00 63.47 378 PRO A C 1
ATOM 2899 O O . PRO A 1 378 ? -9.052 10.631 -7.880 1.00 63.47 378 PRO A O 1
ATOM 2902 N N . ASP A 1 379 ? -10.550 9.251 -8.818 1.00 67.62 379 ASP A N 1
ATOM 2903 C CA . ASP A 1 379 ? -11.086 10.241 -9.758 1.00 67.62 379 ASP A CA 1
ATOM 2904 C C . ASP A 1 379 ? -11.826 11.380 -9.040 1.00 67.62 379 ASP A C 1
ATOM 2906 O O . ASP A 1 379 ? -12.045 12.455 -9.598 1.00 67.62 379 ASP A O 1
ATOM 2910 N N . MET A 1 380 ? -12.185 11.178 -7.769 1.00 75.19 380 MET A N 1
ATOM 2911 C CA . MET A 1 380 ? -12.841 12.178 -6.928 1.00 75.19 380 MET A CA 1
ATOM 2912 C C . MET A 1 380 ? -11.853 13.133 -6.242 1.00 75.19 380 MET A C 1
ATOM 2914 O O . MET A 1 380 ? -12.293 14.123 -5.657 1.00 75.19 380 MET A O 1
ATOM 2918 N N . VAL A 1 381 ? -10.533 12.912 -6.329 1.00 74.88 381 VAL A N 1
ATOM 2919 C CA . VAL A 1 381 ? -9.510 13.761 -5.678 1.00 74.88 381 VAL A CA 1
ATOM 2920 C C . VAL A 1 381 ? -9.629 15.254 -6.043 1.00 74.88 381 VAL A C 1
ATOM 2922 O O . VAL A 1 381 ? -9.570 16.087 -5.131 1.00 74.88 381 VAL A O 1
ATOM 2925 N N . PRO A 1 382 ? -9.857 15.653 -7.315 1.00 74.75 382 PRO A N 1
ATOM 2926 C CA . PRO A 1 382 ? -10.059 17.063 -7.661 1.00 74.75 382 PRO A CA 1
ATOM 2927 C C . PRO A 1 382 ? -11.252 17.696 -6.934 1.00 74.75 382 PRO A C 1
ATOM 2929 O O . PRO A 1 382 ? -11.208 18.867 -6.560 1.00 74.75 382 PRO A O 1
ATOM 2932 N N . ALA A 1 383 ? -12.310 16.921 -6.695 1.00 77.00 383 ALA A N 1
ATOM 2933 C CA . ALA A 1 383 ? -13.471 17.365 -5.939 1.00 77.00 383 ALA A CA 1
ATOM 2934 C C . ALA A 1 383 ? -13.221 17.381 -4.424 1.00 77.00 383 ALA A C 1
ATOM 2936 O O . ALA A 1 383 ? -13.639 18.323 -3.753 1.00 77.00 383 ALA A O 1
ATOM 2937 N N . MET A 1 384 ? -12.487 16.396 -3.897 1.00 84.12 384 MET A N 1
ATOM 2938 C CA . MET A 1 384 ? -12.083 16.332 -2.486 1.00 84.12 384 MET A CA 1
ATOM 2939 C C . MET A 1 384 ? -11.279 17.568 -2.062 1.00 84.12 384 MET A C 1
ATOM 2941 O O . MET A 1 384 ? -11.451 18.057 -0.953 1.00 84.12 384 MET A O 1
ATOM 2945 N N . ARG A 1 385 ? -10.476 18.146 -2.965 1.00 80.00 385 ARG A N 1
ATOM 2946 C CA . ARG A 1 385 ? -9.743 19.403 -2.719 1.00 80.00 385 ARG A CA 1
ATOM 2947 C C . ARG A 1 385 ? -10.629 20.641 -2.543 1.00 80.00 385 ARG A C 1
ATOM 2949 O O . ARG A 1 385 ? -10.150 21.655 -2.049 1.00 80.00 385 ARG A O 1
ATOM 2956 N N . ARG A 1 386 ? -11.884 20.594 -2.999 1.00 82.25 386 ARG A N 1
ATOM 2957 C CA . ARG A 1 386 ? -12.804 21.748 -3.017 1.00 82.25 386 ARG A CA 1
ATOM 2958 C C . ARG A 1 386 ? -13.768 21.755 -1.829 1.00 82.25 386 ARG A C 1
ATOM 2960 O O . ARG A 1 386 ? -14.393 22.781 -1.558 1.00 82.25 386 ARG A O 1
ATOM 2967 N N . VAL A 1 387 ? -13.929 20.625 -1.145 1.00 92.56 387 VAL A N 1
ATOM 2968 C CA . VAL A 1 387 ? -14.873 20.480 -0.030 1.00 92.56 387 VAL A CA 1
ATOM 2969 C C . VAL A 1 387 ? -14.238 20.834 1.307 1.00 92.56 387 VAL A C 1
ATOM 2971 O O . VAL A 1 387 ? -13.022 20.828 1.463 1.00 92.56 387 VAL A O 1
ATOM 2974 N N . ARG A 1 388 ? -15.083 21.158 2.286 1.00 93.31 388 ARG A N 1
ATOM 2975 C CA . ARG A 1 388 ? -14.661 21.449 3.662 1.00 93.31 388 ARG A CA 1
ATOM 2976 C C . ARG A 1 388 ? -14.668 20.229 4.571 1.00 93.31 388 ARG A C 1
ATOM 2978 O O . ARG A 1 388 ? -13.999 20.267 5.594 1.00 93.31 388 ARG A O 1
ATOM 2985 N N . ALA A 1 389 ? -15.412 19.183 4.222 1.00 95.69 389 ALA A N 1
ATOM 2986 C CA . ALA A 1 389 ? -15.369 17.899 4.912 1.00 95.69 389 ALA A CA 1
ATOM 2987 C C . ALA A 1 389 ? -15.796 16.754 3.989 1.00 95.69 389 ALA A C 1
ATOM 2989 O O . ALA A 1 389 ? -16.462 16.979 2.972 1.00 95.69 389 ALA A O 1
ATOM 2990 N N . ILE A 1 390 ? -15.432 15.529 4.368 1.00 96.12 390 ILE A N 1
ATOM 2991 C CA . ILE A 1 390 ? -15.755 14.300 3.637 1.00 96.12 390 ILE A CA 1
ATOM 2992 C C . ILE A 1 390 ? -16.419 13.295 4.583 1.00 96.12 390 ILE A C 1
ATOM 2994 O O . ILE A 1 390 ? -15.935 13.038 5.682 1.00 96.12 390 ILE A O 1
ATOM 2998 N N . VAL A 1 391 ? -17.529 12.705 4.147 1.00 96.00 391 VAL A N 1
ATOM 2999 C CA . VAL A 1 391 ? -18.262 11.663 4.870 1.00 96.00 391 VAL A CA 1
ATOM 3000 C C . VAL A 1 391 ? -18.461 10.459 3.957 1.00 96.00 391 VAL A C 1
ATOM 3002 O O . VAL A 1 391 ? -18.921 10.609 2.823 1.00 96.00 391 VAL A O 1
ATOM 3005 N N . THR A 1 392 ? -18.148 9.259 4.451 1.00 93.44 392 THR A N 1
ATOM 3006 C CA . THR A 1 392 ? -18.372 8.008 3.703 1.00 93.44 392 THR A CA 1
ATOM 3007 C C . THR A 1 392 ? -19.181 6.972 4.479 1.00 93.44 392 THR A C 1
ATOM 3009 O O . THR A 1 392 ? -19.134 6.921 5.713 1.00 93.44 392 THR A O 1
ATOM 3012 N N . ASP A 1 393 ? -19.962 6.159 3.761 1.00 86.38 393 ASP A N 1
ATOM 3013 C CA . ASP A 1 393 ? -20.682 5.020 4.349 1.00 86.38 393 ASP A CA 1
ATOM 3014 C C . ASP A 1 393 ? -19.729 3.872 4.695 1.00 86.38 393 ASP A C 1
ATOM 3016 O O . ASP A 1 393 ? -19.890 3.240 5.736 1.00 86.38 393 ASP A O 1
ATOM 3020 N N . GLU A 1 394 ? -18.750 3.609 3.834 1.00 83.31 394 GLU A N 1
ATOM 3021 C CA . GLU A 1 394 ? -17.824 2.476 3.921 1.00 83.31 394 GLU A CA 1
ATOM 3022 C C . GLU A 1 394 ? -16.376 2.952 4.113 1.00 83.31 394 GLU A C 1
ATOM 3024 O O . GLU A 1 394 ? -16.054 4.118 3.879 1.00 83.31 394 GLU A O 1
ATOM 3029 N N . GLY A 1 395 ? -15.503 2.039 4.547 1.00 75.00 395 GLY A N 1
ATOM 3030 C CA . GLY A 1 395 ? -14.075 2.290 4.766 1.00 75.00 395 GLY A CA 1
ATOM 3031 C C . GLY A 1 395 ? -13.663 2.408 6.240 1.00 75.00 395 GLY A C 1
ATOM 3032 O O . GLY A 1 395 ? -14.471 2.762 7.098 1.00 75.00 395 GLY A O 1
ATOM 3033 N N . GLY A 1 396 ? -12.398 2.071 6.518 1.00 73.12 396 GLY A N 1
ATOM 3034 C CA . GLY A 1 396 ? -11.724 2.220 7.820 1.00 73.12 396 GLY A CA 1
ATOM 3035 C C . GLY A 1 396 ? -10.597 3.260 7.782 1.00 73.12 396 GLY A C 1
ATOM 3036 O O . GLY A 1 396 ? -10.527 4.072 6.855 1.00 73.12 396 GLY A O 1
ATOM 3037 N N . MET A 1 397 ? -9.665 3.236 8.742 1.00 73.81 397 MET A N 1
ATOM 3038 C CA . MET A 1 397 ? -8.586 4.244 8.830 1.00 73.81 397 MET A CA 1
ATOM 3039 C C . MET A 1 397 ? -7.608 4.224 7.655 1.00 73.81 397 MET A C 1
ATOM 3041 O O . MET A 1 397 ? -6.881 5.200 7.449 1.00 73.81 397 MET A O 1
ATOM 3045 N N . THR A 1 398 ? -7.596 3.121 6.919 1.00 67.19 398 THR A N 1
ATOM 3046 C CA . THR A 1 398 ? -6.739 2.812 5.771 1.00 67.19 398 THR A CA 1
ATOM 3047 C C . THR A 1 398 ? -7.403 3.090 4.425 1.00 67.19 398 THR A C 1
ATOM 3049 O O . THR A 1 398 ? -6.737 3.036 3.395 1.00 67.19 398 THR A O 1
ATOM 3052 N N . CYS A 1 399 ? -8.704 3.397 4.389 1.00 69.75 399 CYS A N 1
ATOM 3053 C CA . CYS A 1 399 ? -9.405 3.555 3.118 1.00 69.75 399 CYS A CA 1
ATOM 3054 C C . CYS A 1 399 ? -8.947 4.810 2.354 1.00 69.75 399 CYS A C 1
ATOM 3056 O O . CYS A 1 399 ? -8.439 5.776 2.933 1.00 69.75 399 CYS A O 1
ATOM 3058 N N . HIS A 1 400 ? -9.206 4.832 1.043 1.00 73.00 400 HIS A N 1
ATOM 3059 C CA . HIS A 1 400 ? -8.859 5.955 0.165 1.00 73.00 400 HIS A CA 1
ATOM 3060 C C . HIS A 1 400 ? -9.351 7.310 0.707 1.00 73.00 400 HIS A C 1
ATOM 3062 O O . HIS A 1 400 ? -8.608 8.292 0.703 1.00 73.00 400 HIS A O 1
ATOM 3068 N N . ALA A 1 401 ? -10.580 7.362 1.238 1.00 70.88 401 ALA A N 1
ATOM 3069 C CA . ALA A 1 401 ? -11.132 8.576 1.833 1.00 70.88 401 ALA A CA 1
ATOM 3070 C C . ALA A 1 401 ? -10.302 9.055 3.030 1.00 70.88 401 ALA A C 1
ATOM 3072 O O . ALA A 1 401 ? -10.024 10.247 3.126 1.00 70.88 401 ALA A O 1
ATOM 3073 N N . ALA A 1 402 ? -9.889 8.148 3.915 1.00 70.38 402 ALA A N 1
ATOM 3074 C CA . ALA A 1 402 ? -9.141 8.481 5.120 1.00 70.38 402 ALA A CA 1
ATOM 3075 C C . ALA A 1 402 ? -7.732 8.995 4.801 1.00 70.38 402 ALA A C 1
ATOM 3077 O O . ALA A 1 402 ? -7.340 10.047 5.305 1.00 70.38 402 ALA A O 1
ATOM 3078 N N . ILE A 1 403 ? -7.002 8.300 3.925 1.00 65.38 403 ILE A N 1
ATOM 3079 C CA . ILE A 1 403 ? -5.628 8.660 3.546 1.00 65.38 403 ILE A CA 1
ATOM 3080 C C . ILE A 1 403 ? -5.602 10.037 2.875 1.00 65.38 403 ILE A C 1
ATOM 3082 O O . ILE A 1 403 ? -4.952 10.960 3.366 1.00 65.38 403 ILE A O 1
ATOM 3086 N N . VAL A 1 404 ? -6.376 10.211 1.800 1.00 67.81 404 VAL A N 1
ATOM 3087 C CA . VAL A 1 404 ? -6.361 11.452 1.014 1.00 67.81 404 VAL A CA 1
ATOM 3088 C C . VAL A 1 404 ? -6.873 12.638 1.835 1.00 67.81 404 VAL A C 1
ATOM 3090 O O . VAL A 1 404 ? -6.334 13.736 1.735 1.00 67.81 404 VAL A O 1
ATOM 3093 N N . SER A 1 405 ? -7.883 12.449 2.691 1.00 75.50 405 SER A N 1
ATOM 3094 C CA . SER A 1 405 ? -8.389 13.547 3.529 1.00 75.50 405 SER A CA 1
ATOM 3095 C C . SER A 1 405 ? -7.343 14.049 4.530 1.00 75.50 405 SER A C 1
ATOM 3097 O O . SER A 1 405 ? -7.271 15.256 4.762 1.00 75.50 405 SER A O 1
ATOM 3099 N N . ARG A 1 406 ? -6.501 13.159 5.083 1.00 74.44 406 ARG A N 1
ATOM 3100 C CA . ARG A 1 406 ? -5.379 13.543 5.961 1.00 74.44 406 ARG A CA 1
ATOM 3101 C C . ARG A 1 406 ? -4.319 14.333 5.201 1.00 74.44 406 ARG A C 1
ATOM 3103 O O . ARG A 1 406 ? -3.881 15.374 5.685 1.00 74.44 406 ARG A O 1
ATOM 3110 N N . GLU A 1 407 ? -3.954 13.873 4.004 1.00 70.00 407 GLU A N 1
ATOM 3111 C CA . GLU A 1 407 ? -2.994 14.555 3.123 1.00 70.00 407 GLU A CA 1
ATOM 3112 C C . GLU A 1 407 ? -3.475 15.963 2.744 1.00 70.00 407 GLU A C 1
ATOM 3114 O O . GLU A 1 407 ? -2.705 16.922 2.760 1.00 70.00 407 GLU A O 1
ATOM 3119 N N . LEU A 1 408 ? -4.774 16.108 2.466 1.00 68.62 408 LEU A N 1
ATOM 3120 C CA . LEU A 1 408 ? -5.402 17.391 2.149 1.00 68.62 408 LEU A CA 1
ATOM 3121 C C . LEU A 1 408 ? -5.703 18.253 3.387 1.00 68.62 408 LEU A C 1
ATOM 3123 O O . LEU A 1 408 ? -6.103 19.406 3.239 1.00 68.62 408 LEU A O 1
ATOM 3127 N N . GLY A 1 409 ? -5.562 17.716 4.604 1.00 73.50 409 GLY A N 1
ATOM 3128 C CA . GLY A 1 409 ? -5.969 18.388 5.843 1.00 73.50 409 GLY A CA 1
ATOM 3129 C C . GLY A 1 409 ? -7.470 18.697 5.913 1.00 73.50 409 GLY A C 1
ATOM 3130 O O . GLY A 1 409 ? -7.871 19.655 6.570 1.00 73.50 409 GLY A O 1
ATOM 3131 N N . THR A 1 410 ? -8.290 17.924 5.200 1.00 85.25 410 THR A N 1
ATOM 3132 C CA . THR A 1 410 ? -9.749 18.074 5.154 1.00 85.25 410 THR A CA 1
ATOM 3133 C C . THR A 1 410 ? -10.377 17.167 6.216 1.00 85.25 410 THR A C 1
ATOM 3135 O O . THR A 1 410 ? -10.089 15.969 6.198 1.00 85.25 410 THR A O 1
ATOM 3138 N N . PRO A 1 411 ? -11.217 17.680 7.135 1.00 92.81 411 PRO A N 1
ATOM 3139 C CA . PRO A 1 411 ? -11.931 16.860 8.111 1.00 92.81 411 PRO A CA 1
ATOM 3140 C C . PRO A 1 411 ? -12.707 15.713 7.466 1.00 92.81 411 PRO A C 1
ATOM 3142 O O . PRO A 1 411 ? -13.422 15.925 6.482 1.00 92.81 411 PRO A O 1
ATOM 3145 N N . ALA A 1 412 ? -12.593 14.502 8.014 1.00 93.06 412 ALA A N 1
ATOM 3146 C CA . ALA A 1 412 ? -13.264 13.343 7.435 1.00 93.06 412 ALA A CA 1
ATOM 3147 C C . ALA A 1 412 ? -13.775 12.335 8.461 1.00 93.06 412 ALA A C 1
ATOM 3149 O O . ALA A 1 412 ? -13.084 12.014 9.427 1.00 93.06 412 ALA A O 1
ATOM 3150 N N . VAL A 1 413 ? -14.965 11.794 8.188 1.00 92.88 413 VAL A N 1
ATOM 3151 C CA . VAL A 1 413 ? -15.586 10.689 8.929 1.00 92.88 413 VAL A CA 1
ATOM 3152 C C . VAL A 1 413 ? -15.897 9.558 7.953 1.00 92.88 413 VAL A C 1
ATOM 3154 O O . VAL A 1 413 ? -16.559 9.767 6.936 1.00 92.88 413 VAL A O 1
ATOM 3157 N N . VAL A 1 414 ? -15.413 8.354 8.240 1.00 90.31 414 VAL A N 1
ATOM 3158 C CA . VAL A 1 414 ? -15.572 7.179 7.365 1.00 90.31 414 VAL A CA 1
ATOM 3159 C C . VAL A 1 414 ? -16.366 6.076 8.052 1.00 90.31 414 VAL A C 1
ATOM 3161 O O . VAL A 1 414 ? -16.543 6.104 9.269 1.00 90.31 414 VAL A O 1
ATOM 3164 N N . GLY A 1 415 ? -16.904 5.126 7.286 1.00 84.69 415 GLY A N 1
ATOM 3165 C CA . GLY A 1 415 ? -17.587 3.969 7.872 1.00 84.69 415 GLY A CA 1
ATOM 3166 C C . GLY A 1 415 ? -18.899 4.292 8.605 1.00 84.69 415 GLY A C 1
ATOM 3167 O O . GLY A 1 415 ? -19.268 3.588 9.544 1.00 84.69 415 GLY A O 1
ATOM 3168 N N . THR A 1 416 ? -19.625 5.347 8.211 1.00 87.94 416 THR A N 1
ATOM 3169 C CA . THR A 1 416 ? -20.911 5.737 8.843 1.00 87.94 416 THR A CA 1
ATOM 3170 C C . THR A 1 416 ? -22.071 4.778 8.542 1.00 87.94 416 THR A C 1
ATOM 3172 O O . THR A 1 416 ? -23.153 4.889 9.127 1.00 87.94 416 THR A O 1
ATOM 3175 N N . LYS A 1 417 ? -21.875 3.845 7.601 1.00 84.31 417 LYS A N 1
ATOM 3176 C CA . LYS A 1 417 ? -22.796 2.804 7.105 1.00 84.31 417 LYS A CA 1
ATOM 3177 C C . LYS A 1 417 ? -24.049 3.301 6.375 1.00 84.31 417 LYS A C 1
ATOM 3179 O O . LYS A 1 417 ? -24.628 2.567 5.576 1.00 84.31 417 LYS A O 1
ATOM 3184 N N . LYS A 1 418 ? -24.533 4.506 6.689 1.00 88.62 418 LYS A N 1
ATOM 3185 C CA . LYS A 1 418 ? -25.853 5.000 6.262 1.00 88.62 418 LYS A CA 1
ATOM 3186 C C . LYS A 1 418 ? -25.927 6.511 6.021 1.00 88.62 418 LYS A C 1
ATOM 3188 O O . LYS A 1 418 ? -27.045 7.024 5.917 1.00 88.62 418 LYS A O 1
ATOM 3193 N N . ALA A 1 419 ? -24.813 7.234 5.937 1.00 89.62 419 ALA A N 1
ATOM 3194 C CA . ALA A 1 419 ? -24.812 8.661 5.620 1.00 89.62 419 ALA A CA 1
ATOM 3195 C C . ALA A 1 419 ? -25.515 8.980 4.301 1.00 89.62 419 ALA A C 1
ATOM 3197 O O . ALA A 1 419 ? -26.379 9.855 4.295 1.00 89.62 419 ALA A O 1
ATOM 3198 N N . THR A 1 420 ? -25.265 8.230 3.224 1.00 91.50 420 THR A N 1
ATOM 3199 C CA . THR A 1 420 ? -25.919 8.485 1.920 1.00 91.50 420 THR A CA 1
ATOM 3200 C C . THR A 1 420 ? -27.437 8.274 1.934 1.00 91.50 420 THR A C 1
ATOM 3202 O O . THR A 1 420 ? -28.137 8.746 1.038 1.00 91.50 420 THR A O 1
ATOM 3205 N N . LYS A 1 421 ? -27.956 7.551 2.936 1.00 89.56 421 LYS A N 1
ATOM 3206 C CA . LYS A 1 421 ? -29.391 7.272 3.116 1.00 89.56 421 LYS A CA 1
ATOM 3207 C C . LYS A 1 421 ? -30.054 8.188 4.144 1.00 89.56 421 LYS A C 1
ATOM 3209 O O . LYS A 1 421 ? -31.265 8.375 4.085 1.00 89.56 421 LYS A O 1
ATOM 3214 N N . THR A 1 422 ? -29.283 8.684 5.111 1.00 88.69 422 THR A N 1
ATOM 3215 C CA . THR A 1 422 ? -29.789 9.459 6.254 1.00 88.69 422 THR A CA 1
ATOM 3216 C C . THR A 1 422 ? -29.713 10.960 5.992 1.00 88.69 422 THR A C 1
ATOM 3218 O O . THR A 1 422 ? -30.630 11.689 6.362 1.00 88.69 422 THR A O 1
ATOM 3221 N N . LEU A 1 423 ? -28.639 11.418 5.344 1.00 93.06 423 LEU A N 1
ATOM 3222 C CA . LEU A 1 423 ? -28.445 12.820 4.989 1.00 93.06 423 LEU A CA 1
ATOM 3223 C C . LEU A 1 423 ? -29.170 13.159 3.684 1.00 93.06 423 LEU A C 1
ATOM 3225 O O . LEU A 1 423 ? -29.447 12.284 2.862 1.00 93.06 423 LEU A O 1
ATOM 3229 N N . GLN A 1 424 ? -29.473 14.441 3.491 1.00 93.31 424 GLN A N 1
ATOM 3230 C CA . GLN A 1 424 ? -30.155 14.944 2.297 1.00 93.31 424 GLN A CA 1
ATOM 3231 C C . GLN A 1 424 ? -29.286 15.956 1.552 1.00 93.31 424 GLN A C 1
ATOM 3233 O O . GLN A 1 424 ? -28.612 16.777 2.174 1.00 93.31 424 GLN A O 1
ATOM 3238 N N . ASP A 1 425 ? -29.346 15.944 0.219 1.00 91.88 425 ASP A N 1
ATOM 3239 C CA . ASP A 1 425 ? -28.722 16.991 -0.592 1.00 91.88 425 ASP A CA 1
ATOM 3240 C C . ASP A 1 425 ? -29.211 18.370 -0.153 1.00 91.88 425 ASP A C 1
ATOM 3242 O O . ASP A 1 425 ? -30.408 18.613 0.003 1.00 91.88 425 ASP A O 1
ATOM 3246 N N . GLY A 1 426 ? -28.275 19.294 0.043 1.00 88.81 426 GLY A N 1
ATOM 3247 C CA . GLY A 1 426 ? -28.604 20.636 0.503 1.00 88.81 426 GLY A CA 1
ATOM 3248 C C . GLY A 1 426 ? -28.670 20.806 2.021 1.00 88.81 426 GLY A C 1
ATOM 3249 O O . GLY A 1 426 ? -28.677 21.947 2.485 1.00 88.81 426 GLY A O 1
ATOM 3250 N N . GLN A 1 427 ? -28.680 19.717 2.793 1.00 93.25 427 GLN A N 1
ATOM 3251 C CA . GLN A 1 427 ? -28.696 19.772 4.253 1.00 93.25 427 GLN A CA 1
ATOM 3252 C C . GLN A 1 427 ? -27.403 20.403 4.777 1.00 93.25 427 GLN A C 1
ATOM 3254 O O . GLN A 1 427 ? -26.319 20.096 4.293 1.00 93.25 427 GLN A O 1
ATOM 3259 N N . VAL A 1 428 ? -27.501 21.289 5.766 1.00 93.56 428 VAL A N 1
ATOM 3260 C CA . VAL A 1 428 ? -26.320 21.856 6.428 1.00 93.56 428 VAL A CA 1
ATOM 3261 C C . VAL A 1 428 ? -25.981 20.997 7.637 1.00 93.56 428 VAL A C 1
ATOM 3263 O O . VAL A 1 428 ? -26.837 20.785 8.496 1.00 93.56 428 VAL A O 1
ATOM 3266 N N . ILE A 1 429 ? -24.742 20.520 7.690 1.00 94.50 429 ILE A N 1
ATOM 3267 C CA . ILE A 1 429 ? -24.225 19.690 8.783 1.00 94.50 429 ILE A CA 1
ATOM 3268 C C . ILE A 1 429 ? -22.856 20.195 9.235 1.00 94.50 429 ILE A C 1
ATOM 3270 O O . ILE A 1 429 ? -22.183 20.933 8.504 1.00 94.50 429 ILE A O 1
ATOM 3274 N N . SER A 1 430 ? -22.429 19.723 10.402 1.00 93.06 430 SER A N 1
ATOM 3275 C CA . SER A 1 430 ? -21.061 19.842 10.899 1.00 93.06 430 SER A CA 1
ATOM 3276 C C . SER A 1 430 ? -20.433 18.473 11.057 1.00 93.06 430 SER A C 1
ATOM 3278 O O . SER A 1 430 ? -21.047 17.561 11.600 1.00 93.06 430 SER A O 1
ATOM 3280 N N . VAL A 1 431 ? -19.191 18.346 10.617 1.00 93.44 431 VAL A N 1
ATOM 3281 C CA . VAL A 1 431 ? -18.416 17.109 10.668 1.00 93.44 431 VAL A CA 1
ATOM 3282 C C . VAL A 1 431 ? -17.240 17.332 11.607 1.00 93.44 431 VAL A C 1
ATOM 3284 O O . VAL A 1 431 ? -16.407 18.195 11.341 1.00 93.44 431 VAL A O 1
ATOM 3287 N N . ASP A 1 432 ? -17.190 16.566 12.695 1.00 89.69 432 ASP A N 1
ATOM 3288 C CA . ASP A 1 432 ? -16.037 16.447 13.586 1.00 89.69 432 ASP A CA 1
ATOM 3289 C C . ASP A 1 432 ? -15.253 15.199 13.182 1.00 89.69 432 ASP A C 1
ATOM 3291 O O . ASP A 1 432 ? -15.585 14.068 13.550 1.00 89.69 432 ASP A O 1
ATOM 3295 N N . GLY A 1 433 ? -14.236 15.421 12.353 1.00 86.44 433 GLY A N 1
ATOM 3296 C CA . GLY A 1 433 ? -13.416 14.357 11.792 1.00 86.44 433 GLY A CA 1
ATOM 3297 C C . GLY A 1 433 ? -12.405 13.767 12.777 1.00 86.44 433 GLY A C 1
ATOM 3298 O O . GLY A 1 433 ? -11.800 12.742 12.475 1.00 86.44 433 GLY A O 1
ATOM 3299 N N . GLU A 1 434 ? -12.238 14.370 13.959 1.00 81.50 434 GLU A N 1
ATOM 3300 C CA . GLU A 1 434 ? -11.436 13.795 15.043 1.00 81.50 434 GLU A CA 1
ATOM 3301 C C . GLU A 1 434 ? -12.263 12.784 15.841 1.00 81.50 434 GLU A C 1
ATOM 3303 O O . GLU A 1 434 ? -11.831 11.651 16.039 1.00 81.50 434 GLU A O 1
ATOM 3308 N N . LYS A 1 435 ? -13.485 13.155 16.245 1.00 78.00 435 LYS A N 1
ATOM 3309 C CA . LYS A 1 435 ? -14.359 12.267 17.031 1.00 78.00 435 LYS A CA 1
ATOM 3310 C C . LYS A 1 435 ? -15.165 11.279 16.200 1.00 78.00 435 LYS A C 1
ATOM 3312 O O . LYS A 1 435 ? -15.745 10.361 16.769 1.00 78.00 435 LYS A O 1
ATOM 3317 N N . GLY A 1 436 ? -15.256 11.477 14.886 1.00 85.88 436 GLY A N 1
ATOM 3318 C CA . GLY A 1 436 ? -16.104 10.640 14.039 1.00 85.88 436 GLY A CA 1
ATOM 3319 C C . GLY A 1 436 ? -17.593 10.990 14.124 1.00 85.88 436 GLY A C 1
ATOM 3320 O O . GLY A 1 436 ? -18.428 10.131 13.858 1.00 85.88 436 GLY A O 1
ATOM 3321 N N . ILE A 1 437 ? -17.952 12.218 14.516 1.00 88.12 437 ILE A N 1
ATOM 3322 C CA . ILE A 1 437 ? -19.345 12.600 14.813 1.00 88.12 437 ILE A CA 1
ATOM 3323 C C . ILE A 1 437 ? -19.847 13.640 13.811 1.00 88.12 437 ILE A C 1
ATOM 3325 O O . ILE A 1 437 ? -19.145 14.595 13.471 1.00 88.12 437 ILE A O 1
ATOM 3329 N N . ILE A 1 438 ? -21.088 13.469 13.356 1.00 91.56 438 ILE A N 1
ATOM 3330 C CA . ILE A 1 438 ? -21.773 14.388 12.447 1.00 91.56 438 ILE A CA 1
ATOM 3331 C C . ILE A 1 438 ? -22.968 15.003 13.173 1.00 91.56 438 ILE A C 1
ATOM 3333 O O . ILE A 1 438 ? -23.843 14.283 13.653 1.00 91.56 438 ILE A O 1
ATOM 3337 N N . TYR A 1 439 ? -23.023 16.331 13.214 1.00 90.00 439 TYR A N 1
ATOM 3338 C CA . TYR A 1 439 ? -24.059 17.102 13.899 1.00 90.00 439 TYR A CA 1
ATOM 3339 C C . TYR A 1 439 ? -24.985 17.805 12.908 1.00 90.00 439 TYR A C 1
ATOM 3341 O O . TYR A 1 439 ? -24.577 18.178 11.803 1.00 90.00 439 TYR A O 1
ATOM 3349 N N . GLU A 1 440 ? -26.226 18.027 13.328 1.00 88.56 440 GLU A N 1
ATOM 3350 C CA . GLU A 1 440 ? -27.175 18.850 12.593 1.00 88.56 440 GLU A CA 1
ATOM 3351 C C . GLU A 1 440 ? -26.814 20.336 12.669 1.00 88.56 440 GLU A C 1
ATOM 3353 O O . GLU A 1 440 ? -26.485 20.870 13.732 1.00 88.56 440 GLU A O 1
ATOM 3358 N N . GLY A 1 441 ? -26.948 21.018 11.529 1.00 84.69 441 GLY A N 1
ATOM 3359 C CA . GLY A 1 441 ? -26.732 22.451 11.420 1.00 84.69 441 GLY A CA 1
ATOM 3360 C C . GLY A 1 441 ? -25.256 22.821 11.338 1.00 84.69 441 GLY A C 1
ATOM 3361 O O . GLY A 1 441 ? -24.374 21.972 11.275 1.00 84.69 441 GLY A O 1
ATOM 3362 N N . ALA A 1 442 ? -24.991 24.124 11.286 1.00 80.44 442 ALA A N 1
ATOM 3363 C CA . ALA A 1 442 ? -23.636 24.645 11.338 1.00 80.44 442 ALA A CA 1
ATOM 3364 C C . ALA A 1 442 ? -23.278 24.956 12.792 1.00 80.44 442 ALA A C 1
ATOM 3366 O O . ALA A 1 442 ? -23.773 25.919 13.373 1.00 80.44 442 ALA A O 1
ATOM 3367 N N . VAL A 1 443 ? -22.393 24.154 13.367 1.00 72.69 443 VAL A N 1
ATOM 3368 C CA . VAL A 1 443 ? -21.672 24.501 14.584 1.00 72.69 443 VAL A CA 1
ATOM 3369 C C . VAL A 1 443 ? -20.674 25.598 14.222 1.00 72.69 443 VAL A C 1
ATOM 3371 O O . VAL A 1 443 ? -19.851 25.437 13.313 1.00 72.69 443 VAL A O 1
ATOM 3374 N N . GLU A 1 444 ? -20.769 26.731 14.916 1.00 52.53 444 GLU A N 1
ATOM 3375 C CA . GLU A 1 444 ? -19.725 27.747 14.899 1.00 52.53 444 GLU A CA 1
ATOM 3376 C C . GLU A 1 444 ? -18.503 27.174 15.614 1.00 52.53 444 GLU A C 1
ATOM 3378 O O . GLU A 1 444 ? -18.490 27.003 16.834 1.00 52.53 444 GLU A O 1
ATOM 3383 N N . THR A 1 445 ? -17.453 26.867 14.858 1.00 48.25 445 THR A N 1
ATOM 3384 C CA . THR A 1 445 ? -16.126 26.739 15.448 1.00 48.25 445 THR A CA 1
ATOM 3385 C C . THR A 1 445 ? -15.797 28.098 16.064 1.00 48.25 445 THR A C 1
ATOM 3387 O O . THR A 1 445 ? -15.882 29.106 15.352 1.00 48.25 445 THR A O 1
ATOM 3390 N N . PRO A 1 446 ? -15.418 28.185 17.353 1.00 36.25 446 PRO A N 1
ATOM 3391 C CA . PRO A 1 446 ? -14.837 29.415 17.854 1.00 36.25 446 PRO A CA 1
ATOM 3392 C C . PRO A 1 446 ? -13.680 29.760 16.918 1.00 36.25 446 PRO A C 1
ATOM 3394 O O . PRO A 1 446 ? -12.855 28.891 16.618 1.00 36.25 446 PRO A O 1
ATOM 3397 N N . ALA A 1 447 ? -13.617 31.008 16.443 1.00 33.81 447 ALA A N 1
ATOM 3398 C CA . ALA A 1 447 ? -12.376 31.522 15.880 1.00 33.81 447 ALA A CA 1
ATOM 3399 C C . ALA 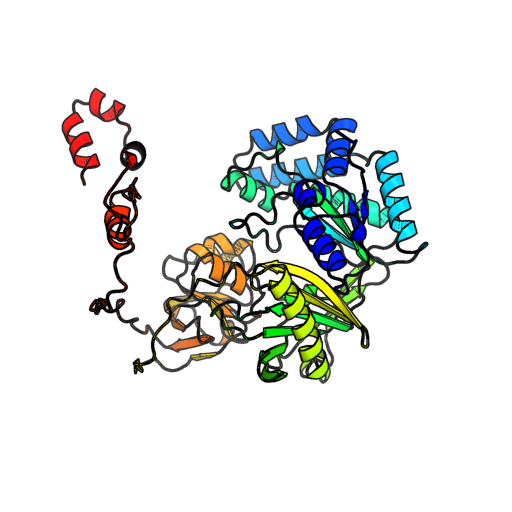A 1 447 ? -11.251 31.116 16.844 1.00 33.81 447 ALA A C 1
ATOM 3401 O O . ALA A 1 447 ? -11.485 31.220 18.057 1.00 33.81 447 ALA A O 1
ATOM 3402 N N . PRO A 1 448 ? -10.098 30.609 16.361 1.00 34.84 448 PRO A 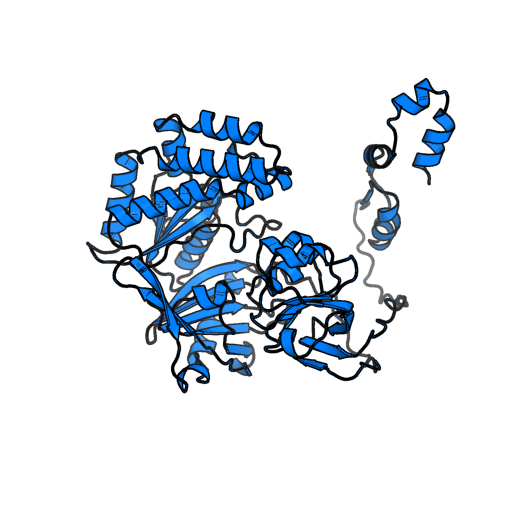N 1
ATOM 3403 C CA . PRO A 1 448 ? -9.026 30.180 17.246 1.00 34.84 448 PRO A CA 1
ATOM 3404 C C . PRO A 1 448 ? -8.820 31.291 18.264 1.00 34.84 448 PRO A C 1
ATOM 3406 O O . PRO A 1 448 ? -8.565 32.438 17.884 1.00 34.84 448 PRO A O 1
ATOM 3409 N N . ALA A 1 449 ? -9.092 30.975 19.536 1.00 30.55 449 ALA A N 1
ATOM 3410 C CA . ALA A 1 449 ? -9.024 31.959 20.596 1.00 30.55 449 ALA A CA 1
ATOM 3411 C C . ALA A 1 449 ? -7.655 32.615 20.465 1.00 30.55 449 ALA A C 1
ATOM 3413 O O . ALA A 1 449 ? -6.651 31.902 20.391 1.00 30.55 449 ALA A O 1
ATOM 3414 N N . ALA A 1 450 ? -7.625 33.946 20.363 1.00 31.94 450 ALA A N 1
ATOM 3415 C CA . ALA A 1 450 ? -6.383 34.688 20.443 1.00 31.94 450 ALA A CA 1
ATOM 3416 C C . ALA A 1 450 ? -5.688 34.193 21.710 1.00 31.94 450 ALA A C 1
ATOM 3418 O O . ALA A 1 450 ? -6.162 34.453 22.818 1.00 31.94 450 ALA A O 1
ATOM 3419 N N . GLN A 1 451 ? -4.648 33.376 21.536 1.00 33.00 451 GLN A N 1
ATOM 3420 C CA . GLN A 1 451 ? -3.916 32.826 22.653 1.00 33.00 451 GLN A CA 1
ATOM 3421 C C . GLN A 1 451 ? -3.368 34.034 23.396 1.00 33.00 451 GLN A C 1
ATOM 3423 O O . GLN A 1 451 ? -2.522 34.769 22.887 1.00 33.00 451 GLN A O 1
ATOM 3428 N N . ALA A 1 452 ? -3.895 34.274 24.594 1.00 30.73 452 ALA A N 1
ATOM 3429 C CA . ALA A 1 452 ? -3.185 35.070 25.563 1.00 30.73 452 ALA A CA 1
ATOM 3430 C C . ALA A 1 452 ? -1.884 34.307 25.812 1.00 30.73 452 ALA A C 1
ATOM 3432 O O . ALA A 1 452 ? -1.879 33.257 26.453 1.00 30.73 452 ALA A O 1
ATOM 3433 N N . THR A 1 453 ? -0.801 34.796 25.221 1.00 30.27 453 THR A N 1
ATOM 3434 C CA . THR A 1 453 ? 0.549 34.280 25.389 1.00 30.27 453 THR A CA 1
ATOM 3435 C C . THR A 1 453 ? 0.976 34.497 26.835 1.00 30.27 453 THR A C 1
ATOM 3437 O O . THR A 1 453 ? 1.695 35.432 27.173 1.00 30.27 453 THR A O 1
ATOM 3440 N N . THR A 1 454 ? 0.573 33.599 27.729 1.00 30.47 454 THR A N 1
ATOM 3441 C CA . THR A 1 454 ? 1.362 33.318 28.923 1.00 30.47 454 THR A CA 1
ATOM 3442 C C . THR A 1 454 ? 2.501 32.410 28.492 1.00 30.47 454 THR A C 1
ATOM 3444 O O . THR A 1 454 ? 2.489 31.196 28.680 1.00 30.47 454 THR A O 1
ATOM 3447 N N . VAL A 1 455 ? 3.506 33.025 27.866 1.00 33.66 455 VAL A N 1
ATOM 3448 C CA . VAL A 1 455 ? 4.789 32.375 27.622 1.00 33.66 455 VAL A CA 1
ATOM 3449 C C . VAL A 1 455 ? 5.364 32.060 29.001 1.00 33.66 455 VAL A C 1
ATOM 3451 O O . VAL A 1 455 ? 5.869 32.939 29.700 1.00 33.66 455 VAL A O 1
ATOM 3454 N N . ALA A 1 456 ? 5.270 30.802 29.427 1.00 36.44 456 ALA A N 1
ATOM 3455 C CA . ALA A 1 456 ? 6.259 30.276 30.346 1.00 36.44 456 ALA A CA 1
ATOM 3456 C C . ALA A 1 456 ? 7.575 30.361 29.576 1.00 36.44 456 ALA A C 1
ATOM 3458 O O . ALA A 1 456 ? 7.811 29.565 28.671 1.00 36.44 456 ALA A O 1
ATOM 3459 N N . ALA A 1 457 ? 8.355 31.406 29.854 1.00 35.00 457 ALA A N 1
ATOM 3460 C CA . ALA A 1 457 ? 9.631 31.650 29.214 1.00 35.00 457 ALA A CA 1
ATOM 3461 C C . ALA A 1 457 ? 10.552 30.452 29.481 1.00 35.00 457 ALA A C 1
ATOM 3463 O O . ALA A 1 457 ? 11.236 30.384 30.502 1.00 35.00 457 ALA A O 1
ATOM 3464 N N . ALA A 1 458 ? 10.563 29.494 28.554 1.00 44.41 458 ALA A N 1
ATOM 3465 C CA . ALA A 1 458 ? 11.769 28.740 28.292 1.00 44.41 458 ALA A CA 1
ATOM 3466 C C . ALA A 1 458 ? 12.837 29.782 27.944 1.00 44.41 458 ALA A C 1
ATOM 3468 O O . ALA A 1 458 ? 12.572 30.709 27.173 1.00 44.41 458 ALA A O 1
ATOM 3469 N N . ALA A 1 459 ? 13.996 29.697 28.595 1.00 45.41 459 ALA A N 1
ATOM 3470 C CA . ALA A 1 459 ? 15.076 30.642 28.359 1.00 45.41 459 ALA A CA 1
ATOM 3471 C C . ALA A 1 459 ? 15.347 30.728 26.844 1.00 45.41 459 ALA A C 1
ATOM 3473 O O . ALA A 1 459 ? 15.398 29.678 26.196 1.00 45.41 459 ALA A O 1
ATOM 3474 N N . PRO A 1 460 ? 15.478 31.938 26.271 1.00 55.97 460 PRO A N 1
ATOM 3475 C CA . PRO A 1 460 ? 15.701 32.087 24.841 1.00 55.97 460 PRO A CA 1
ATOM 3476 C C . PRO A 1 460 ? 16.943 31.285 24.453 1.00 55.97 460 PRO A C 1
ATOM 3478 O O . PRO A 1 460 ? 17.992 31.408 25.089 1.00 55.97 460 PRO A O 1
ATOM 3481 N N . ILE A 1 461 ? 16.808 30.432 23.439 1.00 61.53 461 ILE A N 1
ATOM 3482 C CA . ILE A 1 461 ? 17.937 29.706 22.863 1.00 61.53 461 ILE A CA 1
ATOM 3483 C C . ILE A 1 461 ? 18.850 30.767 22.246 1.00 61.53 461 ILE A C 1
ATOM 3485 O O . ILE A 1 461 ? 18.523 31.353 21.219 1.00 61.53 461 ILE A O 1
ATOM 3489 N N . ILE A 1 462 ? 19.973 31.062 22.900 1.00 71.56 462 ILE A N 1
ATOM 3490 C CA . ILE A 1 462 ? 20.956 32.017 22.382 1.00 71.56 462 ILE A CA 1
ATOM 3491 C C . ILE A 1 462 ? 21.771 31.290 21.314 1.00 71.56 462 ILE A C 1
ATOM 3493 O O . ILE A 1 462 ? 22.672 30.509 21.624 1.00 71.56 462 ILE A O 1
ATOM 3497 N N . THR A 1 463 ? 21.446 31.530 20.049 1.00 75.19 463 THR A N 1
ATOM 3498 C CA . THR A 1 463 ? 22.245 31.067 18.916 1.00 75.19 463 THR A CA 1
ATOM 3499 C C . THR A 1 463 ? 23.448 31.994 18.716 1.00 75.19 463 THR A C 1
ATOM 3501 O O . THR A 1 463 ? 23.376 33.205 18.913 1.00 75.19 463 THR A O 1
ATOM 3504 N N . GLY A 1 464 ? 24.590 31.444 18.292 1.00 79.69 464 GLY A N 1
ATOM 3505 C CA . GLY A 1 464 ? 25.762 32.247 17.905 1.00 79.69 464 GLY A CA 1
ATOM 3506 C C . GLY A 1 464 ? 25.612 32.945 16.544 1.00 79.69 464 GLY A C 1
ATOM 3507 O O . GLY A 1 464 ? 26.541 33.593 16.070 1.00 79.69 464 GLY A O 1
ATOM 3508 N N . THR A 1 465 ? 24.477 32.770 15.867 1.00 81.25 465 THR A N 1
ATOM 3509 C CA . THR A 1 465 ? 24.200 33.284 14.522 1.00 81.25 465 THR A CA 1
ATOM 3510 C C . THR A 1 465 ? 22.730 33.656 14.425 1.00 81.25 465 THR A C 1
ATOM 3512 O O . THR A 1 465 ? 21.883 32.929 14.943 1.00 81.25 465 THR A O 1
ATOM 3515 N N . LEU A 1 466 ? 22.445 34.772 13.750 1.00 86.50 466 LEU A N 1
ATOM 3516 C CA . LEU A 1 466 ? 21.075 35.204 13.493 1.00 86.50 466 LEU A CA 1
ATOM 3517 C C . LEU A 1 466 ? 20.366 34.172 12.616 1.00 86.50 466 LEU A C 1
ATOM 3519 O O . LEU A 1 466 ? 20.844 33.851 11.525 1.00 86.50 466 LEU A O 1
ATOM 3523 N N . VAL A 1 467 ? 19.219 33.691 13.072 1.00 84.88 467 VAL A N 1
ATOM 3524 C CA . VAL A 1 467 ? 18.355 32.797 12.309 1.00 84.88 467 VAL A CA 1
ATOM 3525 C C . VAL A 1 467 ? 17.309 33.655 11.620 1.00 84.88 467 VAL A C 1
ATOM 3527 O O . VAL A 1 467 ? 16.365 34.142 12.237 1.00 84.88 467 VAL A O 1
ATOM 3530 N N . LYS A 1 468 ? 17.505 33.869 10.321 1.00 89.19 468 LYS A N 1
ATOM 3531 C CA . LYS A 1 468 ? 16.608 34.663 9.483 1.00 89.19 468 LYS A CA 1
ATOM 3532 C C . LYS A 1 468 ? 15.817 33.781 8.529 1.00 89.19 468 LYS A C 1
ATOM 3534 O O . LYS A 1 468 ? 16.265 32.701 8.157 1.00 89.19 468 LYS A O 1
ATOM 3539 N N . VAL A 1 469 ? 14.669 34.277 8.088 1.00 84.00 469 VAL A N 1
ATOM 3540 C CA . VAL A 1 469 ? 13.768 33.560 7.177 1.00 84.00 469 VAL A CA 1
ATOM 3541 C C . VAL A 1 469 ? 13.846 34.086 5.750 1.00 84.00 469 VAL A C 1
ATOM 3543 O O . VAL A 1 469 ? 14.149 35.259 5.510 1.00 84.00 469 VAL A O 1
ATOM 3546 N N . ASN A 1 470 ? 13.540 33.205 4.800 1.00 88.06 470 ASN A N 1
ATOM 3547 C CA . ASN A 1 470 ? 13.343 33.567 3.405 1.00 88.06 470 ASN A CA 1
ATOM 3548 C C . ASN A 1 470 ? 11.855 33.825 3.180 1.00 88.06 470 ASN A C 1
ATOM 3550 O O . ASN A 1 470 ? 11.030 32.948 3.423 1.00 88.06 470 ASN A O 1
ATOM 3554 N N . VAL A 1 471 ? 11.517 35.016 2.701 1.00 84.31 471 VAL A N 1
ATOM 3555 C CA . VAL A 1 471 ? 10.140 35.410 2.394 1.00 84.31 471 VAL A CA 1
ATOM 3556 C C . VAL A 1 471 ? 10.038 35.673 0.897 1.00 84.31 471 VAL A C 1
ATOM 3558 O O . VAL A 1 471 ? 10.999 36.063 0.238 1.00 84.31 471 VAL A O 1
ATOM 3561 N N . SER A 1 472 ? 8.889 35.371 0.314 1.00 80.38 472 SER A N 1
ATOM 3562 C CA . SER A 1 472 ? 8.656 35.523 -1.128 1.00 80.38 472 SER A CA 1
ATOM 3563 C C . SER A 1 472 ? 7.301 36.133 -1.459 1.00 80.38 472 SER A C 1
ATOM 3565 O O . SER A 1 472 ? 7.123 36.624 -2.562 1.00 80.38 472 SER A O 1
ATOM 3567 N N . LEU A 1 473 ? 6.362 36.118 -0.510 1.00 76.25 473 LEU A N 1
ATOM 3568 C CA . LEU A 1 473 ? 5.019 36.660 -0.674 1.00 76.25 473 LEU A CA 1
ATOM 3569 C C . LEU A 1 473 ? 4.642 37.474 0.573 1.00 76.25 473 LEU A C 1
ATOM 3571 O O . LEU A 1 473 ? 5.031 37.073 1.678 1.00 76.25 473 LEU A O 1
ATOM 3575 N N . PRO A 1 474 ? 3.871 38.568 0.441 1.00 73.88 474 PRO A N 1
ATOM 3576 C CA . PRO A 1 474 ? 3.510 39.430 1.567 1.00 73.88 474 PRO A CA 1
ATOM 3577 C C . PRO A 1 474 ? 2.661 38.698 2.610 1.00 73.88 474 PRO A C 1
ATOM 3579 O O . PRO A 1 474 ? 2.861 38.866 3.810 1.00 73.88 474 PRO A O 1
ATOM 3582 N N . GLU A 1 475 ? 1.775 37.806 2.167 1.00 72.56 475 GLU A N 1
ATOM 3583 C CA . GLU A 1 475 ? 0.885 37.023 3.035 1.00 72.56 475 GLU A CA 1
ATOM 3584 C C . GLU A 1 475 ? 1.648 36.108 4.009 1.00 72.56 475 GLU A C 1
ATOM 3586 O O . GLU A 1 475 ? 1.182 35.819 5.114 1.00 72.56 475 GLU A O 1
ATOM 3591 N N . ALA A 1 476 ? 2.861 35.688 3.637 1.00 73.44 476 ALA A N 1
ATOM 3592 C CA . ALA A 1 476 ? 3.721 34.862 4.476 1.00 73.44 476 ALA A CA 1
ATOM 3593 C C . ALA A 1 476 ? 4.449 35.665 5.570 1.00 73.44 476 ALA A C 1
ATOM 3595 O O . ALA A 1 476 ? 5.018 35.062 6.479 1.00 73.44 47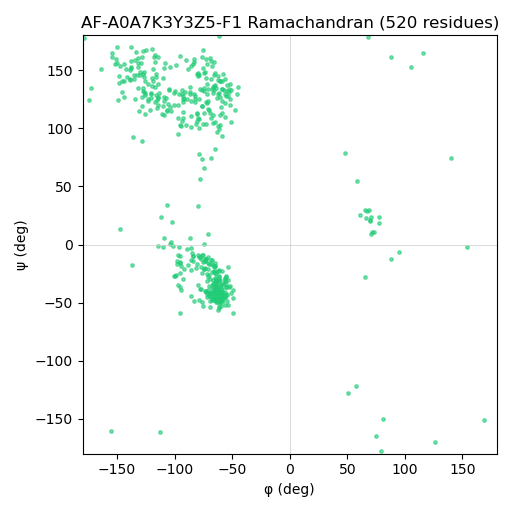6 ALA A O 1
ATOM 3596 N N . ALA A 1 477 ? 4.422 37.004 5.527 1.00 76.38 477 ALA A N 1
ATOM 3597 C CA . ALA A 1 477 ? 5.149 37.855 6.470 1.00 76.38 477 ALA A CA 1
ATOM 3598 C C . ALA A 1 477 ? 4.665 37.683 7.916 1.00 76.38 477 ALA A C 1
ATOM 3600 O O . ALA A 1 477 ? 5.479 37.647 8.837 1.00 76.38 477 ALA A O 1
ATOM 3601 N N . LYS A 1 478 ? 3.351 37.519 8.122 1.00 75.88 478 LYS A N 1
ATOM 3602 C CA . LYS A 1 478 ? 2.786 37.289 9.459 1.00 75.88 478 LYS A CA 1
ATOM 3603 C C . LYS A 1 478 ? 3.259 35.952 10.033 1.00 75.88 478 LYS A C 1
ATOM 3605 O O . LYS A 1 478 ? 3.808 35.916 11.125 1.00 75.88 478 LYS A O 1
ATOM 3610 N N . ARG A 1 479 ? 3.181 34.888 9.227 1.00 73.31 479 ARG A N 1
ATOM 3611 C CA . ARG A 1 479 ? 3.683 33.553 9.584 1.00 73.31 479 ARG A CA 1
ATOM 3612 C C . ARG A 1 479 ? 5.183 33.566 9.886 1.00 73.31 479 ARG A C 1
ATOM 3614 O O . ARG A 1 479 ? 5.612 32.926 10.832 1.00 73.31 479 ARG A O 1
ATOM 3621 N N . ALA A 1 480 ? 5.963 34.307 9.100 1.00 76.50 480 ALA A N 1
ATOM 3622 C CA . ALA A 1 480 ? 7.398 34.503 9.295 1.00 76.50 480 ALA A CA 1
ATOM 3623 C C . ALA A 1 480 ? 7.736 35.250 10.599 1.00 76.50 480 ALA A C 1
ATOM 3625 O O . ALA A 1 480 ? 8.751 34.955 11.222 1.00 76.50 480 ALA A O 1
ATOM 3626 N N . ALA A 1 481 ? 6.903 36.203 11.022 1.00 77.12 481 ALA A N 1
ATOM 3627 C CA . ALA A 1 481 ? 7.061 36.873 12.312 1.00 77.12 481 ALA A CA 1
ATOM 3628 C C . ALA A 1 481 ? 6.716 35.934 13.481 1.00 77.12 481 ALA A C 1
ATOM 3630 O O . ALA A 1 481 ? 7.423 35.914 14.489 1.00 77.12 481 ALA A O 1
ATOM 3631 N N . ASP A 1 482 ? 5.679 35.112 13.311 1.00 77.38 482 ASP A N 1
ATOM 3632 C CA . ASP A 1 482 ? 5.211 34.163 14.324 1.00 77.38 482 ASP A CA 1
ATOM 3633 C C . ASP A 1 482 ? 6.231 33.038 14.607 1.00 77.38 482 ASP A C 1
ATOM 3635 O O . ASP A 1 482 ? 6.172 32.415 15.665 1.00 77.38 482 ASP A O 1
ATOM 3639 N N . THR A 1 483 ? 7.219 32.804 13.725 1.00 77.44 483 THR A N 1
ATOM 3640 C CA . THR A 1 483 ? 8.299 31.827 13.976 1.00 77.44 483 THR A CA 1
ATOM 3641 C C . THR A 1 483 ? 9.354 32.308 14.976 1.00 77.44 483 THR A C 1
ATOM 3643 O O . THR A 1 483 ? 10.241 31.535 15.329 1.00 77.44 483 THR A O 1
ATOM 3646 N N . GLY A 1 484 ? 9.334 33.583 15.385 1.00 81.19 484 GLY A N 1
ATOM 3647 C CA . GLY A 1 484 ? 10.346 34.155 16.282 1.00 81.19 484 GLY A CA 1
ATOM 3648 C C . GLY A 1 484 ? 11.738 34.317 15.655 1.00 81.19 484 GLY A C 1
ATOM 3649 O O . GLY A 1 484 ? 12.725 34.384 16.382 1.00 81.19 484 GLY A O 1
ATOM 3650 N N . ALA A 1 485 ? 11.831 34.358 14.321 1.00 82.62 485 ALA A N 1
ATOM 3651 C CA . ALA A 1 485 ? 13.092 34.564 13.609 1.00 82.62 485 ALA A CA 1
ATOM 3652 C C . ALA A 1 485 ? 13.660 35.978 13.831 1.00 82.62 485 ALA A C 1
ATOM 3654 O O . ALA A 1 485 ? 12.914 36.946 13.976 1.00 82.62 485 ALA A O 1
ATOM 3655 N N . ASP A 1 486 ? 14.983 36.131 13.723 1.00 85.56 486 ASP A N 1
ATOM 3656 C CA . ASP A 1 486 ? 15.707 37.407 13.877 1.00 85.56 486 ASP A CA 1
ATOM 3657 C C . ASP A 1 486 ? 15.473 38.400 12.714 1.00 85.56 486 ASP A C 1
ATOM 3659 O O . ASP A 1 486 ? 16.157 39.422 12.579 1.00 85.56 486 ASP A O 1
ATOM 3663 N N . GLY A 1 487 ? 14.532 38.083 11.823 1.00 87.56 487 GLY A N 1
ATOM 3664 C CA . GLY A 1 487 ? 14.105 38.893 10.690 1.00 87.56 487 GLY A CA 1
ATOM 3665 C C . GLY A 1 487 ? 14.169 38.152 9.357 1.00 87.56 487 GLY A C 1
ATOM 3666 O O . GLY A 1 487 ? 14.391 36.944 9.285 1.00 87.56 487 GLY A O 1
ATOM 3667 N N . VAL A 1 488 ? 13.988 38.901 8.272 1.00 88.69 488 VAL A N 1
ATOM 3668 C CA . VAL A 1 488 ? 14.056 38.377 6.902 1.00 88.69 488 VAL A CA 1
ATOM 3669 C C . VAL A 1 488 ? 15.494 38.469 6.392 1.00 88.69 488 VAL A C 1
ATOM 3671 O O . VAL A 1 488 ? 16.123 39.527 6.443 1.00 88.69 488 VAL A O 1
ATOM 3674 N N . GLY A 1 489 ? 16.037 37.340 5.943 1.00 90.31 489 GLY A N 1
ATOM 3675 C CA . GLY A 1 489 ? 17.391 37.231 5.394 1.00 90.31 489 GLY A CA 1
ATOM 3676 C C . GLY A 1 489 ? 17.415 37.397 3.880 1.00 90.31 489 GLY A C 1
ATOM 3677 O O . GLY A 1 489 ? 18.391 37.902 3.333 1.00 90.31 489 GLY A O 1
ATOM 3678 N N . LEU A 1 490 ? 16.319 37.015 3.223 1.00 88.62 490 LEU A N 1
ATOM 3679 C CA . LEU A 1 490 ? 16.137 37.107 1.782 1.00 88.62 490 LEU A CA 1
ATOM 3680 C C . LEU A 1 490 ? 14.656 37.335 1.466 1.00 88.62 490 LEU A C 1
ATOM 3682 O O . LEU A 1 490 ? 13.813 36.528 1.857 1.00 88.62 490 LEU A O 1
ATOM 3686 N N . LEU A 1 491 ? 14.356 38.404 0.728 1.00 86.19 491 LEU A N 1
ATOM 3687 C CA . LEU A 1 491 ? 13.063 38.614 0.078 1.00 86.19 491 LEU A CA 1
ATOM 3688 C C . LEU A 1 491 ? 13.238 38.373 -1.424 1.00 86.19 491 LEU A C 1
ATOM 3690 O O . LEU A 1 491 ? 14.059 39.042 -2.048 1.00 86.19 491 LEU A O 1
ATOM 3694 N N . ARG A 1 492 ? 12.494 37.423 -1.996 1.00 85.12 492 ARG A N 1
ATOM 3695 C CA . ARG A 1 492 ? 12.532 37.139 -3.443 1.00 85.12 492 ARG A CA 1
ATOM 3696 C C . ARG A 1 492 ? 11.438 37.923 -4.158 1.00 85.12 492 ARG A C 1
ATOM 3698 O O . ARG A 1 492 ? 10.263 37.592 -4.027 1.00 85.12 492 ARG A O 1
ATOM 3705 N N . ILE A 1 493 ? 11.830 38.974 -4.875 1.00 84.62 493 ILE A N 1
ATOM 3706 C CA . ILE A 1 493 ? 10.909 39.905 -5.543 1.00 84.62 493 ILE A CA 1
ATOM 3707 C C . ILE A 1 493 ? 10.276 39.310 -6.806 1.00 84.62 493 ILE A C 1
ATOM 3709 O O . ILE A 1 493 ? 9.207 39.734 -7.229 1.00 84.62 493 ILE A O 1
ATOM 3713 N N . GLU A 1 494 ? 10.895 38.292 -7.395 1.00 81.88 494 GLU A N 1
ATOM 3714 C CA . GLU A 1 494 ? 10.429 37.645 -8.620 1.00 81.88 494 GLU A CA 1
ATOM 3715 C C . GLU A 1 494 ? 9.034 37.038 -8.429 1.00 81.88 494 GLU A C 1
ATOM 3717 O O . GLU A 1 494 ? 8.195 37.114 -9.321 1.00 81.88 494 GLU A O 1
ATOM 3722 N N . HIS A 1 495 ? 8.751 36.510 -7.236 1.00 77.38 495 HIS A N 1
ATOM 3723 C CA . HIS A 1 495 ? 7.439 35.968 -6.888 1.00 77.38 495 HIS A CA 1
ATOM 3724 C C . HIS A 1 495 ? 6.359 37.049 -6.723 1.00 77.38 495 HIS A C 1
ATOM 3726 O O . HIS A 1 495 ? 5.196 36.775 -7.001 1.00 77.38 495 HIS A O 1
ATOM 3732 N N . LEU A 1 496 ? 6.730 38.276 -6.340 1.00 80.50 496 LEU A N 1
ATOM 3733 C CA . LEU A 1 496 ? 5.806 39.418 -6.328 1.00 80.50 496 LEU A CA 1
ATOM 3734 C C . LEU A 1 496 ? 5.449 39.835 -7.757 1.00 80.50 496 LEU A C 1
ATOM 3736 O O . LEU A 1 496 ? 4.286 40.062 -8.066 1.00 80.50 496 LEU A O 1
ATOM 3740 N N . ILE A 1 497 ? 6.443 39.860 -8.648 1.00 82.56 497 ILE A N 1
ATOM 3741 C CA . ILE A 1 497 ? 6.255 40.210 -10.062 1.00 82.56 497 ILE A CA 1
ATOM 3742 C C . ILE A 1 497 ? 5.390 39.164 -10.780 1.00 82.56 497 ILE A C 1
ATOM 3744 O O . ILE A 1 497 ? 4.536 39.532 -11.582 1.00 82.56 497 ILE A O 1
ATOM 3748 N N . LEU A 1 498 ? 5.578 37.873 -10.484 1.00 77.69 498 LEU A N 1
ATOM 3749 C CA . LEU A 1 498 ? 4.761 36.78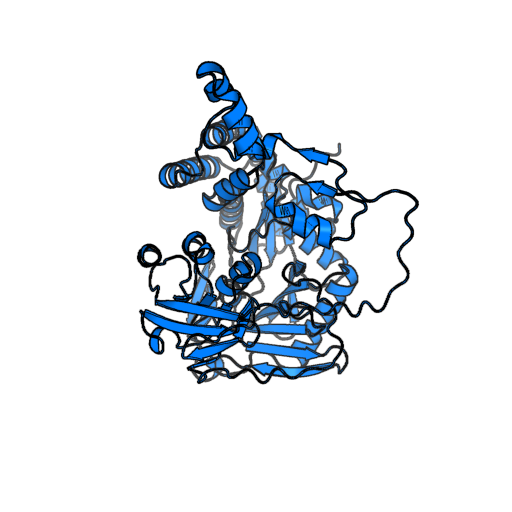7 -11.044 1.00 77.69 498 LEU A CA 1
ATOM 3750 C C . LEU A 1 498 ? 3.293 36.836 -10.591 1.00 77.69 498 LEU A C 1
ATOM 3752 O O . LEU A 1 498 ? 2.437 36.287 -11.278 1.00 77.69 498 LEU A O 1
ATOM 3756 N N . GLY A 1 499 ? 3.003 37.480 -9.457 1.00 70.56 499 GLY A N 1
ATOM 3757 C CA . GLY A 1 499 ? 1.640 37.681 -8.965 1.00 70.56 499 GLY A CA 1
ATOM 3758 C C . GLY A 1 499 ? 0.868 38.791 -9.686 1.00 70.56 499 GLY A C 1
ATOM 3759 O O . GLY A 1 499 ? -0.346 38.888 -9.521 1.00 70.56 499 GLY A O 1
ATOM 3760 N N . LEU A 1 500 ? 1.541 39.622 -10.489 1.00 79.62 500 LEU A N 1
ATOM 3761 C CA . LEU A 1 500 ? 0.905 40.714 -11.223 1.00 79.62 500 LEU A CA 1
ATOM 3762 C C . LEU A 1 500 ? 0.218 40.210 -12.493 1.00 79.62 500 LEU A C 1
ATOM 3764 O O . LEU A 1 500 ? 0.703 39.323 -13.192 1.00 79.62 500 LEU A O 1
ATOM 3768 N N . ALA A 1 501 ? -0.895 40.850 -12.855 1.00 77.50 501 ALA A N 1
ATOM 3769 C CA . ALA A 1 501 ? -1.660 40.492 -14.050 1.00 77.50 501 ALA A CA 1
ATOM 3770 C C . ALA A 1 501 ? -0.929 40.807 -15.371 1.00 77.50 501 ALA A C 1
ATOM 3772 O O . ALA A 1 501 ? -1.366 40.372 -16.439 1.00 77.50 501 ALA A O 1
ATOM 3773 N N . LYS A 1 502 ? 0.150 41.598 -15.327 1.00 84.88 502 LYS A N 1
ATOM 3774 C CA . LYS A 1 502 ? 0.892 42.065 -16.503 1.00 84.88 502 LYS A CA 1
ATOM 3775 C C . LYS A 1 502 ? 2.396 41.984 -16.258 1.00 84.88 502 LYS A C 1
ATOM 3777 O O . LYS A 1 502 ? 2.877 42.122 -15.139 1.00 84.88 502 LYS A O 1
ATOM 3782 N N . THR A 1 503 ? 3.157 41.803 -17.333 1.00 86.19 503 THR A N 1
ATOM 3783 C CA . THR A 1 503 ? 4.625 41.751 -17.263 1.00 86.19 503 THR A CA 1
ATOM 3784 C C . THR A 1 503 ? 5.234 43.144 -17.065 1.00 86.19 503 THR A C 1
ATOM 3786 O O . THR A 1 503 ? 4.689 44.102 -17.617 1.00 86.19 503 THR A O 1
ATOM 3789 N N . PRO A 1 504 ? 6.416 43.276 -16.431 1.00 86.69 504 PRO A N 1
ATOM 3790 C CA . PRO A 1 504 ? 7.098 44.566 -16.267 1.00 86.69 504 PRO A CA 1
ATOM 3791 C C . PRO A 1 504 ? 7.301 45.344 -17.576 1.00 86.69 504 PRO A C 1
ATOM 3793 O O . PRO A 1 504 ? 7.148 46.562 -17.600 1.00 86.69 504 PRO A O 1
ATOM 3796 N N . GLY A 1 505 ? 7.581 44.645 -18.685 1.00 88.19 505 GLY A N 1
ATOM 3797 C CA . GLY A 1 505 ? 7.751 45.272 -20.002 1.00 88.19 505 GLY A CA 1
ATOM 3798 C C . GLY A 1 505 ? 6.502 46.011 -20.490 1.00 88.19 505 GLY A C 1
ATOM 3799 O O . GLY A 1 505 ? 6.618 47.077 -21.084 1.00 88.19 505 GLY A O 1
ATOM 3800 N N . TRP A 1 506 ? 5.312 45.505 -20.154 1.00 91.88 506 TRP A N 1
ATOM 3801 C CA . TRP A 1 506 ? 4.049 46.147 -20.511 1.00 91.88 506 TRP A CA 1
ATOM 3802 C C . TRP A 1 506 ? 3.900 47.513 -19.827 1.00 91.88 506 TRP A C 1
ATOM 3804 O O . TRP A 1 506 ? 3.532 48.480 -20.488 1.00 91.88 506 TRP A O 1
ATOM 3814 N N . TYR A 1 507 ? 4.231 47.619 -18.533 1.00 89.06 507 TYR A N 1
ATOM 3815 C CA . TYR A 1 507 ? 4.132 48.885 -17.794 1.00 89.06 507 TYR A CA 1
ATOM 3816 C C . TYR A 1 507 ? 5.115 49.936 -18.326 1.00 89.06 507 TYR A C 1
ATOM 3818 O O . TYR A 1 507 ? 4.741 51.097 -18.469 1.00 89.06 507 TYR A O 1
ATOM 3826 N N . VAL A 1 508 ? 6.337 49.527 -18.686 1.00 89.88 508 VAL A N 1
ATOM 3827 C CA . VAL A 1 508 ? 7.360 50.423 -19.259 1.00 89.88 508 VAL A CA 1
ATOM 3828 C C . VAL A 1 508 ? 6.944 50.946 -20.636 1.00 89.88 508 VAL A C 1
ATOM 3830 O O . VAL A 1 508 ? 7.085 52.131 -20.922 1.00 89.88 508 VAL A O 1
ATOM 3833 N N . GLU A 1 509 ? 6.386 50.093 -21.498 1.00 92.19 509 GLU A N 1
ATOM 3834 C CA . GLU A 1 509 ? 5.934 50.509 -22.835 1.00 92.19 509 GLU A CA 1
ATOM 3835 C C . GLU A 1 509 ? 4.761 51.501 -22.801 1.00 92.19 509 GLU A C 1
ATOM 3837 O O . GLU A 1 509 ? 4.585 52.275 -23.744 1.00 92.19 509 GLU A O 1
ATOM 3842 N N . HIS A 1 510 ? 3.981 51.504 -21.717 1.00 90.19 510 HIS A N 1
ATOM 3843 C CA . HIS A 1 510 ? 2.804 52.360 -21.552 1.00 90.19 510 HIS A CA 1
ATOM 3844 C C . HIS A 1 510 ? 3.043 53.562 -20.621 1.00 90.19 510 HIS A C 1
ATOM 3846 O O . HIS A 1 510 ? 2.120 54.346 -20.408 1.00 90.19 510 HIS A O 1
ATOM 3852 N N . GLY A 1 511 ? 4.266 53.746 -20.106 1.00 91.44 511 GLY A N 1
ATOM 3853 C CA . GLY A 1 511 ? 4.603 54.833 -19.178 1.00 91.44 511 GLY A CA 1
ATOM 3854 C C . GLY A 1 511 ? 3.880 54.735 -17.827 1.00 91.44 511 GLY A C 1
ATOM 3855 O O . GLY A 1 511 ? 3.549 55.759 -17.230 1.00 91.44 511 GLY A O 1
ATOM 3856 N N . GLU A 1 512 ? 3.568 53.512 -17.384 1.00 91.06 512 GLU A N 1
ATOM 3857 C CA . GLU A 1 512 ? 2.859 53.207 -16.133 1.00 91.06 512 GLU A CA 1
ATOM 3858 C C . GLU A 1 512 ? 3.795 52.612 -15.059 1.00 91.06 512 GLU A C 1
ATOM 3860 O O . GLU A 1 512 ? 3.395 51.761 -14.261 1.00 91.06 512 GLU A O 1
ATOM 3865 N N . GLU A 1 513 ? 5.062 53.030 -15.012 1.00 89.38 513 GLU A N 1
ATOM 3866 C CA . GLU A 1 513 ? 6.050 52.464 -14.083 1.00 89.38 513 GLU A CA 1
ATOM 3867 C C . GLU A 1 513 ? 5.708 52.722 -12.607 1.00 89.38 513 GLU A C 1
ATOM 3869 O O . GLU A 1 513 ? 5.965 51.867 -11.760 1.00 89.38 513 GLU A O 1
ATOM 3874 N N . GLU A 1 514 ? 5.082 53.858 -12.278 1.00 89.56 514 GLU A N 1
ATOM 3875 C CA . GLU A 1 514 ? 4.614 54.110 -10.906 1.00 89.56 514 GLU A CA 1
ATOM 3876 C C . GLU A 1 514 ? 3.475 53.166 -10.501 1.00 89.56 514 GLU A C 1
ATOM 3878 O O . GLU A 1 514 ? 3.407 52.744 -9.347 1.00 89.56 514 GLU A O 1
ATOM 3883 N N . THR A 1 515 ? 2.608 52.782 -11.442 1.00 85.12 515 THR A N 1
ATOM 3884 C CA . THR A 1 515 ? 1.538 51.805 -11.196 1.00 85.12 515 THR A CA 1
ATOM 3885 C C . THR A 1 515 ? 2.128 50.435 -10.880 1.00 85.12 515 THR A C 1
ATOM 3887 O O . THR A 1 515 ? 1.739 49.827 -9.890 1.00 85.12 515 THR A O 1
ATOM 3890 N N . PHE A 1 516 ? 3.125 49.989 -11.651 1.00 86.62 516 PHE A N 1
ATOM 3891 C CA . PHE A 1 516 ? 3.856 48.744 -11.389 1.00 86.62 516 PHE A CA 1
ATOM 3892 C C . PHE A 1 516 ? 4.482 48.720 -9.991 1.00 86.62 516 PHE A C 1
ATOM 3894 O O . PHE A 1 516 ? 4.368 47.736 -9.264 1.00 86.62 516 PHE A O 1
ATOM 3901 N N . ILE A 1 517 ? 5.120 49.823 -9.596 1.00 84.56 517 ILE A N 1
ATOM 3902 C CA . ILE A 1 517 ? 5.728 49.959 -8.272 1.00 84.56 517 ILE A CA 1
ATOM 3903 C C . ILE A 1 517 ? 4.656 49.880 -7.176 1.00 84.56 517 ILE A C 1
ATOM 3905 O O . ILE A 1 517 ? 4.834 49.145 -6.210 1.00 84.56 517 ILE A O 1
ATOM 3909 N N . ASN A 1 518 ? 3.531 50.582 -7.330 1.00 83.62 518 ASN A N 1
ATOM 3910 C CA . ASN A 1 518 ? 2.443 50.552 -6.350 1.00 83.62 518 ASN A CA 1
ATOM 3911 C C . ASN A 1 518 ? 1.794 49.165 -6.238 1.00 83.62 518 ASN A C 1
ATOM 3913 O O . ASN A 1 518 ? 1.533 48.703 -5.129 1.00 83.62 518 ASN A O 1
ATOM 3917 N N . GLU A 1 519 ? 1.588 48.473 -7.357 1.00 81.38 519 GLU A N 1
ATOM 3918 C CA . GLU A 1 519 ? 1.031 47.117 -7.369 1.00 81.38 519 GLU A CA 1
ATOM 3919 C C . GLU A 1 519 ? 1.978 46.076 -6.748 1.00 81.38 519 GLU A C 1
ATOM 3921 O O . GLU A 1 519 ? 1.509 45.073 -6.228 1.00 81.38 519 GLU A O 1
ATOM 3926 N N . LEU A 1 520 ? 3.296 46.314 -6.711 1.00 76.12 520 LEU A N 1
ATOM 3927 C CA . LEU A 1 520 ? 4.237 45.456 -5.971 1.00 76.12 520 LEU A CA 1
ATOM 3928 C C . LEU A 1 520 ? 4.165 45.631 -4.443 1.00 76.12 520 LEU A C 1
ATOM 3930 O O . LEU A 1 520 ? 4.651 44.767 -3.709 1.00 76.12 520 LEU A O 1
ATOM 3934 N N . TYR A 1 521 ? 3.624 46.755 -3.962 1.00 65.62 521 TYR A N 1
ATOM 3935 C CA . TYR A 1 521 ? 3.533 47.096 -2.536 1.00 65.62 521 TYR A CA 1
ATOM 3936 C C . TYR A 1 521 ? 2.176 46.783 -1.895 1.00 65.62 521 TYR A C 1
ATOM 3938 O O . TYR A 1 521 ? 2.081 46.832 -0.665 1.00 65.62 521 TYR A O 1
ATOM 3946 N N . THR A 1 522 ? 1.146 46.525 -2.704 1.00 56.94 522 THR A N 1
ATOM 3947 C CA . THR A 1 522 ? -0.253 46.369 -2.271 1.00 56.94 522 THR A CA 1
ATOM 3948 C C . THR A 1 522 ? -0.656 44.908 -2.327 1.00 56.94 522 THR A C 1
ATOM 3950 O O . THR A 1 522 ? -1.323 44.457 -1.369 1.00 56.94 522 THR A O 1
#